Protein AF-A0AAV3EXD8-F1 (afdb_monomer)

Secondary structure (DSSP, 8-state):
-HHHHHHHHHHHHHHHHHHHHHHHHHHHHHHHHHHHTTTSPPPHHHHHHHHHHHHHHHHHHHTTS-STTGGGTTEEE-TTT--EEEE-BSS---EEEE----SEEEEEEEESSHHHHHHHHH------TTSEEEEEETTHHHHHHHHHHHHTSTT-EEEEEEEEEEEEEEEE-S-PPBPHHHHGGGSS-HHHHHHHHHHH-SEEEEEEEEEEEEEEEEEEE-TTS-HHHHHHHHHHHHHHHHHGGGT-HHHHHHHHHHHTTT-EEEEEEEEES-----TT--TTTHHHHHHHHHHS-GGG-EEEEEEEEEPPPSSTT--HHHHS--THHHHHHHHHHHHHIIIIIHHHHTT--THHHHHHHHHHHHHHHHHHHHH-GGGGGG---TT-TT-B-TTS-BTTGGGGS--PPPPPPPPPEEEEEESS---S-EEPPTT---EEETTEEESS-EEEEEEEEEEETTEEEEEEEEEEE--TTSEEPPPEE-----S-TTS--PPP----EEEEE----

Nearest PDB structures (foldseek):
  6fbm-assembly1_C  TM=3.693E-01  e=9.333E-08  Chromobacterium piscinae
  5own-assembly1_A  TM=4.832E-01  e=1.031E-05  Toxoplasma gondii
  5oup-assembly1_A  TM=5.083E-01  e=1.113E-04  Toxoplasma gondii
  8b6u-assembly1_A  TM=5.055E-01  e=3.465E-04  Pseudomonas monteilii
  8b6v-assembly1_A  TM=3.929E-01  e=1.811E-04  Pseudomonas monteilii

Organism: NCBI:txid1088719

pLDDT: mean 70.37, std 18.46, range [31.02, 96.56]

Radius of gyration: 35.39 Å; Cα contacts (8 Å, |Δi|>4): 853; chains: 1; bounding box: 95×67×114 Å

Solvent-accessible surface area (backbone atoms only — not comparable to full-atom values): 28777 Å² total; per-residue (Å²): 119,78,71,63,57,54,53,54,52,50,51,54,47,50,54,54,50,51,50,51,51,52,50,51,51,49,56,52,52,51,55,49,48,60,57,45,24,38,75,36,70,64,51,72,70,57,49,48,53,56,45,59,52,46,52,60,57,48,49,65,68,51,68,77,53,89,53,81,64,59,70,47,40,44,15,9,26,29,81,73,74,65,46,74,55,45,66,51,49,70,61,80,73,44,65,42,84,43,92,53,80,70,45,79,45,76,48,71,51,75,37,76,45,51,53,59,48,33,49,66,59,32,47,62,64,54,76,43,97,84,60,40,40,30,39,41,32,68,53,44,70,61,46,46,50,51,33,49,66,56,60,80,44,61,85,43,23,30,22,36,39,39,40,35,37,44,73,43,24,43,30,61,55,81,83,85,53,62,20,70,73,63,45,57,15,44,74,75,36,70,34,2,15,33,41,34,35,71,61,34,32,64,21,25,24,40,32,39,31,27,13,32,33,41,39,38,42,40,32,34,28,44,99,86,57,54,71,67,57,33,46,53,54,25,50,51,51,43,51,46,59,64,41,50,84,69,82,60,49,71,68,46,50,60,53,56,57,64,45,57,83,74,32,49,77,50,52,50,56,49,73,36,25,64,87,70,84,43,92,82,46,37,89,90,46,42,62,61,48,49,51,50,50,70,70,49,68,71,90,50,46,29,69,50,30,33,30,27,27,56,70,75,56,96,50,91,86,59,56,61,67,74,47,40,62,67,58,63,61,40,41,53,28,52,50,49,38,51,48,44,40,42,76,34,42,57,72,48,44,52,82,36,59,73,72,53,33,57,52,38,54,40,47,54,53,48,50,55,51,36,56,53,19,37,60,31,58,92,33,41,95,63,34,63,40,43,83,37,90,85,28,57,36,94,88,70,44,52,54,50,50,57,71,78,54,73,66,74,71,74,75,75,79,73,79,58,69,46,76,76,40,82,53,78,72,40,75,63,68,44,75,54,68,90,86,72,73,41,40,36,49,95,90,42,80,47,81,55,67,43,74,52,69,52,73,49,79,43,84,43,97,85,46,75,42,77,45,46,38,47,26,59,37,46,56,87,73,52,33,40,42,43,62,51,78,55,83,73,83,68,101,63,100,68,68,74,91,78,84,79,80,65,82,43,53,38,25,37,61,58,75,85,129

Sequence (513 aa):
MKNFYKMKLLSSLIITIASSSSMAAYATYENNLWEKGTTEILSHEELDILKNEWDSQIMIYNRNAPGTLVNEITRSVNFISGERGRNCFSQPPEYIEVSVDGGKSVASNIYSSYSEVDDFFESANHVGAGGTFGKFSASASYKKSMAREVHDISDSTSAVFKISEETNALQYNGWPEIHPYPRQWLNGSEQGKVNFRNFCGDGYIDKVTAGKSLNLVIDIQSESKSVIERKGVAAEVKAAFGLFGASAGSSQMEELKKYQKDYSFFMKAYLEGSRVPVSDINLDNVYSRLVEFENEGTAYAKLISFTSQRYDPPNWGDDHATVFANVSIPLETIEGWRKHMDDQYYPKCNNASGEISSICIQTQEKYNEMETNCSNASSWDACIPVDSNICKLEGGTSCNDLINYDNTPPPPPQPTWKVIYSGTPTTKQFTLPSGVRSIKINGVVRLADYSVSESKIRECQGGPIYVTASCKVGVNSLSVQGCYDKVSHGAASQCNAVTVIADGRVRKLEVLQ

Structure (mmCIF, N/CA/C/O backbone):
data_AF-A0AAV3EXD8-F1
#
_entry.id   AF-A0AAV3EXD8-F1
#
loop_
_atom_site.group_PDB
_atom_site.id
_atom_site.type_symbol
_atom_site.label_atom_id
_atom_site.label_alt_id
_atom_site.label_comp_id
_atom_site.label_asym_id
_atom_site.label_entity_id
_atom_site.label_seq_id
_atom_site.pdbx_PDB_ins_code
_atom_site.Cartn_x
_atom_site.Cartn_y
_atom_site.Cartn_z
_atom_site.occupancy
_atom_site.B_iso_or_equiv
_atom_site.auth_seq_id
_atom_site.auth_comp_id
_atom_site.auth_asym_id
_atom_site.auth_atom_id
_atom_site.pdbx_PDB_model_num
ATOM 1 N N . MET A 1 1 ? 54.518 40.262 -11.423 1.00 47.81 1 MET A N 1
ATOM 2 C CA . MET A 1 1 ? 53.088 40.152 -11.806 1.00 47.81 1 MET A CA 1
ATOM 3 C C . MET A 1 1 ? 52.789 39.156 -12.939 1.00 47.81 1 MET A C 1
ATOM 5 O O . MET A 1 1 ? 51.772 38.487 -12.837 1.00 47.81 1 MET A O 1
ATOM 9 N N . LYS A 1 2 ? 53.638 38.962 -13.968 1.00 38.84 2 LYS A N 1
ATOM 10 C CA . LYS A 1 2 ? 53.363 37.996 -15.066 1.00 38.84 2 LYS A CA 1
ATOM 11 C C . LYS A 1 2 ? 53.355 36.501 -14.668 1.00 38.84 2 LYS A C 1
ATOM 13 O O . LYS A 1 2 ? 52.637 35.727 -15.289 1.00 38.84 2 LYS A O 1
ATOM 18 N N . ASN A 1 3 ? 54.062 36.097 -13.608 1.00 40.06 3 ASN A N 1
ATOM 19 C CA . ASN A 1 3 ? 54.113 34.685 -13.179 1.00 40.06 3 ASN A CA 1
ATOM 20 C C . ASN A 1 3 ? 52.909 34.231 -12.330 1.00 40.06 3 ASN A C 1
ATOM 22 O O . ASN A 1 3 ? 52.606 33.044 -12.299 1.00 40.06 3 ASN A O 1
ATOM 26 N N . PHE A 1 4 ? 52.170 35.158 -11.710 1.00 36.75 4 PHE A N 1
ATOM 27 C CA . PHE A 1 4 ? 50.998 34.826 -10.883 1.00 36.75 4 PHE A CA 1
ATOM 28 C C . PHE A 1 4 ? 49.748 34.497 -11.721 1.00 36.75 4 PHE A C 1
ATOM 30 O O . PHE A 1 4 ? 48.931 33.671 -11.322 1.00 36.75 4 PHE A O 1
ATOM 37 N N . TYR A 1 5 ? 49.622 35.082 -12.918 1.00 36.56 5 TYR A N 1
ATOM 38 C CA . TYR A 1 5 ? 48.520 34.784 -13.844 1.00 36.56 5 TYR A CA 1
ATOM 39 C C . TYR A 1 5 ? 48.664 33.414 -14.524 1.00 36.56 5 TYR A C 1
ATOM 41 O O . TYR A 1 5 ? 47.664 32.746 -14.773 1.00 36.56 5 TYR A O 1
ATOM 49 N N . LYS A 1 6 ? 49.899 32.949 -14.766 1.00 37.47 6 LYS A N 1
ATOM 50 C CA . LYS A 1 6 ? 50.158 31.641 -15.392 1.00 37.47 6 LYS A CA 1
ATOM 51 C C . LYS A 1 6 ? 49.805 30.467 -14.465 1.00 37.47 6 LYS A C 1
ATOM 53 O O . LYS A 1 6 ? 49.272 29.472 -14.938 1.00 37.47 6 LYS A O 1
ATOM 58 N N . MET A 1 7 ? 50.024 30.609 -13.152 1.00 38.91 7 MET A N 1
ATOM 59 C CA . MET A 1 7 ? 49.641 29.594 -12.157 1.00 38.91 7 MET A CA 1
ATOM 60 C C . MET A 1 7 ? 48.123 29.491 -11.951 1.00 38.91 7 MET A C 1
ATOM 62 O O . MET A 1 7 ? 47.621 28.378 -11.857 1.00 38.91 7 MET A O 1
ATOM 66 N N . LYS A 1 8 ? 47.379 30.611 -11.953 1.00 39.53 8 LYS A N 1
ATOM 67 C CA . LYS A 1 8 ? 45.904 30.585 -11.850 1.00 39.53 8 LYS A CA 1
ATOM 68 C C . LYS A 1 8 ? 45.220 29.976 -13.078 1.00 39.53 8 LYS A C 1
ATOM 70 O O . LYS A 1 8 ? 44.213 29.293 -12.936 1.00 39.53 8 LYS A O 1
ATOM 75 N N . LEU A 1 9 ? 45.767 30.199 -14.275 1.00 38.38 9 LEU A N 1
ATOM 76 C CA . LEU A 1 9 ? 45.260 29.574 -15.502 1.00 38.38 9 LEU A CA 1
ATOM 77 C C . LEU A 1 9 ? 45.536 28.066 -15.528 1.00 38.38 9 LEU A C 1
ATOM 79 O O . LEU A 1 9 ? 44.656 27.307 -15.912 1.00 38.38 9 LEU A O 1
ATOM 83 N N . LEU A 1 10 ? 46.707 27.621 -15.060 1.00 37.88 10 LEU A N 1
ATOM 84 C CA . LEU A 1 10 ? 47.029 26.194 -14.946 1.00 37.88 10 LEU A CA 1
ATOM 85 C C . LEU A 1 10 ? 46.178 25.483 -13.883 1.00 37.88 10 LEU A C 1
ATOM 87 O O . LEU A 1 10 ? 45.720 24.378 -14.142 1.00 37.88 10 LEU A O 1
ATOM 91 N N . SER A 1 11 ? 45.895 26.104 -12.732 1.00 32.19 11 SER A N 1
ATOM 92 C CA . SER A 1 11 ? 45.038 25.491 -11.708 1.00 32.19 11 SER A CA 1
ATOM 93 C C . SER A 1 11 ? 43.564 25.429 -12.124 1.00 32.19 11 SER A C 1
ATOM 95 O O . SER A 1 11 ? 42.936 24.396 -11.917 1.00 32.19 11 SER A O 1
ATOM 97 N N . SER A 1 12 ? 43.017 26.459 -12.784 1.00 33.59 12 SER A N 1
ATOM 98 C CA . SER A 1 12 ? 41.670 26.383 -13.382 1.00 33.59 12 SER A CA 1
ATOM 99 C C . SER A 1 12 ? 41.581 25.354 -14.512 1.00 33.59 12 SER A C 1
ATOM 101 O O . SER A 1 12 ? 40.576 24.653 -14.602 1.00 33.59 12 SER A O 1
ATOM 103 N N . LEU A 1 13 ? 42.613 25.221 -15.353 1.00 33.62 13 LEU A N 1
ATOM 104 C CA . LEU A 1 13 ? 42.636 24.222 -16.424 1.00 33.62 13 LEU A CA 1
ATOM 105 C C . LEU A 1 13 ? 42.734 22.794 -15.858 1.00 33.62 13 LEU A C 1
ATOM 107 O O . LEU A 1 13 ? 42.012 21.918 -16.311 1.00 33.62 13 LEU A O 1
ATOM 111 N N . ILE A 1 14 ? 43.552 22.570 -14.823 1.00 39.34 14 ILE A N 1
ATOM 112 C CA . ILE A 1 14 ? 43.680 21.266 -14.148 1.00 39.34 14 ILE A CA 1
ATOM 113 C C . ILE A 1 14 ? 42.385 20.888 -13.418 1.00 39.34 14 ILE A C 1
ATOM 115 O O . ILE A 1 14 ? 41.972 19.739 -13.506 1.00 39.34 14 ILE A O 1
ATOM 119 N N . ILE A 1 15 ? 41.699 21.834 -12.765 1.00 38.03 15 ILE A N 1
ATOM 120 C CA . ILE A 1 15 ? 40.400 21.574 -12.116 1.00 38.03 15 ILE A CA 1
ATOM 121 C C . ILE A 1 15 ? 39.317 21.243 -13.159 1.00 38.03 15 ILE A C 1
ATOM 123 O O . ILE A 1 15 ? 38.536 20.323 -12.946 1.00 38.03 15 ILE A O 1
ATOM 127 N N . THR A 1 16 ? 39.314 21.922 -14.311 1.00 34.16 16 THR A N 1
ATOM 128 C CA . THR A 1 16 ? 38.351 21.669 -15.405 1.00 34.16 16 THR A CA 1
ATOM 129 C C . THR A 1 16 ? 38.639 20.353 -16.147 1.00 34.16 16 THR A C 1
ATOM 131 O O . THR A 1 16 ? 37.725 19.659 -16.593 1.00 34.16 16 THR A O 1
ATOM 134 N N . ILE A 1 17 ? 39.913 19.966 -16.270 1.00 38.75 17 ILE A N 1
ATOM 135 C CA . ILE A 1 17 ? 40.318 18.674 -16.844 1.00 38.75 17 ILE A CA 1
ATOM 136 C C . ILE A 1 17 ? 40.026 17.534 -15.858 1.00 38.75 17 ILE A C 1
ATOM 138 O O . ILE A 1 17 ? 39.539 16.488 -16.274 1.00 38.75 17 ILE A O 1
ATOM 142 N N . ALA A 1 18 ? 40.252 17.732 -14.556 1.00 34.94 18 ALA A N 1
ATOM 143 C CA . ALA A 1 18 ? 39.930 16.748 -13.523 1.00 34.94 18 ALA A CA 1
ATOM 144 C C . ALA A 1 18 ? 38.415 16.508 -13.405 1.00 34.94 18 ALA A C 1
ATOM 146 O O . ALA A 1 18 ? 38.001 15.361 -13.288 1.00 34.94 18 ALA A O 1
ATOM 147 N N . SER A 1 19 ? 37.587 17.556 -13.515 1.00 41.78 19 SER A N 1
ATOM 148 C CA . SER A 1 19 ? 36.126 17.412 -13.506 1.00 41.78 19 SER A CA 1
ATOM 149 C C . SER A 1 19 ? 35.581 16.762 -14.782 1.00 41.78 19 SER A C 1
ATOM 151 O O . SER A 1 19 ? 34.657 15.963 -14.716 1.00 41.78 19 SER A O 1
ATOM 153 N N . SER A 1 20 ? 36.159 17.047 -15.953 1.00 42.97 20 SER A N 1
ATOM 154 C CA . SER A 1 20 ? 35.732 16.414 -17.214 1.00 42.97 20 SER A CA 1
ATOM 155 C C . SER A 1 20 ? 36.184 14.956 -17.340 1.00 42.97 20 SER A C 1
ATOM 157 O O . SER A 1 20 ? 35.434 14.131 -17.852 1.00 42.97 20 SER A O 1
ATOM 159 N N . SER A 1 21 ? 37.368 14.608 -16.829 1.00 44.41 21 SER A N 1
ATOM 160 C CA . SER A 1 21 ? 37.841 13.217 -16.791 1.00 44.41 21 SER A CA 1
ATOM 161 C C . SER A 1 21 ? 37.124 12.374 -15.733 1.00 44.41 21 SER A C 1
ATOM 163 O O . SER A 1 21 ? 36.831 11.212 -16.007 1.00 44.41 21 SER A O 1
ATOM 165 N N . SER A 1 22 ? 36.748 12.945 -14.581 1.00 52.31 22 SER A N 1
ATOM 166 C CA . SER A 1 22 ? 35.896 12.250 -13.608 1.00 52.31 22 SER A CA 1
ATOM 167 C C . SER A 1 22 ? 34.470 12.048 -14.128 1.00 52.31 22 SER A C 1
ATOM 169 O O . SER A 1 22 ? 33.911 10.977 -13.932 1.00 52.31 22 SER A O 1
ATOM 171 N N . MET A 1 23 ? 33.899 13.025 -14.846 1.00 53.16 23 MET A N 1
ATOM 172 C CA . MET A 1 23 ? 32.582 12.880 -15.485 1.00 53.16 23 MET A CA 1
ATOM 173 C C . MET A 1 23 ? 32.596 11.870 -16.641 1.00 53.16 23 MET A C 1
ATOM 175 O O . MET A 1 23 ? 31.663 11.088 -16.773 1.00 53.16 23 MET A O 1
ATOM 179 N N . ALA A 1 24 ? 33.662 11.827 -17.448 1.00 57.31 24 ALA A N 1
ATOM 180 C CA . ALA A 1 24 ? 33.802 10.831 -18.513 1.00 57.31 24 ALA A CA 1
ATOM 181 C C . ALA A 1 24 ? 33.999 9.406 -17.963 1.00 57.31 24 ALA A C 1
ATOM 183 O O . ALA A 1 24 ? 33.427 8.455 -18.495 1.00 57.31 24 ALA A O 1
ATOM 184 N N . ALA A 1 25 ? 34.775 9.250 -16.885 1.00 55.50 25 ALA A N 1
ATOM 185 C CA . ALA A 1 25 ? 34.938 7.966 -16.202 1.00 55.50 25 ALA A CA 1
ATOM 186 C C . ALA A 1 25 ? 33.623 7.489 -15.565 1.00 55.50 25 ALA A C 1
ATOM 188 O O . ALA A 1 25 ? 33.304 6.306 -15.645 1.00 55.50 25 ALA A O 1
ATOM 189 N N . TYR A 1 26 ? 32.843 8.413 -14.999 1.00 59.03 26 TYR A N 1
ATOM 190 C CA . TYR A 1 26 ? 31.525 8.135 -14.432 1.00 59.03 26 TYR A CA 1
ATOM 191 C C . TYR A 1 26 ? 30.519 7.696 -15.511 1.00 59.03 26 TYR A C 1
ATOM 193 O O . TYR A 1 26 ? 29.959 6.612 -15.402 1.00 59.03 26 TYR A O 1
ATOM 201 N N . ALA A 1 27 ? 30.414 8.428 -16.626 1.00 62.09 27 ALA A N 1
ATOM 202 C CA . ALA A 1 27 ? 29.560 8.045 -17.759 1.00 62.09 27 ALA A CA 1
ATOM 203 C C . ALA A 1 27 ? 29.968 6.701 -18.402 1.00 62.09 27 ALA A C 1
ATOM 205 O O . ALA A 1 27 ? 29.133 5.938 -18.883 1.00 62.09 27 ALA A O 1
ATOM 206 N N . THR A 1 28 ? 31.268 6.381 -18.405 1.00 71.69 28 THR A N 1
ATOM 207 C CA . THR A 1 28 ? 31.763 5.076 -18.879 1.00 71.69 28 THR A CA 1
ATOM 208 C C . THR A 1 28 ? 31.355 3.952 -17.925 1.00 71.69 28 THR A C 1
ATOM 210 O O . THR A 1 28 ? 30.942 2.887 -18.372 1.00 71.69 28 THR A O 1
ATOM 213 N N . TYR A 1 29 ? 31.439 4.184 -16.615 1.00 73.81 29 TYR A N 1
ATOM 214 C CA . TYR A 1 29 ? 31.009 3.224 -15.600 1.00 73.81 29 TYR A CA 1
ATOM 215 C C . TYR A 1 29 ? 29.500 2.939 -15.671 1.00 73.81 29 TYR A C 1
ATOM 217 O O . TYR A 1 29 ? 29.094 1.786 -15.587 1.00 73.81 29 TYR A O 1
ATOM 225 N N . GLU A 1 30 ? 28.673 3.955 -15.912 1.00 71.56 30 GLU A N 1
ATOM 226 C CA . GLU A 1 30 ? 27.220 3.800 -16.080 1.00 71.56 30 GLU A CA 1
ATOM 227 C C . GLU A 1 30 ? 26.845 2.970 -17.306 1.00 71.56 30 GLU A C 1
ATOM 229 O O . GLU A 1 30 ? 26.027 2.054 -17.207 1.00 71.56 30 GLU A O 1
ATOM 234 N N . ASN A 1 31 ? 27.466 3.249 -18.455 1.00 77.50 31 ASN A N 1
ATOM 235 C CA . ASN A 1 31 ? 27.258 2.444 -19.659 1.00 77.50 31 ASN A CA 1
ATOM 236 C C . ASN A 1 31 ? 27.631 0.978 -19.407 1.00 77.50 31 ASN A C 1
ATOM 238 O O . ASN A 1 31 ? 26.894 0.078 -19.807 1.00 77.50 31 ASN A O 1
ATOM 242 N N . ASN A 1 32 ? 28.704 0.740 -18.647 1.00 86.44 32 ASN A N 1
ATOM 243 C CA . ASN A 1 32 ? 29.084 -0.611 -18.246 1.00 86.44 32 ASN A CA 1
ATOM 244 C C . ASN A 1 32 ? 28.039 -1.269 -17.327 1.00 86.44 32 ASN A C 1
ATOM 246 O O . ASN A 1 32 ? 27.866 -2.479 -17.410 1.00 86.44 32 ASN A O 1
ATOM 250 N N . LEU A 1 33 ? 27.331 -0.523 -16.467 1.00 91.81 33 LEU A N 1
ATOM 251 C CA . LEU A 1 33 ? 26.265 -1.079 -15.617 1.00 91.81 33 LEU A CA 1
ATOM 252 C C . LEU A 1 33 ? 25.023 -1.473 -16.425 1.00 91.81 33 LEU A C 1
ATOM 254 O O . LEU A 1 33 ? 24.441 -2.530 -16.177 1.00 91.81 33 LEU A O 1
ATOM 258 N N . TRP A 1 34 ? 24.636 -0.662 -17.412 1.00 90.94 34 TRP A N 1
ATOM 259 C CA . TRP A 1 34 ? 23.553 -1.002 -18.336 1.00 90.94 34 TRP A CA 1
ATOM 260 C C . TRP A 1 34 ? 23.857 -2.283 -19.122 1.00 90.94 34 TRP A C 1
ATOM 262 O O . TRP A 1 34 ? 22.998 -3.162 -19.204 1.00 90.94 34 TRP A O 1
ATOM 272 N N . GLU A 1 35 ? 25.086 -2.425 -19.628 1.00 91.19 35 GLU A N 1
ATOM 273 C CA . GLU A 1 35 ? 25.551 -3.643 -20.301 1.00 91.19 35 GLU A CA 1
ATOM 274 C C . GLU A 1 35 ? 25.638 -4.831 -19.334 1.00 91.19 35 GLU A C 1
ATOM 276 O O . GLU A 1 35 ? 25.084 -5.892 -19.620 1.00 91.19 35 GLU A O 1
ATOM 281 N N . LYS A 1 36 ? 26.246 -4.654 -18.153 1.00 93.06 36 LYS A N 1
ATOM 282 C CA . LYS A 1 36 ? 26.343 -5.682 -17.102 1.00 93.06 36 LYS A CA 1
ATOM 283 C C . LYS A 1 36 ? 24.969 -6.242 -16.734 1.00 93.06 36 LYS A C 1
ATOM 285 O O . LYS A 1 36 ? 24.808 -7.457 -16.619 1.00 93.06 36 LYS A O 1
ATOM 290 N N . GLY A 1 37 ? 23.967 -5.371 -16.609 1.00 91.75 37 GLY A N 1
ATOM 291 C CA . GLY A 1 37 ? 22.599 -5.754 -16.263 1.00 91.75 37 GLY A CA 1
ATOM 292 C C . GLY A 1 37 ? 21.912 -6.666 -17.287 1.00 91.75 37 GLY A C 1
ATOM 293 O O . GLY A 1 37 ? 20.872 -7.244 -16.981 1.00 91.75 37 GLY A O 1
ATOM 294 N N . THR A 1 38 ? 22.478 -6.841 -18.488 1.00 91.19 38 THR A N 1
ATOM 295 C CA . THR A 1 38 ? 21.978 -7.823 -19.465 1.00 91.19 38 THR A CA 1
ATOM 296 C C . THR A 1 38 ? 22.359 -9.261 -19.120 1.00 91.19 38 THR A C 1
ATOM 298 O O . THR A 1 38 ? 21.676 -10.184 -19.558 1.00 91.19 38 THR A O 1
ATOM 301 N N . THR A 1 39 ? 23.417 -9.479 -18.336 1.00 90.81 39 THR A N 1
ATOM 302 C CA . THR A 1 39 ? 23.952 -10.820 -18.042 1.00 90.81 39 THR A CA 1
ATOM 303 C C . THR A 1 39 ? 24.037 -11.137 -16.554 1.00 90.81 39 THR A C 1
ATOM 305 O O . THR A 1 39 ? 24.087 -12.308 -16.186 1.00 90.81 39 THR A O 1
ATOM 308 N N . GLU A 1 40 ? 24.042 -10.124 -15.689 1.00 93.69 40 GLU A N 1
ATOM 309 C CA . GLU A 1 40 ? 24.208 -10.272 -14.242 1.00 93.69 40 GLU A CA 1
ATOM 310 C C . GLU A 1 40 ? 23.135 -9.498 -13.482 1.00 93.69 40 GLU A C 1
ATOM 312 O O . GLU A 1 40 ? 22.699 -8.437 -13.922 1.00 93.69 40 GLU A O 1
ATOM 317 N N . ILE A 1 41 ? 22.732 -10.001 -12.313 1.00 93.69 41 ILE A N 1
ATOM 318 C CA . ILE A 1 41 ? 21.863 -9.252 -11.398 1.00 93.69 41 ILE A CA 1
ATOM 319 C C . ILE A 1 41 ? 22.687 -8.113 -10.793 1.00 93.69 41 ILE A C 1
ATOM 321 O O . ILE A 1 41 ? 23.740 -8.349 -10.198 1.00 93.69 41 ILE A O 1
ATOM 325 N N . LEU A 1 42 ? 22.207 -6.883 -10.950 1.00 93.44 42 LEU A N 1
ATOM 326 C CA . LEU A 1 42 ? 22.844 -5.698 -10.390 1.00 93.44 42 LEU A CA 1
ATOM 327 C C . LEU A 1 42 ? 22.600 -5.621 -8.881 1.00 93.44 42 LEU A C 1
ATOM 329 O O . LEU A 1 42 ? 21.530 -5.984 -8.382 1.00 93.44 42 LEU A O 1
ATOM 333 N N . SER A 1 43 ? 23.594 -5.124 -8.145 1.00 92.38 43 SER A N 1
ATOM 334 C CA . SER A 1 43 ? 23.432 -4.858 -6.715 1.00 92.38 43 SER A CA 1
ATOM 335 C C . SER A 1 43 ? 22.475 -3.682 -6.473 1.00 92.38 43 SER A C 1
ATOM 337 O O . SER A 1 43 ? 22.183 -2.893 -7.374 1.00 92.38 43 SER A O 1
ATOM 339 N N . HIS A 1 44 ? 21.999 -3.530 -5.232 1.00 88.00 44 HIS A N 1
ATOM 340 C CA . HIS A 1 44 ? 21.167 -2.382 -4.856 1.00 88.00 44 HIS A CA 1
ATOM 341 C C . HIS A 1 44 ? 21.890 -1.050 -5.105 1.00 88.00 44 HIS A C 1
ATOM 343 O O . HIS A 1 44 ? 21.319 -0.145 -5.701 1.00 88.00 44 HIS A O 1
ATOM 349 N N . GLU A 1 45 ? 23.175 -0.971 -4.744 1.00 91.25 45 GLU A N 1
ATOM 350 C CA . GLU A 1 45 ? 24.014 0.214 -4.957 1.00 91.25 45 GLU A CA 1
ATOM 351 C C . GLU A 1 45 ? 24.190 0.533 -6.450 1.00 91.25 45 GLU A C 1
ATOM 353 O O . GLU A 1 45 ? 24.122 1.692 -6.853 1.00 91.25 45 GLU A O 1
ATOM 358 N N . GLU A 1 46 ? 24.377 -0.487 -7.292 1.00 93.25 46 GLU A N 1
ATOM 359 C CA . GLU A 1 46 ? 24.498 -0.317 -8.745 1.00 93.25 46 GLU A CA 1
ATOM 360 C C . GLU A 1 46 ? 23.186 0.173 -9.370 1.00 93.25 46 GLU A C 1
ATOM 362 O O . GLU A 1 46 ? 23.192 1.088 -10.197 1.00 93.25 46 GLU A O 1
ATOM 367 N N . LEU A 1 47 ? 22.051 -0.389 -8.942 1.00 90.06 47 LEU A N 1
ATOM 368 C CA . LEU A 1 47 ? 20.731 0.078 -9.362 1.00 90.06 47 LEU A CA 1
ATOM 369 C C . LEU A 1 47 ? 20.465 1.510 -8.894 1.00 90.06 47 LEU A C 1
ATOM 371 O O . LEU A 1 47 ? 19.896 2.286 -9.657 1.00 90.06 47 LEU A O 1
ATOM 375 N N . ASP A 1 48 ? 20.879 1.878 -7.683 1.00 88.81 48 ASP A N 1
ATOM 376 C CA . ASP A 1 48 ? 20.714 3.231 -7.149 1.00 88.81 48 ASP A CA 1
ATOM 377 C C . ASP A 1 48 ? 21.533 4.267 -7.922 1.00 88.81 48 ASP A C 1
ATOM 379 O O . ASP A 1 48 ? 21.047 5.373 -8.162 1.00 88.81 48 ASP A O 1
ATOM 383 N N . ILE A 1 49 ? 22.738 3.912 -8.379 1.00 89.44 49 ILE A N 1
ATOM 384 C CA . ILE A 1 49 ? 23.540 4.757 -9.277 1.00 89.44 49 ILE A CA 1
ATOM 385 C C . ILE A 1 49 ? 22.777 5.012 -10.581 1.00 89.44 49 ILE A C 1
ATOM 387 O O . ILE A 1 49 ? 22.544 6.171 -10.934 1.00 89.44 49 ILE A O 1
ATOM 391 N N . LEU A 1 50 ? 22.322 3.945 -11.253 1.00 90.25 50 LEU A N 1
ATOM 392 C CA . LEU A 1 50 ? 21.555 4.062 -12.499 1.00 90.25 50 LEU A CA 1
ATOM 393 C C . LEU A 1 50 ? 20.276 4.881 -12.303 1.00 90.25 50 LEU A C 1
ATOM 395 O O . LEU A 1 50 ? 19.928 5.713 -13.137 1.00 90.25 50 LEU A O 1
ATOM 399 N N . LYS A 1 51 ? 19.586 4.666 -11.182 1.00 87.88 51 LYS A N 1
ATOM 400 C CA . LYS A 1 51 ? 18.390 5.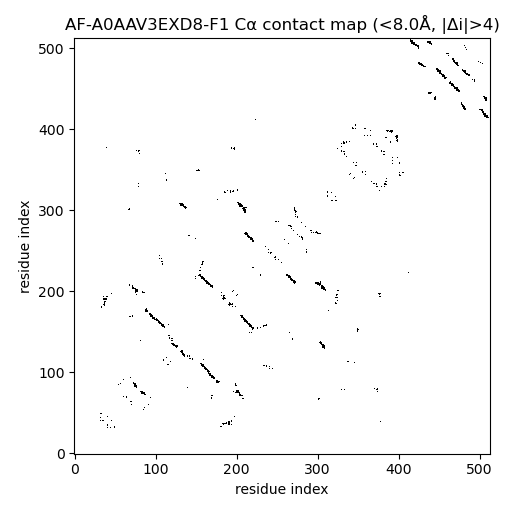406 -10.786 1.00 87.88 51 LYS A CA 1
ATOM 401 C C . LYS A 1 51 ? 18.722 6.894 -10.638 1.00 87.88 51 LYS A C 1
ATOM 403 O O . LYS A 1 51 ? 18.135 7.725 -11.323 1.00 87.88 51 LYS A O 1
ATOM 408 N N . ASN A 1 52 ? 19.668 7.283 -9.798 1.00 83.62 52 ASN A N 1
ATOM 409 C CA . ASN A 1 52 ? 19.949 8.704 -9.556 1.00 83.62 52 ASN A CA 1
ATOM 410 C C . ASN A 1 52 ? 20.287 9.487 -10.840 1.00 83.62 52 ASN A C 1
ATOM 412 O O . ASN A 1 52 ? 19.821 10.618 -11.018 1.00 83.62 52 ASN A O 1
ATOM 416 N N . GLU A 1 53 ? 21.012 8.865 -11.769 1.00 80.38 53 GLU A N 1
ATOM 417 C CA . GLU A 1 53 ? 21.286 9.464 -13.076 1.00 80.38 53 GLU A CA 1
ATOM 418 C C . GLU A 1 53 ? 20.029 9.536 -13.954 1.00 80.38 53 GLU A C 1
ATOM 420 O O . GLU A 1 53 ? 19.718 10.580 -14.532 1.00 80.38 53 GLU A O 1
ATOM 425 N N . TRP A 1 54 ? 19.240 8.462 -13.988 1.00 82.38 54 TRP A N 1
ATOM 426 C CA . TRP A 1 54 ? 17.976 8.421 -14.718 1.00 82.38 54 TRP A CA 1
ATOM 427 C C . TRP A 1 54 ? 17.017 9.544 -14.319 1.00 82.38 54 TRP A C 1
ATOM 429 O O . TRP A 1 54 ? 16.418 10.185 -15.180 1.00 82.38 54 TRP A O 1
ATOM 439 N N . ASP A 1 55 ? 16.902 9.834 -13.018 1.00 73.75 55 ASP A N 1
ATOM 440 C CA . ASP A 1 55 ? 16.086 10.960 -12.544 1.00 73.75 55 ASP A CA 1
ATOM 441 C C . ASP A 1 55 ? 16.615 12.289 -13.062 1.00 73.75 55 ASP A C 1
ATOM 443 O O . ASP A 1 55 ? 15.828 13.158 -13.424 1.00 73.75 55 ASP A O 1
ATOM 447 N N . SER A 1 56 ? 17.934 12.454 -13.125 1.00 68.75 56 SER A N 1
ATOM 448 C CA . SER A 1 56 ? 18.554 13.679 -13.627 1.00 68.75 56 SER A CA 1
ATOM 449 C C . SER A 1 56 ? 18.255 13.888 -15.115 1.00 68.75 56 SER A C 1
ATOM 451 O O . SER A 1 56 ? 17.942 15.007 -15.527 1.00 68.75 56 SER A O 1
ATOM 453 N N . GLN A 1 57 ? 18.258 12.812 -15.907 1.00 68.31 57 GLN A N 1
ATOM 454 C CA . GLN A 1 57 ? 17.926 12.856 -17.332 1.00 68.31 57 GLN A CA 1
ATOM 455 C C . GLN A 1 57 ? 16.426 13.082 -17.563 1.00 68.31 57 GLN A C 1
ATOM 457 O O . GLN A 1 57 ? 16.043 13.991 -18.302 1.00 68.31 57 GLN A O 1
ATOM 462 N N . ILE A 1 58 ? 15.559 12.334 -16.877 1.00 65.19 58 ILE A N 1
ATOM 463 C CA . ILE A 1 58 ? 14.099 12.463 -16.988 1.00 65.19 58 ILE A CA 1
ATOM 464 C C . ILE A 1 58 ? 13.588 13.794 -16.415 1.00 65.19 58 ILE A C 1
ATOM 466 O O . ILE A 1 58 ? 12.647 14.365 -16.962 1.00 65.19 58 ILE A O 1
ATOM 470 N N . MET A 1 59 ? 14.225 14.369 -15.387 1.00 56.66 59 MET A N 1
ATOM 471 C CA . MET A 1 59 ? 13.883 15.711 -14.889 1.00 56.66 59 MET A CA 1
ATOM 472 C C . MET A 1 59 ? 14.047 16.798 -15.956 1.00 56.66 59 MET A C 1
ATOM 474 O O . MET A 1 59 ? 13.298 17.774 -15.940 1.00 56.66 59 MET A O 1
ATOM 478 N N . ILE A 1 60 ? 14.984 16.646 -16.898 1.00 58.22 60 ILE A N 1
ATOM 479 C CA . ILE A 1 60 ? 15.145 17.582 -18.020 1.00 58.22 60 ILE A CA 1
ATOM 480 C C . ILE A 1 60 ? 13.975 17.440 -19.005 1.00 58.22 60 ILE A C 1
ATOM 482 O O . ILE A 1 60 ? 13.450 18.456 -19.464 1.00 58.22 60 ILE A O 1
ATOM 486 N N . TYR A 1 61 ? 13.515 16.211 -19.264 1.00 56.16 61 TYR A N 1
ATOM 487 C CA . TYR A 1 61 ? 12.348 15.933 -20.111 1.00 56.16 61 TYR A CA 1
ATOM 488 C C . TYR A 1 61 ? 11.027 16.401 -19.471 1.00 56.16 61 TYR A C 1
ATOM 490 O O . TYR A 1 61 ? 10.206 17.031 -20.138 1.00 56.16 61 TYR A O 1
ATOM 498 N N . ASN A 1 62 ? 10.856 16.196 -18.161 1.00 50.56 62 ASN A N 1
ATOM 499 C CA . ASN A 1 62 ? 9.657 16.573 -17.403 1.00 50.56 62 ASN A CA 1
ATOM 500 C C . ASN A 1 62 ? 9.614 18.055 -16.998 1.00 50.56 62 ASN A C 1
ATOM 502 O O . ASN A 1 62 ? 8.569 18.545 -16.573 1.00 50.56 62 ASN A O 1
ATOM 506 N N . ARG A 1 63 ? 10.710 18.815 -17.154 1.00 49.84 63 ARG A N 1
ATOM 507 C CA . ARG A 1 63 ? 10.756 20.258 -16.835 1.00 49.84 63 ARG A CA 1
ATOM 508 C C . ARG A 1 63 ? 9.726 21.082 -17.614 1.00 49.84 63 ARG A C 1
ATOM 510 O O . ARG A 1 63 ? 9.342 22.160 -17.168 1.00 49.84 63 ARG A O 1
ATOM 517 N N . ASN A 1 64 ? 9.306 20.571 -18.770 1.00 44.41 64 ASN A N 1
ATOM 518 C CA . ASN A 1 64 ? 8.342 21.211 -19.658 1.00 44.41 64 ASN A CA 1
ATOM 519 C C . ASN A 1 64 ? 6.899 20.712 -19.448 1.00 44.41 64 ASN A C 1
ATOM 521 O O . ASN A 1 64 ? 5.997 21.232 -20.100 1.00 44.41 64 ASN A O 1
ATOM 525 N N . ALA A 1 65 ? 6.663 19.737 -18.558 1.00 46.31 65 ALA A N 1
ATOM 526 C CA . ALA A 1 65 ? 5.329 19.243 -18.232 1.00 46.31 65 ALA A CA 1
ATOM 527 C C . ALA A 1 65 ? 4.665 20.156 -17.174 1.00 46.31 65 ALA A C 1
ATOM 529 O O . ALA A 1 65 ? 5.179 20.294 -16.058 1.00 46.31 65 ALA A O 1
ATOM 530 N N . PRO A 1 66 ? 3.539 20.820 -17.490 1.00 39.06 66 PRO A N 1
ATOM 531 C CA . PRO A 1 66 ? 2.871 21.717 -16.559 1.00 39.06 66 PRO A CA 1
ATOM 532 C C . PRO A 1 66 ? 2.088 20.912 -15.510 1.00 39.06 66 PRO A C 1
ATOM 534 O O . PRO A 1 66 ? 0.969 20.473 -15.748 1.00 39.06 66 PRO A O 1
ATOM 537 N N . GLY A 1 67 ? 2.665 20.747 -14.319 1.00 55.47 67 GLY A N 1
ATOM 538 C CA . GLY A 1 67 ? 1.948 20.291 -13.122 1.00 55.47 67 GLY A CA 1
ATOM 539 C C . GLY A 1 67 ? 2.448 18.974 -12.523 1.00 55.47 67 GLY A C 1
ATOM 540 O O . GLY A 1 67 ? 2.964 18.095 -13.204 1.00 55.47 67 GLY A O 1
ATOM 541 N N . THR A 1 68 ? 2.268 18.830 -11.208 1.00 68.12 68 THR A N 1
ATOM 542 C CA . THR A 1 68 ? 2.715 17.664 -10.425 1.00 68.12 68 THR A CA 1
ATOM 543 C C . THR A 1 68 ? 2.039 16.354 -10.833 1.00 68.12 68 THR A C 1
ATOM 545 O O . THR A 1 68 ? 2.638 15.304 -10.654 1.00 68.12 68 THR A O 1
ATOM 548 N N . LEU A 1 69 ? 0.825 16.402 -11.394 1.00 75.31 69 LEU A N 1
ATOM 549 C CA . LEU A 1 69 ? 0.049 15.219 -11.792 1.00 75.31 69 LEU A CA 1
ATOM 550 C C . LEU A 1 69 ? 0.498 14.599 -13.114 1.00 75.31 69 LEU A C 1
ATOM 552 O O . LEU A 1 69 ? 0.485 13.380 -13.236 1.00 75.31 69 LEU A O 1
ATOM 556 N N . VAL A 1 70 ? 0.913 15.411 -14.090 1.00 78.81 70 VAL A N 1
ATOM 557 C CA . VAL A 1 70 ? 1.391 14.905 -15.390 1.00 78.81 70 VAL A CA 1
ATOM 558 C C . VAL A 1 70 ? 2.626 14.027 -15.190 1.00 78.81 70 VAL A C 1
ATOM 560 O O . VAL A 1 70 ? 2.737 12.969 -15.798 1.00 78.81 70 VAL A O 1
ATOM 563 N N . ASN A 1 71 ? 3.496 14.419 -14.255 1.00 77.69 71 ASN A N 1
ATOM 564 C CA . ASN A 1 71 ? 4.696 13.665 -13.891 1.00 77.69 71 ASN A CA 1
ATOM 565 C C . ASN A 1 71 ? 4.403 12.311 -13.225 1.00 77.69 71 ASN A C 1
ATOM 567 O O . ASN A 1 71 ? 5.322 11.509 -13.079 1.00 77.69 71 ASN A O 1
ATOM 571 N N . GLU A 1 72 ? 3.166 12.066 -12.783 1.00 83.94 72 GLU A N 1
ATOM 572 C CA . GLU A 1 72 ? 2.760 10.791 -12.187 1.00 83.94 72 GLU A CA 1
ATOM 573 C C . GLU A 1 72 ? 2.298 9.783 -13.243 1.00 83.94 72 GLU A C 1
ATOM 575 O O . GLU A 1 72 ? 2.484 8.583 -13.057 1.00 83.94 72 GLU A O 1
ATOM 580 N N . ILE A 1 73 ? 1.755 10.248 -14.372 1.00 85.75 73 ILE A N 1
ATOM 581 C CA . ILE A 1 73 ? 1.415 9.368 -15.495 1.00 85.75 73 ILE A CA 1
ATOM 582 C C . ILE A 1 73 ? 2.699 8.700 -15.983 1.00 85.75 73 ILE A C 1
ATOM 584 O O . ILE A 1 73 ? 3.758 9.326 -16.016 1.00 85.75 73 ILE A O 1
ATOM 588 N N . THR A 1 74 ? 2.613 7.430 -16.370 1.00 86.81 74 THR A N 1
ATOM 589 C CA . THR A 1 74 ? 3.714 6.595 -16.870 1.00 86.81 74 THR A CA 1
ATOM 590 C C . THR A 1 74 ? 4.838 6.276 -15.881 1.00 86.81 74 THR A C 1
ATOM 592 O O . THR A 1 74 ? 5.790 5.577 -16.239 1.00 86.81 74 THR A O 1
ATOM 595 N N . ARG A 1 75 ? 4.746 6.709 -14.616 1.00 87.56 75 ARG A N 1
ATOM 596 C CA . ARG A 1 75 ? 5.653 6.199 -13.580 1.00 87.56 75 ARG A CA 1
ATOM 597 C C . ARG A 1 75 ? 5.444 4.703 -13.409 1.00 87.56 75 ARG A C 1
ATOM 599 O O . ARG A 1 75 ? 4.312 4.229 -13.457 1.00 87.56 75 ARG A O 1
ATOM 606 N N . SER A 1 76 ? 6.532 3.979 -13.197 1.00 89.00 76 SER A N 1
ATOM 607 C CA . SER A 1 76 ? 6.482 2.555 -12.897 1.00 89.00 76 SER A CA 1
ATOM 608 C C . SER A 1 76 ? 5.747 2.262 -11.595 1.00 89.00 76 SER A C 1
ATOM 610 O O . SER A 1 76 ? 5.671 3.107 -10.700 1.00 89.00 76 SER A O 1
ATOM 612 N N . VAL A 1 77 ? 5.235 1.043 -11.483 1.00 87.44 77 VAL A N 1
ATOM 613 C CA . VAL A 1 77 ? 4.542 0.531 -10.304 1.00 87.44 77 VAL A CA 1
ATOM 614 C C . VAL A 1 77 ? 5.059 -0.868 -9.999 1.00 87.44 77 VAL A C 1
ATOM 616 O O . VAL A 1 77 ? 5.120 -1.724 -10.880 1.00 87.44 77 VAL A O 1
ATOM 619 N N . ASN A 1 78 ? 5.422 -1.106 -8.741 1.00 87.44 78 ASN A N 1
ATOM 620 C CA . ASN A 1 78 ? 5.625 -2.449 -8.208 1.00 87.44 78 ASN A CA 1
ATOM 621 C C . ASN A 1 78 ? 4.262 -2.998 -7.766 1.00 87.44 78 ASN A C 1
ATOM 623 O O . ASN A 1 78 ? 3.647 -2.442 -6.861 1.00 87.44 78 ASN A O 1
ATOM 627 N N . PHE A 1 79 ? 3.768 -4.063 -8.395 1.00 83.88 79 PHE A N 1
ATOM 628 C CA . PHE A 1 79 ? 2.420 -4.580 -8.124 1.00 83.88 79 PHE A CA 1
ATOM 629 C C . PHE A 1 79 ? 2.290 -5.265 -6.762 1.00 83.88 79 PHE A C 1
ATOM 631 O O . PHE A 1 79 ? 1.178 -5.396 -6.260 1.00 83.88 79 PHE A O 1
ATOM 638 N N . ILE A 1 80 ? 3.404 -5.668 -6.147 1.00 80.44 80 ILE A N 1
ATOM 639 C CA . ILE A 1 80 ? 3.407 -6.287 -4.819 1.00 80.44 80 ILE A CA 1
ATOM 640 C C . ILE A 1 80 ? 3.314 -5.222 -3.722 1.00 80.44 80 ILE A C 1
ATOM 642 O O . ILE A 1 80 ? 2.482 -5.334 -2.814 1.00 80.44 80 ILE A O 1
ATOM 646 N N . SER A 1 81 ? 4.155 -4.186 -3.801 1.00 76.50 81 SER A N 1
ATOM 647 C CA . SER A 1 81 ? 4.221 -3.135 -2.777 1.00 76.50 81 SER A CA 1
ATOM 648 C C . SER A 1 81 ? 3.266 -1.964 -3.034 1.00 76.50 81 SER A C 1
ATOM 650 O O . SER A 1 81 ? 2.926 -1.238 -2.100 1.00 76.50 81 SER A O 1
ATOM 652 N N . GLY A 1 82 ? 2.828 -1.767 -4.282 1.00 75.81 82 GLY A N 1
ATOM 653 C CA . GLY A 1 82 ? 2.098 -0.577 -4.731 1.00 75.81 82 GLY A CA 1
ATOM 654 C C . GLY A 1 82 ? 2.989 0.665 -4.872 1.00 75.81 82 GLY A C 1
ATOM 655 O O . GLY A 1 82 ? 2.491 1.768 -5.114 1.00 75.81 82 GLY A O 1
ATOM 656 N N . GLU A 1 83 ? 4.307 0.519 -4.700 1.00 79.56 83 GLU A N 1
ATOM 657 C CA . GLU A 1 83 ? 5.244 1.637 -4.755 1.00 79.56 83 GLU A CA 1
ATOM 658 C C . GLU A 1 83 ? 5.378 2.189 -6.173 1.00 79.56 83 GLU A C 1
ATOM 660 O O . GLU A 1 83 ? 5.540 1.456 -7.152 1.00 79.56 83 GLU A O 1
ATOM 665 N N . ARG A 1 84 ? 5.349 3.521 -6.258 1.00 84.00 84 ARG A N 1
ATOM 666 C CA . ARG A 1 84 ? 5.530 4.270 -7.500 1.00 84.00 84 ARG A CA 1
ATOM 667 C C . ARG A 1 84 ? 7.013 4.514 -7.736 1.00 84.00 84 ARG A C 1
ATOM 669 O O . ARG A 1 84 ? 7.664 5.215 -6.961 1.00 84.00 84 ARG A O 1
ATOM 676 N N . GLY A 1 85 ? 7.528 3.971 -8.825 1.00 81.50 85 GLY A N 1
ATOM 677 C CA . GLY A 1 85 ? 8.907 4.133 -9.250 1.00 81.50 85 GLY A CA 1
ATOM 678 C C . GLY A 1 85 ? 9.095 5.309 -10.205 1.00 81.50 85 GLY A C 1
ATOM 679 O O . GLY A 1 85 ? 8.491 6.377 -10.074 1.00 81.50 85 GLY A O 1
ATOM 680 N N . ARG A 1 86 ? 9.999 5.134 -11.161 1.00 85.00 86 ARG A N 1
ATOM 681 C CA . ARG A 1 86 ? 10.402 6.135 -12.160 1.00 85.00 86 ARG A CA 1
ATOM 682 C C . ARG A 1 86 ? 9.706 5.888 -13.494 1.00 85.00 86 ARG A C 1
ATOM 684 O O . ARG A 1 86 ? 9.214 4.790 -13.731 1.00 85.00 86 ARG A O 1
ATOM 691 N N . ASN A 1 87 ? 9.651 6.889 -14.366 1.00 86.31 87 ASN A N 1
ATOM 692 C CA . ASN A 1 87 ? 9.177 6.683 -15.736 1.00 86.31 87 ASN A CA 1
ATOM 693 C C . ASN A 1 87 ? 10.234 5.886 -16.522 1.00 86.31 87 ASN A C 1
ATOM 695 O O . ASN A 1 87 ? 11.392 6.291 -16.536 1.00 86.31 87 ASN A O 1
ATOM 699 N N . CYS A 1 88 ? 9.843 4.777 -17.153 1.00 89.94 88 CYS A N 1
ATOM 700 C CA . CYS A 1 88 ? 10.734 3.912 -17.936 1.00 89.94 88 CYS A CA 1
ATOM 701 C C . CYS A 1 88 ? 10.547 4.018 -19.456 1.00 89.94 88 CYS A C 1
ATOM 703 O O . CYS A 1 88 ? 11.078 3.196 -20.204 1.00 89.94 88 CYS A O 1
ATOM 705 N N . PHE A 1 89 ? 9.806 5.015 -19.928 1.00 87.06 89 PHE A N 1
ATOM 706 C CA . PHE A 1 89 ? 9.528 5.217 -21.342 1.00 87.06 89 PHE A CA 1
ATOM 707 C C . PHE A 1 89 ? 10.422 6.283 -21.967 1.00 87.06 89 PHE A C 1
ATOM 709 O O . PHE A 1 89 ? 10.952 7.167 -21.295 1.00 87.06 89 PHE A O 1
ATOM 716 N N . SER A 1 90 ? 10.588 6.187 -23.286 1.00 79.88 90 SER A N 1
ATOM 717 C CA . SER A 1 90 ? 11.402 7.123 -24.072 1.00 79.88 90 SER A CA 1
ATOM 718 C C . SER A 1 90 ? 10.745 8.467 -24.344 1.00 79.88 90 SER A C 1
ATOM 720 O O . SER A 1 90 ? 11.418 9.394 -24.792 1.00 79.88 90 SER A O 1
ATOM 722 N N . GLN A 1 91 ? 9.438 8.566 -24.134 1.00 74.88 91 GLN A N 1
ATOM 723 C CA . GLN A 1 91 ? 8.651 9.728 -24.509 1.00 74.88 91 GLN A CA 1
ATOM 724 C C . GLN A 1 91 ? 7.956 10.309 -23.277 1.00 74.88 91 GLN A C 1
ATOM 726 O O . GLN A 1 91 ? 7.607 9.558 -22.359 1.00 74.88 91 GLN A O 1
ATOM 731 N N . PRO A 1 92 ? 7.756 11.640 -23.234 1.00 71.69 92 PRO A N 1
ATOM 732 C CA . PRO A 1 92 ? 6.922 12.236 -22.205 1.00 71.69 92 PRO A CA 1
ATOM 733 C C . PRO A 1 92 ? 5.505 11.651 -22.287 1.00 71.69 92 PRO A C 1
ATOM 735 O O . PRO A 1 92 ? 5.065 11.256 -23.371 1.00 71.69 92 PRO A O 1
ATOM 738 N N . PRO A 1 93 ? 4.777 11.599 -21.163 1.00 75.62 93 PRO A N 1
ATOM 739 C CA . PRO A 1 93 ? 3.419 11.090 -21.172 1.00 75.62 93 PRO A CA 1
ATOM 740 C C . PRO A 1 93 ? 2.536 11.972 -22.062 1.00 75.62 93 PRO A C 1
ATOM 742 O O . PRO A 1 93 ? 2.297 13.138 -21.750 1.00 75.62 93 PRO A O 1
ATOM 745 N N . GLU A 1 94 ? 2.028 11.411 -23.157 1.00 82.69 94 GLU A N 1
ATOM 746 C CA . GLU A 1 94 ? 0.851 11.951 -23.829 1.00 82.69 94 GLU A CA 1
ATOM 747 C C . GLU A 1 94 ? -0.374 11.616 -22.982 1.00 82.69 94 GLU A C 1
ATOM 749 O O . GLU A 1 94 ? -0.526 10.490 -22.506 1.00 82.69 94 GLU A O 1
ATOM 754 N N . TYR A 1 95 ? -1.241 12.593 -22.741 1.00 86.12 95 TYR A N 1
ATOM 755 C CA . TYR A 1 95 ? -2.397 12.403 -21.876 1.00 86.12 95 TYR A CA 1
ATOM 756 C C . TYR A 1 95 ? -3.620 13.140 -22.395 1.00 86.12 95 TYR A C 1
ATOM 758 O O . TYR A 1 95 ? -3.527 14.136 -23.113 1.00 86.12 95 TYR A O 1
ATOM 766 N N . ILE A 1 96 ? -4.776 12.644 -21.978 1.00 87.12 96 ILE A N 1
ATOM 767 C CA . ILE A 1 96 ? -6.063 13.307 -22.115 1.00 87.12 96 ILE A CA 1
ATOM 768 C C . ILE A 1 96 ? -6.628 13.595 -20.730 1.00 87.12 96 ILE A C 1
ATOM 770 O O . ILE A 1 96 ? -6.437 12.831 -19.780 1.00 87.12 96 ILE A O 1
ATOM 774 N N . GLU A 1 97 ? -7.339 14.709 -20.616 1.00 86.81 97 GLU A N 1
ATOM 775 C CA . GLU A 1 97 ? -8.188 14.956 -19.460 1.00 86.81 97 GLU A CA 1
ATOM 776 C C . GLU A 1 97 ? -9.434 14.081 -19.575 1.00 86.81 97 GLU A C 1
ATOM 778 O O . GLU A 1 97 ? -10.089 14.037 -20.618 1.00 86.81 97 GLU A O 1
ATOM 783 N N . VAL A 1 98 ? -9.758 13.376 -18.497 1.00 85.75 98 VAL A N 1
ATOM 784 C CA . VAL A 1 98 ? -10.954 12.540 -18.422 1.00 85.75 98 VAL A CA 1
ATOM 785 C C . VAL A 1 98 ? -11.895 13.156 -17.407 1.00 85.75 98 VAL A C 1
ATOM 787 O O . VAL A 1 98 ? -11.468 13.597 -16.336 1.00 85.75 98 VAL A O 1
ATOM 790 N N . SER A 1 99 ? -13.185 13.178 -17.737 1.00 79.50 99 SER A N 1
ATOM 791 C CA . SER A 1 99 ? -14.208 13.629 -16.803 1.00 79.50 99 SER A CA 1
ATOM 792 C C . SER A 1 99 ? -14.157 12.778 -15.538 1.00 79.50 99 SER A C 1
ATOM 794 O O . SER A 1 99 ? -14.286 11.553 -15.599 1.00 79.50 99 SER A O 1
ATOM 796 N N . VAL A 1 100 ? -13.988 13.440 -14.402 1.00 77.94 100 VAL A N 1
ATOM 797 C CA . VAL A 1 100 ? -14.315 12.867 -13.100 1.00 77.94 100 VAL A CA 1
ATOM 798 C C . VAL A 1 100 ? -15.759 13.215 -12.782 1.00 77.94 100 VAL A C 1
ATOM 800 O O . VAL A 1 100 ? -16.239 14.287 -13.165 1.00 77.94 100 VAL A O 1
ATOM 803 N N . ASP A 1 101 ? -16.441 12.327 -12.066 1.00 66.88 101 ASP A N 1
ATOM 804 C CA . ASP A 1 101 ? -17.687 12.682 -11.397 1.00 66.88 101 ASP A CA 1
ATOM 805 C C . ASP A 1 101 ? -17.300 13.656 -10.280 1.00 66.88 101 ASP A C 1
ATOM 807 O O . ASP A 1 101 ? -16.979 13.242 -9.171 1.00 66.88 101 ASP A O 1
ATOM 811 N N . GLY A 1 102 ? -17.194 14.945 -10.624 1.00 59.72 102 GLY A N 1
ATOM 812 C CA . GLY A 1 102 ? -16.700 16.031 -9.774 1.00 59.72 102 GLY A CA 1
ATOM 813 C C . GLY A 1 102 ? -17.606 16.261 -8.570 1.00 59.72 102 GLY A C 1
ATOM 814 O O . GLY A 1 102 ? -18.392 17.206 -8.530 1.00 59.72 102 GLY A O 1
ATOM 815 N N . GLY A 1 103 ? -17.524 15.350 -7.610 1.00 68.38 103 GLY A N 1
ATOM 816 C CA . GLY A 1 103 ? -18.416 15.239 -6.479 1.00 68.38 103 GLY A CA 1
ATOM 817 C C . GLY A 1 103 ? -17.742 14.542 -5.308 1.00 68.38 103 GLY A C 1
ATOM 818 O O . GLY A 1 103 ? -16.785 13.777 -5.441 1.00 68.38 103 GLY A O 1
ATOM 819 N N . LYS A 1 104 ? -18.262 14.835 -4.120 1.00 76.25 104 LYS A N 1
ATOM 820 C CA . LYS A 1 104 ? -17.840 14.205 -2.876 1.00 76.25 104 LYS A CA 1
ATOM 821 C C . LYS A 1 104 ? -18.279 12.742 -2.871 1.00 76.25 104 LYS A C 1
ATOM 823 O O . LYS A 1 104 ? -19.470 12.448 -2.949 1.00 76.25 104 LYS A O 1
ATOM 828 N N . SER A 1 105 ? -17.330 11.835 -2.691 1.00 77.56 105 SER A N 1
ATOM 829 C CA . SER A 1 105 ? -17.582 10.420 -2.434 1.00 77.56 105 SER A CA 1
ATOM 830 C C . SER A 1 105 ? -17.248 10.089 -0.983 1.00 77.56 105 SER A C 1
ATOM 832 O O . SER A 1 105 ? -16.171 10.443 -0.497 1.00 77.56 105 SER A O 1
ATOM 834 N N . VAL A 1 106 ? -18.141 9.371 -0.305 1.00 78.00 106 VAL A N 1
ATOM 835 C CA . VAL A 1 106 ? -17.899 8.827 1.036 1.00 78.00 106 VAL A CA 1
ATOM 836 C C . VAL A 1 106 ? -18.033 7.314 0.962 1.00 78.00 106 VAL A C 1
ATOM 838 O O . VAL A 1 106 ? -19.130 6.793 0.777 1.00 78.00 106 VAL A O 1
ATOM 841 N N . ALA A 1 107 ? -16.920 6.606 1.117 1.00 80.62 107 ALA A N 1
ATOM 842 C CA . ALA A 1 107 ? -16.909 5.169 1.342 1.00 80.62 107 ALA A CA 1
ATOM 843 C C . ALA A 1 107 ? -16.713 4.912 2.837 1.00 80.62 107 ALA A C 1
ATOM 845 O O . ALA A 1 107 ? -15.906 5.580 3.485 1.00 80.62 107 ALA A O 1
ATOM 846 N N . SER A 1 108 ? -17.452 3.958 3.400 1.00 78.81 108 SER A N 1
ATOM 847 C CA . SER A 1 108 ? -17.265 3.570 4.798 1.00 78.81 108 SER A CA 1
ATOM 848 C C . SER A 1 108 ? -17.680 2.136 5.077 1.00 78.81 108 SER A C 1
ATOM 850 O O . SER A 1 108 ? -18.662 1.628 4.521 1.00 78.81 108 SER A O 1
ATOM 852 N N . ASN A 1 109 ? -16.973 1.487 5.994 1.00 79.81 109 ASN A N 1
ATOM 853 C CA . ASN A 1 109 ? -17.325 0.156 6.457 1.00 79.81 109 ASN A CA 1
ATOM 854 C C . ASN A 1 109 ? -16.899 -0.097 7.903 1.00 79.81 109 ASN A C 1
ATOM 856 O O . ASN A 1 109 ? -16.221 0.728 8.510 1.00 79.81 109 ASN A O 1
ATOM 860 N N . ILE A 1 110 ? -17.375 -1.209 8.457 1.00 79.00 110 ILE A N 1
ATOM 861 C CA . ILE A 1 110 ? -16.984 -1.681 9.783 1.00 79.00 110 ILE A CA 1
ATOM 862 C C . ILE A 1 110 ? -16.121 -2.908 9.575 1.00 79.00 110 ILE A C 1
ATOM 864 O O . ILE A 1 110 ? -16.560 -3.841 8.904 1.00 79.00 110 ILE A O 1
ATOM 868 N N . TYR A 1 111 ? -14.945 -2.900 10.181 1.00 75.88 111 TYR A N 1
ATOM 869 C CA . TYR A 1 111 ? -13.971 -3.966 10.041 1.00 75.88 111 TYR A CA 1
ATOM 870 C C . TYR A 1 111 ? -13.518 -4.476 11.395 1.00 75.88 111 TYR A C 1
ATOM 872 O O . TYR A 1 111 ? -13.617 -3.786 12.416 1.00 75.88 111 TYR A O 1
ATOM 880 N N . SER A 1 112 ? -13.089 -5.731 11.391 1.00 65.75 112 SER A N 1
ATOM 881 C CA . SER A 1 112 ? -12.573 -6.409 12.579 1.00 65.75 112 SER A CA 1
ATOM 882 C C . SER A 1 112 ? -11.175 -6.991 12.381 1.00 65.75 112 SER A C 1
ATOM 884 O O . SER A 1 112 ? -10.624 -7.513 13.345 1.00 65.75 112 SER A O 1
ATOM 886 N N . SER A 1 113 ? -10.593 -6.882 11.182 1.00 58.84 113 SER A N 1
ATOM 887 C CA . SER A 1 113 ? -9.207 -7.273 10.904 1.00 58.84 113 SER A CA 1
ATOM 888 C C . SER A 1 113 ? -8.426 -6.178 10.174 1.00 58.84 113 SER A C 1
ATOM 890 O O . SER A 1 113 ? -8.999 -5.305 9.524 1.00 58.84 113 SER A O 1
ATOM 892 N N . TYR A 1 114 ? -7.098 -6.247 10.274 1.00 64.44 114 TYR A N 1
ATOM 893 C CA . TYR A 1 114 ? -6.169 -5.386 9.544 1.00 64.44 114 TYR A CA 1
ATOM 894 C C . TYR A 1 114 ? -6.357 -5.465 8.026 1.00 64.44 114 TYR A C 1
ATOM 896 O O . TYR A 1 114 ? -6.495 -4.407 7.427 1.00 64.44 114 TYR A O 1
ATOM 904 N N . SER A 1 115 ? -6.408 -6.653 7.401 1.00 58.50 115 SER A N 1
ATOM 905 C CA . SER A 1 115 ? -6.652 -6.768 5.946 1.00 58.50 115 SER A CA 1
ATOM 906 C C . SER A 1 115 ? -7.889 -6.056 5.509 1.00 58.50 115 SER A C 1
ATOM 908 O O . SER A 1 115 ? -7.856 -5.376 4.505 1.00 58.50 115 SER A O 1
ATOM 910 N N . GLU A 1 116 ? -8.992 -6.202 6.233 1.00 67.00 116 GLU A N 1
ATOM 911 C CA . GLU A 1 116 ? -10.234 -5.593 5.805 1.00 67.00 116 GLU A CA 1
ATOM 912 C C . GLU A 1 116 ? -10.093 -4.057 5.772 1.00 67.00 116 GLU A C 1
ATOM 914 O O . GLU A 1 116 ? -10.641 -3.392 4.888 1.00 67.00 116 GLU A O 1
ATOM 919 N N . VAL A 1 117 ? -9.310 -3.491 6.701 1.00 69.44 117 VAL A N 1
ATOM 920 C CA . VAL A 1 117 ? -8.932 -2.071 6.718 1.00 69.44 117 VAL A CA 1
ATOM 921 C C . VAL A 1 117 ? -7.921 -1.737 5.612 1.00 69.44 117 VAL A C 1
ATOM 923 O O . VAL A 1 117 ? -8.087 -0.720 4.936 1.00 69.44 117 VAL A O 1
ATOM 926 N N . ASP A 1 118 ? -6.898 -2.569 5.417 1.00 68.06 118 ASP A N 1
ATOM 927 C CA . ASP A 1 118 ? -5.845 -2.398 4.411 1.00 68.06 118 ASP A CA 1
ATOM 928 C C . ASP A 1 118 ? -6.438 -2.491 2.997 1.00 68.06 118 ASP A C 1
ATOM 930 O O . ASP A 1 118 ? -6.382 -1.521 2.250 1.00 68.06 118 ASP A O 1
ATOM 934 N N . ASP A 1 119 ? -7.161 -3.563 2.673 1.00 66.62 119 ASP A N 1
ATOM 935 C CA . ASP A 1 119 ? -7.905 -3.793 1.429 1.00 66.62 119 ASP A CA 1
ATOM 936 C C . ASP A 1 119 ? -8.886 -2.662 1.120 1.00 66.62 119 ASP A C 1
ATOM 938 O O . ASP A 1 119 ? -8.998 -2.211 -0.027 1.00 66.62 119 ASP A O 1
ATOM 942 N N . PHE A 1 120 ? -9.593 -2.151 2.133 1.00 71.94 120 PHE A N 1
ATOM 943 C CA . PHE A 1 120 ? -10.481 -1.004 1.950 1.00 71.94 120 PHE A CA 1
ATOM 944 C C . PHE A 1 120 ? -9.728 0.228 1.440 1.00 71.94 120 PHE A C 1
ATOM 946 O O . PHE A 1 120 ? -10.239 0.971 0.593 1.00 71.94 120 PHE A O 1
ATOM 953 N N . PHE A 1 121 ? -8.513 0.452 1.933 1.00 69.50 121 PHE A N 1
ATOM 954 C CA . PHE A 1 121 ? -7.692 1.589 1.545 1.00 69.50 121 PHE A CA 1
ATOM 955 C C . PHE A 1 121 ? -6.864 1.358 0.282 1.00 69.50 121 PHE A C 1
ATOM 957 O O . PHE A 1 121 ? -6.698 2.309 -0.496 1.00 69.50 121 PHE A O 1
ATOM 964 N N . GLU A 1 122 ? -6.375 0.138 0.082 1.00 63.91 122 GLU A N 1
ATOM 965 C CA . GLU A 1 122 ? -5.586 -0.303 -1.063 1.00 63.91 122 GLU A CA 1
ATOM 966 C C . GLU A 1 122 ? -6.475 -0.375 -2.304 1.00 63.91 122 GLU A C 1
ATOM 968 O O . GLU A 1 122 ? -6.032 0.052 -3.365 1.00 63.91 122 GLU A O 1
ATOM 973 N N . SER A 1 123 ? -7.732 -0.839 -2.183 1.00 52.19 123 SER A N 1
ATOM 974 C CA . SER A 1 123 ? -8.651 -1.115 -3.304 1.00 52.19 123 SER A CA 1
ATOM 975 C C . SER A 1 123 ? -7.936 -1.712 -4.527 1.00 52.19 123 SER A C 1
ATOM 977 O O . SER A 1 123 ? -8.333 -1.453 -5.667 1.00 52.19 123 SER A O 1
ATOM 979 N N . ALA A 1 124 ? -6.898 -2.524 -4.297 1.00 45.97 124 ALA A N 1
ATOM 980 C CA . ALA A 1 124 ? -6.132 -3.222 -5.316 1.00 45.97 124 ALA A CA 1
ATOM 981 C C . ALA A 1 124 ? -6.935 -4.441 -5.787 1.00 45.97 124 ALA A C 1
ATOM 983 O O . ALA A 1 124 ? -6.539 -5.595 -5.664 1.00 45.97 124 ALA A O 1
ATOM 984 N N . ASN A 1 125 ? -8.124 -4.194 -6.326 1.00 38.66 125 ASN A N 1
ATOM 985 C CA . ASN A 1 125 ? -8.926 -5.254 -6.904 1.00 38.66 125 ASN A CA 1
ATOM 986 C C . ASN A 1 125 ? -8.398 -5.533 -8.305 1.00 38.66 125 ASN A C 1
ATOM 988 O O . ASN A 1 125 ? -8.797 -4.856 -9.243 1.00 38.66 125 ASN A O 1
ATOM 992 N N . HIS A 1 126 ? -7.464 -6.488 -8.356 1.00 42.53 126 HIS A N 1
ATOM 993 C CA . HIS A 1 126 ? -7.347 -7.595 -9.308 1.00 42.53 126 HIS A CA 1
ATOM 994 C C . HIS A 1 126 ? -7.354 -7.256 -10.810 1.00 42.53 126 HIS A C 1
ATOM 996 O O . HIS A 1 126 ? -7.967 -6.311 -11.291 1.00 42.53 126 HIS A O 1
ATOM 1002 N N . VAL A 1 127 ? -6.650 -8.088 -11.578 1.00 39.78 127 VAL A N 1
ATOM 1003 C CA . VAL A 1 127 ? -6.542 -8.017 -13.042 1.00 39.78 127 VAL A CA 1
ATOM 1004 C C . VAL A 1 127 ? -7.929 -7.907 -13.674 1.00 39.78 127 VAL A C 1
ATOM 1006 O O . VAL A 1 127 ? -8.696 -8.870 -13.690 1.00 39.78 127 VAL A O 1
ATOM 1009 N N . GLY A 1 128 ? -8.265 -6.728 -14.193 1.00 34.53 128 GLY A N 1
ATOM 1010 C CA . GLY A 1 128 ? -9.486 -6.548 -14.963 1.00 34.53 128 GLY A CA 1
ATOM 1011 C C . GLY A 1 128 ? -9.366 -7.251 -16.314 1.00 34.53 128 GLY A C 1
ATOM 1012 O O . GLY A 1 128 ? -8.278 -7.351 -16.890 1.00 34.53 128 GLY A O 1
ATOM 1013 N N . ALA A 1 129 ? -10.493 -7.710 -16.862 1.00 31.02 129 ALA A N 1
ATOM 1014 C CA . ALA A 1 129 ? -10.555 -8.112 -18.263 1.00 31.02 129 ALA A CA 1
ATOM 1015 C C . ALA A 1 129 ? -10.176 -6.900 -19.139 1.00 31.02 129 ALA A C 1
ATOM 1017 O O . ALA A 1 129 ? -10.936 -5.938 -19.218 1.00 31.02 129 ALA A O 1
ATOM 1018 N N . GLY A 1 130 ? -8.983 -6.936 -19.743 1.00 40.88 130 GLY A N 1
ATOM 1019 C CA . GLY A 1 130 ? -8.439 -5.837 -20.554 1.00 40.88 130 GLY A CA 1
ATOM 1020 C C . GLY A 1 130 ? -6.980 -5.450 -20.280 1.00 40.88 130 GLY A C 1
ATOM 1021 O O . GLY A 1 130 ? -6.486 -4.555 -20.950 1.00 40.88 130 GLY A O 1
ATOM 1022 N N . GLY A 1 131 ? -6.278 -6.092 -19.335 1.00 48.78 131 GLY A N 1
ATOM 1023 C CA . GLY A 1 131 ? -4.849 -5.815 -19.085 1.00 48.78 131 GLY A CA 1
ATOM 1024 C C . GLY A 1 131 ? -4.570 -4.653 -18.119 1.00 48.78 131 GLY A C 1
ATOM 1025 O O . GLY A 1 131 ? -3.411 -4.364 -17.828 1.00 48.78 131 GLY A O 1
ATOM 1026 N N . THR A 1 132 ? -5.615 -4.028 -17.568 1.00 53.88 132 THR A N 1
ATOM 1027 C CA . THR A 1 132 ? -5.521 -3.062 -16.464 1.00 53.88 132 THR A CA 1
ATOM 1028 C C . THR A 1 132 ? -5.253 -3.785 -15.142 1.00 53.88 132 THR A C 1
ATOM 1030 O O . THR A 1 132 ? -6.002 -4.682 -14.744 1.00 53.88 132 THR A O 1
ATOM 1033 N N . PHE A 1 133 ? -4.188 -3.380 -14.452 1.00 58.16 133 PHE A N 1
ATOM 1034 C CA . PHE A 1 133 ? -3.776 -3.892 -13.150 1.00 58.16 133 PHE A CA 1
ATOM 1035 C C . PHE A 1 133 ? -4.126 -2.872 -12.073 1.00 58.16 133 PHE A C 1
ATOM 1037 O O . PHE A 1 133 ? -3.418 -1.887 -11.919 1.00 58.16 133 PHE A O 1
ATOM 1044 N N . GLY A 1 134 ? -5.211 -3.132 -11.337 1.00 61.62 134 GLY A N 1
ATOM 1045 C CA . GLY A 1 134 ? -5.541 -2.525 -10.043 1.00 61.62 134 GLY A CA 1
ATOM 1046 C C . GLY A 1 134 ? -5.773 -1.004 -10.013 1.00 61.62 134 GLY A C 1
ATOM 1047 O O . GLY A 1 134 ? -5.193 -0.214 -10.756 1.00 61.62 134 GLY A O 1
ATOM 1048 N N . LYS A 1 135 ? -6.628 -0.564 -9.088 1.00 62.50 135 LYS A N 1
ATOM 1049 C CA . LYS A 1 135 ? -6.700 0.838 -8.658 1.00 62.50 135 LYS A CA 1
ATOM 1050 C C . LYS A 1 135 ? -5.900 0.949 -7.366 1.00 62.50 135 LYS A C 1
ATOM 1052 O O . LYS A 1 135 ? -6.196 0.246 -6.417 1.00 62.50 135 LYS A O 1
ATOM 1057 N N . PHE A 1 136 ? -4.915 1.831 -7.322 1.00 66.06 136 PHE A N 1
ATOM 1058 C CA . PHE A 1 136 ? -4.060 2.028 -6.160 1.00 66.06 136 PHE A CA 1
ATOM 1059 C C . PHE A 1 136 ? -4.318 3.388 -5.520 1.00 66.06 136 PHE A C 1
ATOM 1061 O O . PHE A 1 136 ? -4.631 4.387 -6.179 1.00 66.06 136 PHE A O 1
ATOM 1068 N N . SER A 1 137 ? -4.152 3.442 -4.205 1.00 59.94 137 SER A N 1
ATOM 1069 C CA . SER A 1 137 ? -4.105 4.700 -3.473 1.00 59.94 137 SER A CA 1
ATOM 1070 C C . SER A 1 137 ? -2.720 5.343 -3.559 1.00 59.94 137 SER A C 1
ATOM 1072 O O . SER A 1 137 ? -1.705 4.676 -3.379 1.00 59.94 137 SER A O 1
ATOM 1074 N N . ALA A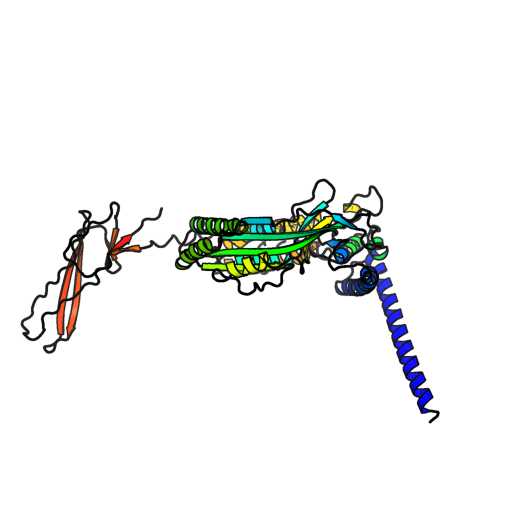 1 138 ? -2.665 6.668 -3.718 1.00 58.31 138 ALA A N 1
ATOM 1075 C CA . ALA A 1 138 ? -1.406 7.420 -3.771 1.00 58.31 138 ALA A CA 1
ATOM 1076 C C . ALA A 1 138 ? -0.572 7.358 -2.469 1.00 58.31 138 ALA A C 1
ATOM 1078 O O . ALA A 1 138 ? 0.646 7.565 -2.508 1.00 58.31 138 ALA A O 1
ATOM 1079 N N . SER A 1 139 ? -1.229 7.034 -1.353 1.00 60.16 139 SER A N 1
ATOM 1080 C CA . SER A 1 139 ? -0.700 6.904 0.015 1.00 60.16 139 SER A CA 1
ATOM 1081 C C . SER A 1 139 ? -0.774 5.489 0.595 1.00 60.16 139 SER A C 1
ATOM 1083 O O . SER A 1 139 ? -0.879 5.334 1.810 1.00 60.16 139 SER A O 1
ATOM 1085 N N . ALA A 1 140 ? -0.745 4.456 -0.250 1.00 58.91 140 ALA A N 1
ATOM 1086 C CA . ALA A 1 140 ? -0.778 3.046 0.162 1.00 58.91 140 ALA A CA 1
ATOM 1087 C C . ALA A 1 140 ? 0.105 2.738 1.397 1.00 58.91 140 ALA A C 1
ATOM 1089 O O . ALA A 1 140 ? -0.385 2.217 2.393 1.00 58.91 140 ALA A O 1
ATOM 1090 N N . SER A 1 141 ? 1.367 3.185 1.414 1.00 55.53 141 SER A N 1
ATOM 1091 C CA . SER A 1 141 ? 2.286 2.970 2.547 1.00 55.53 141 SER A CA 1
ATOM 1092 C C . SER A 1 141 ? 1.846 3.640 3.859 1.00 55.53 141 SER A C 1
ATOM 1094 O O . SER A 1 141 ? 1.939 3.038 4.928 1.00 55.53 141 SER A O 1
ATOM 1096 N N . TYR A 1 142 ? 1.316 4.865 3.805 1.00 59.41 142 TYR A N 1
ATOM 1097 C CA . TYR A 1 142 ? 0.775 5.546 4.988 1.00 59.41 142 TYR A CA 1
ATOM 1098 C C . TYR A 1 142 ? -0.521 4.896 5.477 1.00 59.41 142 TYR A C 1
ATOM 1100 O O . TYR A 1 142 ? -0.773 4.842 6.678 1.00 59.41 142 TYR A O 1
ATOM 1108 N N . LYS A 1 143 ? -1.327 4.369 4.555 1.00 63.78 143 LYS A N 1
ATOM 1109 C CA . LYS A 1 143 ? -2.568 3.651 4.859 1.00 63.78 143 LYS A CA 1
ATOM 1110 C C . LYS A 1 143 ? -2.297 2.300 5.519 1.00 63.78 143 LYS A C 1
ATOM 1112 O O . LYS A 1 143 ? -2.943 2.003 6.520 1.00 63.78 143 LYS A O 1
ATOM 1117 N N . LYS A 1 144 ? -1.255 1.587 5.075 1.00 62.75 144 LYS A N 1
ATOM 1118 C CA . LYS A 1 144 ? -0.693 0.416 5.769 1.00 62.75 144 LYS A CA 1
ATOM 1119 C C . LYS A 1 144 ? -0.242 0.761 7.183 1.00 62.75 144 LYS A C 1
ATOM 1121 O O . LYS A 1 144 ? -0.607 0.065 8.123 1.00 62.75 144 LYS A O 1
ATOM 1126 N N . SER A 1 145 ? 0.485 1.869 7.365 1.00 60.38 145 SER A N 1
ATOM 1127 C CA . SER A 1 145 ? 0.893 2.339 8.703 1.00 60.38 145 SER A CA 1
ATOM 1128 C C . SER A 1 145 ? -0.310 2.610 9.610 1.00 60.38 145 SER A C 1
ATOM 1130 O O . SER A 1 145 ? -0.313 2.190 10.762 1.00 60.38 145 SER A O 1
ATOM 1132 N N . MET A 1 146 ? -1.359 3.261 9.093 1.00 66.06 146 MET A N 1
ATOM 1133 C CA . MET A 1 146 ? -2.591 3.486 9.855 1.00 66.06 146 MET A CA 1
ATOM 1134 C C . MET A 1 146 ? -3.278 2.177 10.239 1.00 66.06 146 MET A C 1
ATOM 1136 O O . MET A 1 146 ? -3.704 2.046 11.380 1.00 66.06 146 MET A O 1
ATOM 1140 N N . ALA A 1 147 ? -3.387 1.224 9.311 1.00 62.19 147 ALA A N 1
ATOM 1141 C CA . ALA A 1 147 ? -3.979 -0.079 9.587 1.00 62.19 147 ALA A CA 1
ATOM 1142 C C . ALA A 1 147 ? -3.179 -0.842 10.663 1.00 62.19 147 ALA A C 1
ATOM 1144 O O . ALA A 1 147 ? -3.783 -1.412 11.571 1.00 62.19 147 ALA A O 1
ATOM 1145 N N . ARG A 1 148 ? -1.836 -0.780 10.628 1.00 60.81 148 ARG A N 1
ATOM 1146 C CA . ARG A 1 148 ? -0.954 -1.383 11.648 1.00 60.81 148 ARG A CA 1
ATOM 1147 C C . ARG A 1 148 ? -1.146 -0.745 13.027 1.00 60.81 148 ARG A C 1
ATOM 1149 O O . ARG A 1 148 ? -1.444 -1.445 13.986 1.00 60.81 148 ARG A O 1
ATOM 1156 N N . GLU A 1 149 ? -1.049 0.582 13.121 1.00 60.69 149 GLU A N 1
ATOM 1157 C CA . GLU A 1 149 ? -1.136 1.317 14.397 1.00 60.69 149 GLU A CA 1
ATOM 1158 C C . GLU A 1 149 ? -2.501 1.205 15.089 1.00 60.69 149 GLU A C 1
ATOM 1160 O O . GLU A 1 149 ? -2.597 1.346 16.305 1.00 60.69 149 GLU A O 1
ATOM 1165 N N . VAL A 1 150 ? -3.567 1.010 14.315 1.00 60.38 150 VAL A N 1
ATOM 1166 C CA . VAL A 1 150 ? -4.918 0.777 14.836 1.00 60.38 150 VAL A CA 1
ATOM 1167 C C . VAL A 1 150 ? -4.991 -0.602 15.493 1.00 60.38 150 VAL A C 1
ATOM 1169 O O . VAL A 1 150 ? -5.552 -0.737 16.574 1.00 60.38 150 VAL A O 1
ATOM 1172 N N . HIS A 1 151 ? -4.370 -1.614 14.890 1.00 54.16 151 HIS A N 1
ATOM 1173 C CA . HIS A 1 151 ? -4.479 -2.988 15.366 1.00 54.16 151 HIS A CA 1
ATOM 1174 C C . HIS A 1 151 ? -3.513 -3.354 16.509 1.00 54.16 151 HIS A C 1
ATOM 1176 O O . HIS A 1 151 ? -3.793 -4.282 17.267 1.00 54.16 151 HIS A O 1
ATOM 1182 N N . ASP A 1 152 ? -2.431 -2.595 16.705 1.00 50.06 152 ASP A N 1
ATOM 1183 C CA . ASP A 1 152 ? -1.554 -2.718 17.885 1.00 50.06 152 ASP A CA 1
ATOM 1184 C C . ASP A 1 152 ? -2.282 -2.419 19.217 1.00 50.06 152 ASP A C 1
ATOM 1186 O O . ASP A 1 152 ? -1.716 -2.593 20.300 1.00 50.06 152 ASP A O 1
ATOM 1190 N N . ILE A 1 153 ? -3.544 -1.973 19.163 1.00 45.91 153 ILE A N 1
ATOM 1191 C CA . ILE A 1 153 ? -4.372 -1.675 20.328 1.00 45.91 153 ILE A CA 1
ATOM 1192 C C . ILE A 1 153 ? -5.526 -2.671 20.410 1.00 45.91 153 ILE A C 1
ATOM 1194 O O . ILE A 1 153 ? -6.234 -2.936 19.441 1.00 45.91 153 ILE A O 1
ATOM 1198 N N . SER A 1 154 ? -5.710 -3.263 21.585 1.00 43.62 154 SER A N 1
ATOM 1199 C CA . SER A 1 154 ? -6.397 -4.535 21.658 1.00 43.62 154 SER A CA 1
ATOM 1200 C C . SER A 1 154 ? -7.917 -4.533 21.553 1.00 43.62 154 SER A C 1
ATOM 1202 O O . SER A 1 154 ? -8.600 -3.623 22.017 1.00 43.62 154 SER A O 1
ATOM 1204 N N . ASP A 1 155 ? -8.450 -5.615 20.970 1.00 52.19 155 ASP A N 1
ATOM 1205 C CA . ASP A 1 155 ? -9.869 -5.980 20.988 1.00 52.19 155 ASP A CA 1
ATOM 1206 C C . ASP A 1 155 ? -10.813 -4.982 20.277 1.00 52.19 155 ASP A C 1
ATOM 1208 O O . ASP A 1 155 ? -11.999 -4.883 20.605 1.00 52.19 155 ASP A O 1
ATOM 1212 N N . SER A 1 156 ? -10.324 -4.231 19.291 1.00 59.56 156 SER A N 1
ATOM 1213 C CA . SER A 1 156 ? -11.089 -3.151 18.671 1.00 59.56 156 SER A CA 1
ATOM 1214 C C . SER A 1 156 ? -12.048 -3.605 17.563 1.00 59.56 156 SER A C 1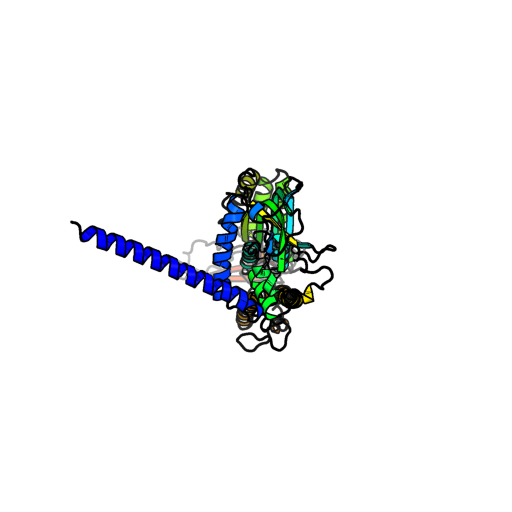
ATOM 1216 O O . SER A 1 156 ? -11.896 -4.631 16.902 1.00 59.56 156 SER A O 1
ATOM 1218 N N . THR A 1 157 ? -13.130 -2.844 17.394 1.00 73.19 157 THR A N 1
ATOM 1219 C CA . THR A 1 157 ? -13.897 -2.823 16.146 1.00 73.19 157 THR A CA 1
ATOM 1220 C C . THR A 1 157 ? -13.724 -1.451 15.529 1.00 73.19 157 THR A C 1
ATOM 1222 O O . THR A 1 157 ? -13.987 -0.445 16.193 1.00 73.19 157 THR A O 1
ATOM 1225 N N . SER A 1 158 ? -13.325 -1.419 14.263 1.00 81.12 158 SER A N 1
ATOM 1226 C CA . SER A 1 158 ? -12.978 -0.183 13.579 1.00 81.12 158 SER A CA 1
ATOM 1227 C C . SER A 1 158 ? -14.110 0.254 12.658 1.00 81.12 158 SER A C 1
ATOM 1229 O O . SER A 1 158 ? -14.574 -0.509 11.810 1.00 81.12 158 SER A O 1
ATOM 1231 N N . ALA A 1 159 ? -14.540 1.506 12.781 1.00 83.44 159 ALA A N 1
ATOM 1232 C CA . ALA A 1 159 ? -15.290 2.181 11.732 1.00 83.44 159 ALA A CA 1
ATOM 1233 C C . ALA A 1 159 ? -14.292 2.912 10.825 1.00 83.44 159 ALA A C 1
ATOM 1235 O O . ALA A 1 159 ? -13.542 3.778 11.281 1.00 83.44 159 ALA A O 1
ATOM 1236 N N . VAL A 1 160 ? -14.269 2.550 9.545 1.00 83.62 160 VAL A N 1
ATOM 1237 C CA . VAL A 1 160 ? -13.287 3.038 8.572 1.00 83.62 160 VAL A CA 1
ATOM 1238 C C . VAL A 1 160 ? -13.974 3.860 7.497 1.00 83.62 160 VAL A C 1
ATOM 1240 O O . VAL A 1 160 ? -15.019 3.469 6.975 1.00 83.62 160 VAL A O 1
ATOM 1243 N N . PHE A 1 161 ? -13.378 5.003 7.163 1.00 83.00 161 PHE A N 1
ATOM 1244 C CA . PHE A 1 161 ? -13.918 5.984 6.234 1.00 83.00 161 PHE A CA 1
ATOM 1245 C C . PHE A 1 161 ? -12.864 6.431 5.231 1.00 83.00 161 PHE A C 1
ATOM 1247 O O . PHE A 1 161 ? -11.707 6.679 5.571 1.00 83.00 161 PHE A O 1
ATOM 1254 N N . LYS A 1 162 ? -13.315 6.623 3.996 1.00 84.19 162 LYS A N 1
ATOM 1255 C CA . LYS A 1 162 ? -12.602 7.341 2.948 1.00 84.19 162 LYS A CA 1
ATOM 1256 C C . LYS A 1 162 ? -13.541 8.396 2.382 1.00 84.19 162 LYS A C 1
ATOM 1258 O O . LYS A 1 162 ? -14.553 8.069 1.763 1.00 84.19 162 LYS A O 1
ATOM 1263 N N . ILE A 1 163 ? -13.208 9.655 2.619 1.00 84.31 163 ILE A N 1
ATOM 1264 C CA . ILE A 1 163 ? -13.918 10.815 2.088 1.00 84.31 163 ILE A CA 1
ATOM 1265 C C . ILE A 1 163 ? -13.012 11.427 1.031 1.00 84.31 163 ILE A C 1
ATOM 1267 O O . ILE A 1 163 ? -11.888 11.811 1.335 1.00 84.31 163 ILE A O 1
ATOM 1271 N N . SER A 1 164 ? -13.474 11.513 -0.208 1.00 85.50 164 SER A N 1
ATOM 1272 C CA . SER A 1 164 ? -12.701 12.113 -1.295 1.00 85.50 164 SER A CA 1
ATOM 1273 C C . SER A 1 164 ? -13.546 13.051 -2.131 1.00 85.50 164 SER A C 1
ATOM 1275 O O . SER A 1 164 ? -14.746 12.852 -2.287 1.00 85.50 164 SER A O 1
ATOM 1277 N N . GLU A 1 165 ? -12.896 14.074 -2.664 1.00 86.69 165 GLU A N 1
ATOM 1278 C CA . GLU A 1 165 ? -13.460 14.997 -3.641 1.00 86.69 165 GLU A CA 1
ATOM 1279 C C . GLU A 1 165 ? -12.500 15.031 -4.828 1.00 86.69 165 GLU A C 1
ATOM 1281 O O . GLU A 1 165 ? -11.380 15.534 -4.708 1.00 86.69 165 GLU A O 1
ATOM 1286 N N . GLU A 1 166 ? -12.915 14.411 -5.933 1.00 87.31 166 GLU A N 1
ATOM 1287 C CA . GLU A 1 166 ? -12.130 14.320 -7.165 1.00 87.31 166 GLU A CA 1
ATOM 1288 C C . GLU A 1 166 ? -12.291 15.608 -7.982 1.00 87.31 166 GLU A C 1
ATOM 1290 O O . GLU A 1 166 ? -13.397 16.123 -8.144 1.00 87.31 166 GLU A O 1
ATOM 1295 N N . THR A 1 167 ? -11.187 16.141 -8.502 1.00 84.81 167 THR A N 1
ATOM 1296 C CA . THR A 1 167 ? -11.168 17.432 -9.214 1.00 84.81 167 THR A CA 1
ATOM 1297 C C . THR A 1 167 ? -10.886 17.282 -10.691 1.00 84.81 167 THR A C 1
ATOM 1299 O O . THR A 1 167 ? -11.457 17.985 -11.519 1.00 84.81 167 THR A O 1
ATOM 1302 N N . ASN A 1 168 ? -9.977 16.374 -11.023 1.00 84.88 168 ASN A N 1
ATOM 1303 C CA . ASN A 1 168 ? -9.542 16.103 -12.378 1.00 84.88 168 ASN A CA 1
ATOM 1304 C C . ASN A 1 168 ? -8.904 14.719 -12.432 1.00 84.88 168 ASN A C 1
ATOM 1306 O O . ASN A 1 168 ? -8.268 14.274 -11.474 1.00 84.88 168 ASN A O 1
ATOM 1310 N N . ALA A 1 169 ? -9.028 14.062 -13.577 1.00 87.38 169 ALA A N 1
ATOM 1311 C CA . ALA A 1 169 ? -8.269 12.867 -13.884 1.00 87.38 169 ALA A CA 1
ATOM 1312 C C . ALA A 1 169 ? -7.529 13.064 -15.198 1.00 87.38 169 ALA A C 1
ATOM 1314 O O . ALA A 1 169 ? -8.052 13.662 -16.139 1.00 87.38 169 ALA A O 1
ATOM 1315 N N . LEU A 1 170 ? -6.311 12.542 -15.250 1.00 88.25 170 LEU A N 1
ATOM 1316 C CA . LEU A 1 170 ? -5.542 12.447 -16.478 1.00 88.25 170 LEU A CA 1
ATOM 1317 C C . LEU A 1 170 ? -5.380 10.971 -16.801 1.00 88.25 170 LEU A C 1
ATOM 1319 O O . LEU A 1 170 ? -5.060 10.173 -15.918 1.00 88.25 170 LEU A O 1
ATOM 1323 N N . GLN A 1 171 ? -5.603 10.618 -18.055 1.00 88.62 171 GLN A N 1
ATOM 1324 C CA . GLN A 1 171 ? -5.364 9.278 -18.558 1.00 88.62 171 GLN A CA 1
ATOM 1325 C C . GLN A 1 171 ? -4.325 9.349 -19.661 1.00 88.62 171 GLN A C 1
ATOM 1327 O O . GLN A 1 171 ? -4.356 10.245 -20.504 1.00 88.62 171 GLN A O 1
ATOM 1332 N N . TYR A 1 172 ? -3.399 8.405 -19.629 1.00 86.12 172 TYR A N 1
ATOM 1333 C CA . TYR A 1 172 ? -2.407 8.221 -20.660 1.00 86.12 172 TYR A CA 1
ATOM 1334 C C . TYR A 1 172 ? -3.090 7.974 -22.009 1.00 86.12 172 TYR A C 1
ATOM 1336 O O . TYR A 1 172 ? -4.074 7.239 -22.106 1.00 86.12 172 TYR A O 1
ATOM 1344 N N . ASN A 1 173 ? -2.570 8.618 -23.045 1.00 84.50 173 ASN A N 1
ATOM 1345 C CA . ASN A 1 173 ? -3.112 8.589 -24.391 1.00 84.50 173 ASN A CA 1
ATOM 1346 C C . ASN A 1 173 ? -1.998 8.239 -25.374 1.00 84.50 173 ASN A C 1
ATOM 1348 O O . ASN A 1 173 ? -1.450 9.120 -26.024 1.00 84.50 173 ASN A O 1
ATOM 1352 N N . GLY A 1 174 ? -1.644 6.958 -25.461 1.00 78.88 174 GLY A N 1
ATOM 1353 C CA . GLY A 1 174 ? -0.614 6.499 -26.387 1.00 78.88 174 GLY A CA 1
ATOM 1354 C C . GLY A 1 174 ? -0.307 5.011 -26.264 1.00 78.88 174 GLY A C 1
ATOM 1355 O O . GLY A 1 174 ? -0.965 4.285 -25.521 1.00 78.88 174 GLY A O 1
ATOM 1356 N N . TRP A 1 175 ? 0.724 4.587 -26.994 1.00 74.56 175 TRP A N 1
ATOM 1357 C CA . TRP A 1 175 ? 1.355 3.270 -26.891 1.00 74.56 175 TRP A CA 1
ATOM 1358 C C . TRP A 1 175 ? 2.799 3.499 -26.443 1.00 74.56 175 TRP A C 1
ATOM 1360 O O . TRP A 1 175 ? 3.628 3.899 -27.267 1.00 74.56 175 TRP A O 1
ATOM 1370 N N . PRO A 1 176 ? 3.104 3.365 -25.144 1.00 78.56 176 PRO A N 1
ATOM 1371 C CA . PRO A 1 176 ? 4.349 3.881 -24.612 1.00 78.56 176 PRO A CA 1
ATOM 1372 C C . PRO A 1 176 ? 5.494 2.911 -24.932 1.00 78.56 176 PRO A C 1
ATOM 1374 O O . PRO A 1 176 ? 5.438 1.729 -24.600 1.00 78.56 176 PRO A O 1
ATOM 1377 N N . GLU A 1 177 ? 6.558 3.401 -25.571 1.00 85.94 177 GLU A N 1
ATOM 1378 C CA . GLU A 1 177 ? 7.731 2.577 -25.885 1.00 85.94 177 GLU A CA 1
ATOM 1379 C C . GLU A 1 177 ? 8.756 2.626 -24.746 1.00 85.94 177 GLU A C 1
ATOM 1381 O O . GLU A 1 177 ? 9.232 3.703 -24.357 1.00 85.94 177 GLU A O 1
ATOM 1386 N N . ILE A 1 178 ? 9.086 1.451 -24.194 1.00 89.56 178 ILE A N 1
ATOM 1387 C CA . ILE A 1 178 ? 10.101 1.305 -23.142 1.00 89.56 178 ILE A CA 1
ATOM 1388 C C . ILE A 1 178 ? 11.423 1.864 -23.658 1.00 89.56 178 ILE A C 1
ATOM 1390 O O . ILE A 1 178 ? 11.867 1.537 -24.763 1.00 89.56 178 ILE A O 1
ATOM 1394 N N . HIS A 1 179 ? 12.073 2.677 -22.831 1.00 88.88 179 HIS A N 1
ATOM 1395 C CA . HIS A 1 179 ? 13.316 3.321 -23.207 1.00 88.88 179 HIS A CA 1
ATOM 1396 C C . HIS A 1 179 ? 14.403 2.288 -23.569 1.00 88.88 179 HIS A C 1
ATOM 1398 O O . HIS A 1 179 ? 14.516 1.270 -22.882 1.00 88.88 179 HIS A O 1
ATOM 1404 N N . PRO A 1 180 ? 15.246 2.529 -24.597 1.00 88.44 180 PRO A N 1
ATOM 1405 C CA . PRO A 1 180 ? 16.258 1.575 -25.059 1.00 88.44 180 PRO A CA 1
ATOM 1406 C C . PRO A 1 180 ? 17.133 0.962 -23.957 1.00 88.44 180 PRO A C 1
ATOM 1408 O O . PRO A 1 180 ? 17.347 -0.246 -23.957 1.00 88.44 180 PRO A O 1
ATOM 1411 N N . TYR A 1 181 ? 17.591 1.774 -22.998 1.00 88.94 181 TYR A N 1
ATOM 1412 C CA . TYR A 1 181 ? 18.398 1.307 -21.865 1.00 88.94 181 TYR A CA 1
ATOM 1413 C C . TYR A 1 181 ? 17.729 0.212 -21.015 1.00 88.94 181 TYR A C 1
ATOM 1415 O O . TYR A 1 181 ? 18.275 -0.884 -20.979 1.00 88.94 181 TYR A O 1
ATOM 1423 N N . PRO A 1 182 ? 16.569 0.414 -20.360 1.00 90.88 182 PRO A N 1
ATOM 1424 C CA . PRO A 1 182 ? 15.907 -0.685 -19.657 1.00 90.88 182 PRO A CA 1
ATOM 1425 C C . PRO A 1 182 ? 15.385 -1.765 -20.617 1.00 90.88 182 PRO A C 1
ATOM 1427 O O . PRO A 1 182 ? 15.401 -2.943 -20.272 1.00 90.88 182 PRO A O 1
ATOM 1430 N N . ARG A 1 183 ? 14.987 -1.413 -21.849 1.00 91.56 183 ARG A N 1
ATOM 1431 C CA . ARG A 1 183 ? 14.514 -2.385 -22.851 1.00 91.56 183 ARG A CA 1
ATOM 1432 C C . ARG A 1 183 ? 15.561 -3.448 -23.182 1.00 91.56 183 ARG A C 1
ATOM 1434 O O . ARG A 1 183 ? 15.190 -4.596 -23.405 1.00 91.56 183 ARG A O 1
ATOM 1441 N N . GLN A 1 184 ? 16.849 -3.106 -23.206 1.00 91.12 184 GLN A N 1
ATOM 1442 C CA . GLN A 1 184 ? 17.899 -4.068 -23.558 1.00 91.12 184 GLN A CA 1
ATOM 1443 C C . GLN A 1 184 ? 18.009 -5.236 -22.559 1.00 91.12 184 GLN A C 1
ATOM 1445 O O . GLN A 1 184 ? 18.473 -6.312 -22.930 1.00 91.12 184 GLN A O 1
ATOM 1450 N N . TRP A 1 185 ? 17.545 -5.054 -21.318 1.00 93.44 185 TRP A N 1
ATOM 1451 C CA . TRP A 1 185 ? 17.487 -6.113 -20.308 1.00 93.44 185 TRP A CA 1
ATOM 1452 C C . TRP A 1 185 ? 16.385 -7.145 -20.576 1.00 93.44 185 TRP A C 1
ATOM 1454 O O . TRP A 1 185 ? 16.431 -8.245 -20.036 1.00 93.44 185 TRP A O 1
ATOM 1464 N N . LEU A 1 186 ? 15.423 -6.834 -21.448 1.00 90.62 186 LEU A N 1
ATOM 1465 C CA . LEU A 1 186 ? 14.347 -7.748 -21.838 1.00 90.62 186 LEU A CA 1
ATOM 1466 C C . LEU A 1 186 ? 14.757 -8.712 -22.968 1.00 90.62 186 LEU A C 1
ATOM 1468 O O . LEU A 1 186 ? 13.955 -9.538 -23.394 1.00 90.62 186 LEU A O 1
ATOM 1472 N N . ASN A 1 187 ? 16.009 -8.654 -23.443 1.00 81.94 187 ASN A N 1
ATOM 1473 C CA . ASN A 1 187 ? 16.537 -9.502 -24.521 1.00 81.94 187 ASN A CA 1
ATOM 1474 C C . ASN A 1 187 ? 16.889 -10.939 -24.060 1.00 81.94 187 ASN A C 1
ATOM 1476 O O . ASN A 1 187 ? 17.933 -11.482 -24.417 1.00 81.94 187 ASN A O 1
ATOM 1480 N N . GLY A 1 188 ? 16.002 -11.573 -23.287 1.00 67.44 188 GLY A N 1
ATOM 1481 C CA . GLY A 1 188 ? 15.966 -13.026 -23.087 1.00 67.44 188 GLY A CA 1
ATOM 1482 C C . GLY A 1 188 ? 16.779 -13.619 -21.929 1.00 67.44 188 GLY A C 1
ATOM 1483 O O . GLY A 1 188 ? 16.713 -14.832 -21.745 1.00 67.44 188 GLY A O 1
ATOM 1484 N N . SER A 1 189 ? 17.511 -12.833 -21.132 1.00 87.25 189 SER A N 1
ATOM 1485 C CA . SER A 1 189 ? 18.146 -13.339 -19.903 1.00 87.25 189 SER A CA 1
ATOM 1486 C C . SER A 1 189 ? 17.222 -13.181 -18.692 1.00 87.25 189 SER A C 1
ATOM 1488 O O . SER A 1 189 ? 16.564 -12.155 -18.526 1.00 87.25 189 SER A O 1
ATOM 1490 N N . GLU A 1 190 ? 17.185 -14.178 -17.804 1.00 90.62 190 GLU A N 1
ATOM 1491 C CA . GLU A 1 190 ? 16.410 -14.079 -16.556 1.00 90.62 190 GLU A CA 1
ATOM 1492 C C . GLU A 1 190 ? 16.965 -12.981 -15.635 1.00 90.62 190 GLU A C 1
ATOM 1494 O O . GLU A 1 190 ? 16.209 -12.254 -14.996 1.00 90.62 190 GLU A O 1
ATOM 1499 N N . GLN A 1 191 ? 18.286 -12.782 -15.630 1.00 93.06 191 GLN A N 1
ATOM 1500 C CA . GLN A 1 191 ? 18.951 -11.719 -14.872 1.00 93.06 191 GLN A CA 1
ATOM 1501 C C . GLN A 1 191 ? 18.507 -10.328 -15.341 1.00 93.06 191 GLN A C 1
ATOM 1503 O O . GLN A 1 191 ? 18.211 -9.462 -14.517 1.00 93.06 191 GLN A O 1
ATOM 1508 N N . GLY A 1 192 ? 18.403 -10.126 -16.657 1.00 94.31 192 GLY A N 1
ATOM 1509 C CA . GLY A 1 192 ? 17.908 -8.881 -17.231 1.00 94.31 192 GLY A CA 1
ATOM 1510 C C . GLY A 1 192 ? 16.460 -8.602 -16.830 1.00 94.31 192 GLY A C 1
ATOM 1511 O O . GLY A 1 192 ? 16.142 -7.489 -16.414 1.00 94.31 192 GLY A O 1
ATOM 1512 N N . LYS A 1 193 ? 15.594 -9.622 -16.825 1.00 94.38 193 LYS A N 1
ATOM 1513 C CA . LYS A 1 193 ? 14.209 -9.491 -16.339 1.00 94.38 193 LYS A CA 1
ATOM 1514 C C . LYS A 1 193 ? 14.141 -9.047 -14.876 1.00 94.38 193 LYS A C 1
ATOM 1516 O O . LYS A 1 193 ? 13.342 -8.169 -14.548 1.00 94.38 193 LYS A O 1
ATOM 1521 N N . VAL A 1 194 ? 14.988 -9.613 -14.011 1.00 94.25 194 VAL A N 1
ATOM 1522 C CA . VAL A 1 194 ? 15.099 -9.209 -12.597 1.00 94.25 194 VAL A CA 1
ATOM 1523 C C . VAL A 1 194 ? 15.522 -7.744 -12.473 1.00 94.25 194 VAL A C 1
ATOM 1525 O O . VAL A 1 194 ? 14.874 -6.974 -11.760 1.00 94.25 194 VAL A O 1
ATOM 1528 N N . ASN A 1 195 ? 16.559 -7.329 -13.205 1.00 95.19 195 ASN A N 1
ATOM 1529 C CA . ASN A 1 195 ? 17.035 -5.943 -13.192 1.00 95.19 195 ASN A CA 1
ATOM 1530 C C . ASN A 1 195 ? 15.980 -4.967 -13.714 1.00 95.19 195 ASN A C 1
ATOM 1532 O O . ASN A 1 195 ? 15.733 -3.938 -13.083 1.00 95.19 195 ASN A O 1
ATOM 1536 N N . PHE A 1 196 ? 15.314 -5.317 -14.820 1.00 95.06 196 PHE A N 1
ATOM 1537 C CA . PHE A 1 196 ? 14.211 -4.536 -15.367 1.00 95.06 196 PHE A CA 1
ATOM 1538 C C . PHE A 1 196 ? 13.137 -4.333 -14.318 1.00 95.06 196 PHE A C 1
ATOM 1540 O O . PHE A 1 196 ? 12.765 -3.198 -14.053 1.00 95.06 196 PHE A O 1
ATOM 1547 N N . ARG A 1 197 ? 12.689 -5.399 -13.655 1.00 93.69 197 ARG A N 1
ATOM 1548 C CA . ARG A 1 197 ? 11.651 -5.280 -12.637 1.00 93.69 197 ARG A CA 1
ATOM 1549 C C . ARG A 1 197 ? 12.096 -4.437 -11.437 1.00 93.69 197 ARG A C 1
ATOM 1551 O O . ARG A 1 197 ? 11.345 -3.599 -10.952 1.00 93.69 197 ARG A O 1
ATOM 1558 N N . ASN A 1 198 ? 13.321 -4.606 -10.952 1.00 92.69 198 ASN A N 1
ATOM 1559 C CA . ASN A 1 198 ? 13.825 -3.833 -9.809 1.00 92.69 198 ASN A CA 1
ATOM 1560 C C . ASN A 1 198 ? 14.070 -2.344 -10.127 1.00 92.69 198 ASN A C 1
ATOM 1562 O O . ASN A 1 198 ? 14.198 -1.516 -9.213 1.00 92.69 198 ASN A O 1
ATOM 1566 N N . PHE A 1 199 ? 14.147 -1.999 -11.413 1.00 92.44 199 PHE A N 1
ATOM 1567 C CA . PHE A 1 199 ? 14.315 -0.632 -11.896 1.00 92.44 199 PHE A CA 1
ATOM 1568 C C . PHE A 1 199 ? 12.988 0.014 -12.341 1.00 92.44 199 PHE A C 1
ATOM 1570 O O . PHE A 1 199 ? 12.697 1.142 -11.946 1.00 92.44 199 PHE A O 1
ATOM 1577 N N . CYS A 1 200 ? 12.188 -0.712 -13.124 1.00 92.38 200 CYS A N 1
ATOM 1578 C CA . CYS A 1 200 ? 10.954 -0.289 -13.793 1.00 92.38 200 CYS A CA 1
ATOM 1579 C C . CYS A 1 200 ? 9.672 -0.904 -13.220 1.00 92.38 200 CYS A C 1
ATOM 1581 O O . CYS A 1 200 ? 8.601 -0.645 -13.748 1.00 92.38 200 CYS A O 1
ATOM 1583 N N . GLY A 1 201 ? 9.727 -1.713 -12.168 1.00 92.25 201 GLY A N 1
ATOM 1584 C CA . GLY A 1 201 ? 8.538 -2.372 -11.628 1.00 92.25 201 GLY A CA 1
ATOM 1585 C C . GLY A 1 201 ? 7.894 -3.368 -12.599 1.00 92.25 201 GLY A C 1
ATOM 1586 O O . GLY A 1 201 ? 8.531 -3.893 -13.512 1.00 92.25 201 GLY A O 1
ATOM 1587 N N . ASP A 1 202 ? 6.615 -3.645 -12.363 1.00 88.88 202 ASP A N 1
ATOM 1588 C CA . ASP A 1 202 ? 5.809 -4.636 -13.088 1.00 88.88 202 ASP A CA 1
ATOM 1589 C C . ASP A 1 202 ? 4.902 -3.999 -14.153 1.00 88.88 202 ASP A C 1
ATOM 1591 O O . ASP A 1 202 ? 4.413 -4.663 -15.069 1.00 88.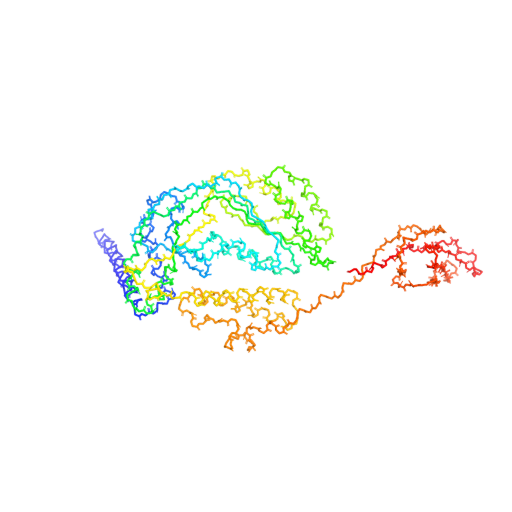88 202 ASP A O 1
ATOM 1595 N N . GLY A 1 203 ? 4.662 -2.698 -14.024 1.00 90.00 203 GLY A N 1
ATOM 1596 C CA . GLY A 1 203 ? 3.790 -1.935 -14.896 1.00 90.00 203 GLY A CA 1
ATOM 1597 C C . GLY A 1 203 ? 3.966 -0.443 -14.688 1.00 90.00 203 GLY A C 1
ATOM 1598 O O . GLY A 1 203 ? 4.916 -0.000 -14.047 1.00 90.00 203 GLY A O 1
ATOM 1599 N N . TYR A 1 204 ? 3.037 0.339 -15.216 1.00 89.06 204 TYR A N 1
ATOM 1600 C CA . TYR A 1 204 ? 3.088 1.792 -15.183 1.00 89.06 204 TYR A CA 1
ATOM 1601 C C . TYR A 1 204 ? 1.719 2.403 -14.908 1.00 89.06 204 TYR A C 1
ATOM 1603 O O . TYR A 1 204 ? 0.685 1.786 -15.149 1.00 89.06 204 TYR A O 1
ATOM 1611 N N . ILE A 1 205 ? 1.713 3.637 -14.415 1.00 88.75 205 ILE A N 1
ATOM 1612 C CA . ILE A 1 205 ? 0.495 4.398 -14.152 1.00 88.75 205 ILE A CA 1
ATOM 1613 C C . ILE A 1 205 ? -0.145 4.840 -15.472 1.00 88.75 205 ILE A C 1
ATOM 1615 O O . ILE A 1 205 ? 0.423 5.664 -16.191 1.00 88.75 205 ILE A O 1
ATOM 1619 N N . ASP A 1 206 ? -1.343 4.341 -15.768 1.00 87.81 206 ASP A N 1
ATOM 1620 C CA . ASP A 1 206 ? -2.110 4.697 -16.967 1.00 87.81 206 ASP A CA 1
ATOM 1621 C C . ASP A 1 206 ? -3.132 5.804 -16.696 1.00 87.81 206 ASP A C 1
ATOM 1623 O O . ASP A 1 206 ? -3.476 6.568 -17.592 1.00 87.81 206 ASP A O 1
ATOM 1627 N N . LYS A 1 207 ? -3.608 5.929 -15.457 1.00 88.06 207 LYS A N 1
ATOM 1628 C CA . LYS A 1 207 ? -4.553 6.969 -15.056 1.00 88.06 207 LYS A CA 1
ATOM 1629 C C . LYS A 1 207 ? -4.213 7.501 -13.679 1.00 88.06 207 LYS A C 1
ATOM 1631 O O . LYS A 1 207 ? -3.980 6.743 -12.745 1.00 88.06 207 LYS A O 1
ATOM 1636 N N . VAL A 1 208 ? -4.273 8.815 -13.531 1.00 88.56 208 VAL A N 1
ATOM 1637 C CA . VAL A 1 208 ? -4.138 9.511 -12.251 1.00 88.56 208 VAL A CA 1
ATOM 1638 C C . VAL A 1 208 ? -5.397 10.296 -11.958 1.00 88.56 208 VAL A C 1
ATOM 1640 O O . VAL A 1 208 ? -5.981 10.910 -12.847 1.00 88.56 208 VAL A O 1
ATOM 1643 N N . THR A 1 209 ? -5.813 10.289 -10.699 1.00 87.12 209 THR A N 1
ATOM 1644 C CA . THR A 1 209 ? -6.947 11.080 -10.220 1.00 87.12 209 THR A CA 1
ATOM 1645 C C . THR A 1 209 ? -6.458 12.015 -9.133 1.00 87.12 209 THR A C 1
ATOM 1647 O O . THR A 1 209 ? -5.866 11.574 -8.139 1.00 87.12 209 THR A O 1
ATOM 1650 N N . ALA A 1 210 ? -6.690 13.308 -9.336 1.00 87.81 210 ALA A N 1
ATOM 1651 C CA . ALA A 1 210 ? -6.392 14.335 -8.363 1.00 87.81 210 ALA A CA 1
ATOM 1652 C C . ALA A 1 210 ? -7.626 14.767 -7.586 1.00 87.81 210 ALA A C 1
ATOM 1654 O O . ALA A 1 210 ? -8.762 14.653 -8.047 1.00 87.81 210 ALA A O 1
ATOM 1655 N N . GLY A 1 211 ? -7.364 15.292 -6.401 1.00 88.44 211 GLY A N 1
ATOM 1656 C CA . GLY A 1 211 ? -8.379 15.829 -5.526 1.00 88.44 211 GLY A CA 1
ATOM 1657 C C . GLY A 1 211 ? -7.839 16.010 -4.121 1.00 88.44 211 GLY A C 1
ATOM 1658 O O . GLY A 1 211 ? -6.630 16.149 -3.907 1.00 88.44 211 GLY A O 1
ATOM 1659 N N . LYS A 1 212 ? -8.748 15.960 -3.157 1.00 87.06 212 LYS A N 1
ATOM 1660 C CA . LYS A 1 212 ? -8.413 15.831 -1.738 1.00 87.06 212 LYS A CA 1
ATOM 1661 C C . LYS A 1 212 ? -9.036 14.559 -1.179 1.00 87.06 212 LYS A C 1
ATOM 1663 O O . LYS A 1 212 ? -10.132 14.172 -1.588 1.00 87.06 212 LYS A O 1
ATOM 1668 N N . SER A 1 213 ? -8.333 13.889 -0.273 1.00 86.31 213 SER A N 1
ATOM 1669 C CA . SER A 1 213 ? -8.811 12.672 0.381 1.00 86.31 213 SER A CA 1
ATOM 1670 C C . SER A 1 213 ? -8.546 12.729 1.882 1.00 86.31 213 SER A C 1
ATOM 1672 O O . SER A 1 213 ? -7.492 13.185 2.316 1.00 86.31 213 SER A O 1
ATOM 1674 N N . LEU A 1 214 ? -9.513 12.270 2.669 1.00 85.56 214 LEU A N 1
ATOM 1675 C CA . LEU A 1 214 ? -9.396 12.000 4.092 1.00 85.56 214 LEU A CA 1
ATOM 1676 C C . LEU A 1 214 ? -9.681 10.524 4.320 1.00 85.56 214 LEU A C 1
ATOM 1678 O O . LEU A 1 214 ? -10.763 10.024 4.013 1.00 85.56 214 LEU A O 1
ATOM 1682 N N . ASN A 1 215 ? -8.703 9.845 4.890 1.00 84.88 215 ASN A N 1
ATOM 1683 C CA . ASN A 1 215 ? -8.792 8.461 5.312 1.00 84.88 215 ASN A CA 1
ATOM 1684 C C . ASN A 1 215 ? -8.830 8.488 6.834 1.00 84.88 215 ASN A C 1
ATOM 1686 O O . ASN A 1 215 ? -7.943 9.077 7.447 1.00 84.88 215 ASN A O 1
ATOM 1690 N N . LEU A 1 216 ? -9.875 7.930 7.434 1.00 84.44 216 LEU A N 1
ATOM 1691 C CA . LEU A 1 216 ? -10.114 7.988 8.871 1.00 84.44 216 LEU A CA 1
ATOM 1692 C C . LEU A 1 216 ? -10.432 6.588 9.375 1.00 84.44 216 LEU A C 1
ATOM 1694 O O . LEU A 1 216 ? -11.316 5.920 8.843 1.00 84.44 216 LEU A O 1
ATOM 1698 N N . VAL A 1 217 ? -9.732 6.176 10.422 1.00 84.94 217 VAL A N 1
ATOM 1699 C CA . VAL A 1 217 ? -10.023 4.962 11.177 1.00 84.94 217 VAL A CA 1
ATOM 1700 C C . VAL A 1 217 ? -10.409 5.372 12.589 1.00 84.94 217 VAL A C 1
ATOM 1702 O O . VAL A 1 217 ? -9.696 6.148 13.229 1.00 84.94 217 VAL A O 1
ATOM 1705 N N . ILE A 1 218 ? -11.557 4.880 13.048 1.00 85.19 218 ILE A N 1
ATOM 1706 C CA . ILE A 1 218 ? -12.076 5.097 14.396 1.00 85.19 218 ILE A CA 1
ATOM 1707 C C . ILE A 1 218 ? -12.184 3.744 15.070 1.00 85.19 218 ILE A C 1
ATOM 1709 O O . ILE A 1 218 ? -13.061 2.947 14.743 1.00 85.19 218 ILE A O 1
ATOM 1713 N N . ASP A 1 219 ? -11.305 3.522 16.026 1.00 84.50 219 ASP A N 1
ATOM 1714 C CA . ASP A 1 219 ? -11.204 2.295 16.778 1.00 84.50 219 ASP A CA 1
ATOM 1715 C C . ASP A 1 219 ? -11.968 2.384 18.087 1.00 84.50 219 ASP A C 1
ATOM 1717 O O . ASP A 1 219 ? -11.774 3.311 18.876 1.00 84.50 219 ASP A O 1
ATOM 1721 N N . ILE A 1 220 ? -12.853 1.414 18.307 1.00 84.75 220 ILE A N 1
ATOM 1722 C CA . ILE A 1 220 ? -13.741 1.381 19.466 1.00 84.75 220 ILE A CA 1
ATOM 1723 C C . ILE A 1 220 ? -13.294 0.269 20.396 1.00 84.75 220 ILE A C 1
ATOM 1725 O O . ILE A 1 220 ? -13.386 -0.916 20.067 1.00 84.75 220 ILE A O 1
ATOM 1729 N N . GLN A 1 221 ? -12.847 0.675 21.577 1.00 80.50 221 GLN A N 1
ATOM 1730 C CA . GLN A 1 221 ? -12.252 -0.194 22.582 1.00 80.50 221 GLN A CA 1
ATOM 1731 C C . GLN A 1 221 ? -13.087 -0.174 23.857 1.00 80.50 221 GLN A C 1
ATOM 1733 O O . GLN A 1 221 ? -13.646 0.853 24.243 1.00 80.50 221 GLN A O 1
ATOM 1738 N N . SER A 1 222 ? -13.173 -1.313 24.537 1.00 77.62 222 SER A N 1
ATOM 1739 C CA . SER A 1 222 ? -13.724 -1.380 25.888 1.00 77.62 222 SER A CA 1
ATOM 1740 C C . SER A 1 222 ? -13.324 -2.684 26.558 1.00 77.62 222 SER A C 1
ATOM 1742 O O . SER A 1 222 ? -13.554 -3.760 26.010 1.00 77.62 222 SER A O 1
ATOM 1744 N N . GLU A 1 223 ? -12.811 -2.585 27.783 1.00 71.06 223 GLU A N 1
ATOM 1745 C CA . GLU A 1 223 ? -12.431 -3.739 28.607 1.00 71.06 223 GLU A CA 1
ATOM 1746 C C . GLU A 1 223 ? -13.641 -4.553 29.099 1.00 71.06 223 GLU A C 1
ATOM 1748 O O . GLU A 1 223 ? -13.493 -5.679 29.567 1.00 71.06 223 GLU A O 1
ATOM 1753 N N . SER A 1 224 ? -14.849 -3.981 29.038 1.00 72.00 224 SER A N 1
ATOM 1754 C CA . SER A 1 224 ? -16.050 -4.552 29.670 1.00 72.00 224 SER A CA 1
ATOM 1755 C C . SER A 1 224 ? -17.157 -4.952 28.695 1.00 72.00 224 SER A C 1
ATOM 1757 O O . SER A 1 224 ? -18.174 -5.499 29.125 1.00 72.00 224 SER A O 1
ATOM 1759 N N . LYS A 1 225 ? -16.989 -4.662 27.400 1.00 76.50 225 LYS A N 1
ATOM 1760 C CA . LYS A 1 225 ? -18.029 -4.822 26.374 1.00 76.50 225 LYS A CA 1
ATOM 1761 C C . LYS A 1 225 ? -17.650 -5.903 25.386 1.00 76.50 225 LYS A C 1
ATOM 1763 O O . LYS A 1 225 ? -16.492 -6.000 25.005 1.00 76.50 225 LYS A O 1
ATOM 1768 N N . SER A 1 226 ? -18.629 -6.689 24.956 1.00 70.56 226 SER A N 1
ATOM 1769 C CA . SER A 1 226 ? -18.443 -7.750 23.964 1.00 70.56 226 SER A CA 1
ATOM 1770 C C . SER A 1 226 ? -18.151 -7.199 22.561 1.00 70.56 226 SER A C 1
ATOM 1772 O O . SER A 1 226 ? -18.501 -6.064 22.239 1.00 70.56 226 SER A O 1
ATOM 1774 N N . VAL A 1 227 ? -17.583 -8.031 21.680 1.00 67.88 227 VAL A N 1
ATOM 1775 C CA . VAL A 1 227 ? -17.364 -7.698 20.255 1.00 67.88 227 VAL A CA 1
ATOM 1776 C C . VAL A 1 227 ? -18.663 -7.260 19.567 1.00 67.88 227 VAL A C 1
ATOM 1778 O O . VAL A 1 227 ? -18.653 -6.336 18.762 1.00 67.88 227 VAL A O 1
ATOM 1781 N N . ILE A 1 228 ? -19.796 -7.895 19.889 1.00 71.88 228 ILE A N 1
ATOM 1782 C CA . ILE A 1 228 ? -21.103 -7.553 19.307 1.00 71.88 228 ILE A CA 1
ATOM 1783 C C . ILE A 1 228 ? -21.534 -6.146 19.737 1.00 71.88 228 ILE A C 1
ATOM 1785 O O . ILE A 1 228 ? -21.983 -5.363 18.902 1.00 71.88 228 ILE A O 1
ATOM 1789 N N . GLU A 1 229 ? -21.357 -5.796 21.014 1.00 77.25 229 GLU A N 1
ATOM 1790 C CA . GLU A 1 229 ? -21.638 -4.445 21.514 1.00 77.25 229 GLU A CA 1
ATOM 1791 C C . GLU A 1 229 ? -20.717 -3.403 20.865 1.00 77.25 229 GLU A C 1
ATOM 1793 O O . GLU A 1 229 ? -21.195 -2.360 20.418 1.00 77.25 229 GLU A O 1
ATOM 1798 N N . ARG A 1 230 ? -19.417 -3.705 20.730 1.00 79.50 230 ARG A N 1
ATOM 1799 C CA . ARG A 1 230 ? -18.452 -2.831 20.039 1.00 79.50 230 ARG A CA 1
ATOM 1800 C C . ARG A 1 230 ? -18.803 -2.647 18.557 1.00 79.50 230 ARG A C 1
ATOM 1802 O O . ARG A 1 230 ? -18.775 -1.520 18.072 1.00 79.50 230 ARG A O 1
ATOM 1809 N N . LYS A 1 231 ? -19.245 -3.704 17.861 1.00 77.81 231 LYS A N 1
ATOM 1810 C CA . LYS A 1 231 ? -19.794 -3.633 16.489 1.00 77.81 231 LYS A CA 1
ATOM 1811 C C . LYS A 1 231 ? -21.057 -2.779 16.396 1.00 77.81 231 LYS A C 1
ATOM 1813 O O . LYS A 1 231 ? -21.209 -2.044 15.423 1.00 77.81 231 LYS A O 1
ATOM 1818 N N . GLY A 1 232 ? -21.924 -2.827 17.407 1.00 81.44 232 GLY A N 1
ATOM 1819 C CA . GLY A 1 232 ? -23.082 -1.937 17.515 1.00 81.44 232 GLY A CA 1
ATOM 1820 C C . GLY A 1 232 ? -22.670 -0.465 17.564 1.00 81.44 232 GLY A C 1
ATOM 1821 O O . GLY A 1 232 ? -23.122 0.327 16.739 1.00 81.44 232 GLY A O 1
ATOM 1822 N N . VAL A 1 233 ? -21.730 -0.117 18.448 1.00 85.12 233 VAL A N 1
ATOM 1823 C CA . VAL A 1 233 ? -21.190 1.252 18.534 1.00 85.12 233 VAL A CA 1
ATOM 1824 C C . VAL A 1 233 ? -20.478 1.655 17.238 1.00 85.12 233 VAL A C 1
ATOM 1826 O O . VAL A 1 233 ? -20.647 2.779 16.776 1.00 85.12 233 VAL A O 1
ATOM 1829 N N . ALA A 1 234 ? -19.745 0.744 16.591 1.00 84.38 234 ALA A N 1
ATOM 1830 C CA . ALA A 1 234 ? -19.093 1.014 15.307 1.00 84.38 234 ALA A CA 1
ATOM 1831 C C . ALA A 1 234 ? -20.095 1.320 14.192 1.00 84.38 234 ALA A C 1
ATOM 1833 O O . ALA A 1 234 ? -19.845 2.191 13.359 1.00 84.38 234 ALA A O 1
ATOM 1834 N N . ALA A 1 235 ? -21.252 0.658 14.199 1.00 82.62 235 ALA A N 1
ATOM 1835 C CA . ALA A 1 235 ? -22.335 0.956 13.274 1.00 82.62 235 ALA A CA 1
ATOM 1836 C C . ALA A 1 235 ? -22.949 2.333 13.529 1.00 82.62 235 ALA A C 1
ATOM 1838 O O . ALA A 1 235 ? -23.243 3.048 12.572 1.00 82.62 235 ALA A O 1
ATOM 1839 N N . GLU A 1 236 ? -23.084 2.738 14.790 1.00 84.06 236 GLU A N 1
ATOM 1840 C CA . GLU A 1 236 ? -23.552 4.079 15.145 1.00 84.06 236 GLU A CA 1
ATOM 1841 C C . GLU A 1 236 ? -22.541 5.165 14.770 1.00 84.06 236 GLU A C 1
ATOM 1843 O O . GLU A 1 236 ? -22.926 6.179 14.191 1.00 84.06 236 GLU A O 1
ATOM 1848 N N . VAL A 1 237 ? -21.244 4.928 14.993 1.00 83.81 237 VAL A N 1
ATOM 1849 C CA . VAL A 1 237 ? -20.164 5.798 14.505 1.00 83.81 237 VAL A CA 1
ATOM 1850 C C . VAL A 1 237 ? -20.216 5.897 12.982 1.00 83.81 237 VAL A C 1
ATOM 1852 O O . VAL A 1 237 ? -20.223 7.000 12.441 1.00 83.81 237 VAL A O 1
ATOM 1855 N N . LYS A 1 238 ? -20.326 4.770 12.268 1.00 82.81 238 LYS A N 1
ATOM 1856 C CA . LYS A 1 238 ? -20.487 4.751 10.807 1.00 82.81 238 LYS A CA 1
ATOM 1857 C C . LYS A 1 238 ? -21.709 5.539 10.349 1.00 82.81 238 LYS A C 1
ATOM 1859 O O . LYS A 1 238 ? -21.600 6.298 9.390 1.00 82.81 238 LYS A O 1
ATOM 1864 N N . ALA A 1 239 ? -22.847 5.395 11.020 1.00 79.56 239 ALA A N 1
ATOM 1865 C CA . ALA A 1 239 ? -24.067 6.121 10.687 1.00 79.56 239 ALA A CA 1
ATOM 1866 C C . ALA A 1 239 ? -23.921 7.630 10.928 1.00 79.56 239 ALA A C 1
ATOM 1868 O O . ALA A 1 239 ? -24.234 8.419 10.036 1.00 79.56 239 ALA A O 1
ATOM 1869 N N . ALA A 1 240 ? -23.387 8.029 12.087 1.00 76.56 240 ALA A N 1
ATOM 1870 C CA . ALA A 1 240 ? -23.093 9.423 12.403 1.00 76.56 240 ALA A CA 1
ATOM 1871 C C . ALA A 1 240 ? -22.159 10.030 11.349 1.00 76.56 240 ALA A C 1
ATOM 1873 O O . ALA A 1 240 ? -22.416 11.118 10.837 1.00 76.56 240 ALA A O 1
ATOM 1874 N N . PHE A 1 241 ? -21.123 9.285 10.950 1.00 73.19 241 PHE A N 1
ATOM 1875 C CA . PHE A 1 241 ? -20.153 9.783 9.989 1.00 73.19 241 PHE A CA 1
ATOM 1876 C C . PHE A 1 241 ? -20.625 9.768 8.530 1.00 73.19 241 PHE A C 1
ATOM 1878 O O . PHE A 1 241 ? -20.292 10.670 7.762 1.00 73.19 241 PHE A O 1
ATOM 1885 N N . GLY A 1 242 ? -21.460 8.800 8.153 1.00 64.38 242 GLY A N 1
ATOM 1886 C CA . GLY A 1 242 ? -22.091 8.734 6.834 1.00 64.38 242 GLY A CA 1
ATOM 1887 C C . GLY A 1 242 ? -23.079 9.878 6.579 1.00 64.38 242 GLY A C 1
ATOM 1888 O O . GLY A 1 242 ? -23.256 10.290 5.434 1.00 64.38 242 GLY A O 1
ATOM 1889 N N . LEU A 1 243 ? -23.679 10.439 7.634 1.00 58.03 243 LEU A N 1
ATOM 1890 C CA . LEU A 1 243 ? -24.625 11.557 7.551 1.00 58.03 243 LEU A CA 1
ATOM 1891 C C . LEU A 1 243 ? -23.954 12.942 7.500 1.00 58.03 243 LEU A C 1
ATOM 1893 O O . LEU A 1 243 ? -24.611 13.912 7.110 1.00 58.03 243 LEU A O 1
ATOM 1897 N N . PHE A 1 244 ? -22.648 13.063 7.784 1.00 59.09 244 PHE A N 1
ATOM 1898 C CA . PHE A 1 244 ? -21.916 14.333 7.605 1.00 59.09 244 PHE A CA 1
ATOM 1899 C C . PHE A 1 244 ? -21.881 14.801 6.144 1.00 59.09 244 PHE A C 1
ATOM 1901 O O . PHE A 1 244 ? -21.749 15.993 5.887 1.00 59.09 244 PHE A O 1
ATOM 1908 N N . GLY A 1 245 ? -22.122 13.904 5.179 1.00 51.94 245 GLY A N 1
ATOM 1909 C CA . GLY A 1 245 ? -22.393 14.258 3.782 1.00 51.94 245 GLY A CA 1
ATOM 1910 C C . GLY A 1 245 ? -23.550 15.250 3.574 1.00 51.94 245 GLY A C 1
ATOM 1911 O O . GLY A 1 245 ? -23.616 15.861 2.512 1.00 51.94 245 GLY A O 1
ATOM 1912 N N . ALA A 1 246 ? -24.438 15.421 4.564 1.00 43.84 246 ALA A N 1
ATOM 1913 C CA . ALA A 1 246 ? -25.733 16.082 4.412 1.00 43.84 246 ALA A CA 1
ATOM 1914 C C . ALA A 1 246 ? -26.092 17.085 5.533 1.00 43.84 246 ALA A C 1
ATOM 1916 O O . ALA A 1 246 ? -27.266 17.246 5.851 1.00 43.84 246 ALA A O 1
ATOM 1917 N N . SER A 1 247 ? -25.129 17.819 6.109 1.00 45.56 247 SER A N 1
ATOM 1918 C CA . SER A 1 247 ? -25.361 18.962 7.032 1.00 45.56 247 SER A CA 1
ATOM 1919 C C . SER A 1 247 ? -25.909 18.673 8.455 1.00 45.56 247 SER A C 1
ATOM 1921 O O . SER A 1 247 ? -26.266 19.608 9.167 1.00 45.56 247 SER A O 1
ATOM 1923 N N . ALA A 1 248 ? -25.911 17.421 8.937 1.00 47.25 248 ALA A N 1
ATOM 1924 C CA . ALA A 1 248 ? -26.557 17.020 10.209 1.00 47.25 248 ALA A CA 1
ATOM 1925 C C . ALA A 1 248 ? -25.625 16.821 11.436 1.00 47.25 248 ALA A C 1
ATOM 1927 O O . ALA A 1 248 ? -25.984 16.161 12.409 1.00 47.25 248 ALA A O 1
ATOM 1928 N N . GLY A 1 249 ? -24.411 17.365 11.409 1.00 55.09 249 GLY A N 1
ATOM 1929 C CA . GLY A 1 249 ? -23.300 16.747 12.127 1.00 55.09 249 GLY A CA 1
ATOM 1930 C C . GLY A 1 249 ? -23.125 16.960 13.641 1.00 55.09 249 GLY A C 1
ATOM 1931 O O . GLY A 1 249 ? -22.597 16.088 14.335 1.00 55.09 249 GLY A O 1
ATOM 1932 N N . SER A 1 250 ? -23.522 18.106 14.192 1.00 62.72 250 SER A N 1
ATOM 1933 C CA . SER A 1 250 ? -23.130 18.450 15.569 1.00 62.72 250 SER A CA 1
ATOM 1934 C C . SER A 1 250 ? -23.874 17.642 16.638 1.00 62.72 250 SER A C 1
ATOM 1936 O O . SER A 1 250 ? -23.270 17.244 17.631 1.00 62.72 250 SER A O 1
ATOM 1938 N N . SER A 1 251 ? -25.161 17.344 16.438 1.00 66.44 251 SER A N 1
ATOM 1939 C CA . SER A 1 251 ? -25.969 16.602 17.417 1.00 66.44 251 SER A CA 1
ATOM 1940 C C . SER A 1 251 ? -25.570 15.130 17.534 1.00 66.44 251 SER A C 1
ATOM 1942 O O . SER A 1 251 ? -25.634 14.565 18.620 1.00 66.44 251 SER A O 1
ATOM 1944 N N . GLN A 1 252 ? -25.125 14.519 16.435 1.00 71.31 252 GLN A N 1
ATOM 1945 C CA . GLN A 1 252 ? -24.697 13.117 16.393 1.00 71.31 252 GLN A CA 1
ATOM 1946 C C . GLN A 1 252 ? -23.325 12.926 17.048 1.00 71.31 252 GLN A C 1
ATOM 1948 O O . GLN A 1 252 ? -23.089 11.927 17.723 1.00 71.31 252 GLN A O 1
ATOM 1953 N N . MET A 1 253 ? -22.433 13.915 16.929 1.00 72.12 253 MET A N 1
ATOM 1954 C CA . MET A 1 253 ? -21.152 13.890 17.639 1.00 72.12 253 MET A CA 1
ATOM 1955 C C . MET A 1 253 ? -21.344 13.983 19.162 1.00 72.12 253 MET A C 1
ATOM 1957 O O . MET A 1 253 ? -20.676 13.284 19.920 1.00 72.12 253 MET A O 1
ATOM 1961 N N . GLU A 1 254 ? -22.311 14.783 19.622 1.00 73.50 254 GLU A N 1
ATOM 1962 C CA . GLU A 1 254 ? -22.689 14.837 21.042 1.00 73.50 254 GLU A CA 1
ATOM 1963 C C . GLU A 1 254 ? -23.323 13.527 21.542 1.00 73.50 254 GLU A C 1
ATOM 1965 O O . GLU A 1 254 ? -23.212 13.190 22.722 1.00 73.50 254 GLU A O 1
ATOM 1970 N N . GLU A 1 255 ? -23.957 12.745 20.665 1.00 75.94 255 GLU A N 1
ATOM 1971 C CA . GLU A 1 255 ? -24.401 11.388 21.000 1.00 75.94 255 GLU A CA 1
ATOM 1972 C C . GLU A 1 255 ? -23.226 10.420 21.132 1.00 75.94 255 GLU A C 1
ATOM 1974 O O . GLU A 1 255 ? -23.178 9.677 22.112 1.00 75.94 255 GLU A O 1
ATOM 1979 N N . LEU A 1 256 ? -22.229 10.498 20.246 1.00 77.94 256 LEU A N 1
ATOM 1980 C CA . LEU A 1 256 ? -21.018 9.678 20.348 1.00 77.94 256 LEU A CA 1
ATOM 1981 C C . LEU A 1 256 ? -20.223 9.950 21.631 1.00 77.94 256 LEU A C 1
ATOM 1983 O O . LEU A 1 256 ? -19.709 9.017 22.248 1.00 77.94 256 LEU A O 1
ATOM 1987 N N . LYS A 1 257 ? -20.195 11.199 22.110 1.00 80.38 257 LYS A N 1
ATOM 1988 C CA . LYS A 1 257 ? -19.568 11.547 23.398 1.00 80.38 257 LYS A CA 1
ATOM 1989 C C . LYS A 1 257 ? -20.202 10.834 24.592 1.00 80.38 257 LYS A C 1
ATOM 1991 O O . LYS A 1 257 ? -19.516 10.561 25.574 1.00 80.38 257 LYS A O 1
ATOM 1996 N N . LYS A 1 258 ? -21.483 10.454 24.525 1.00 80.75 258 LYS A N 1
ATOM 1997 C CA . LYS A 1 258 ? -22.129 9.685 25.607 1.00 80.75 258 LYS A CA 1
ATOM 1998 C C . LYS A 1 258 ? -21.510 8.294 25.767 1.00 80.75 258 LYS A C 1
ATOM 2000 O O . LYS A 1 258 ? -21.499 7.774 26.883 1.00 80.75 258 LYS A O 1
ATOM 2005 N N . TYR A 1 259 ? -20.957 7.721 24.695 1.00 80.62 259 TYR A N 1
ATOM 2006 C CA . TYR A 1 259 ? -20.271 6.429 24.735 1.00 80.62 259 TYR A CA 1
ATOM 2007 C C . TYR A 1 259 ? -18.894 6.491 25.398 1.00 80.62 259 TYR A C 1
ATOM 2009 O O . TYR A 1 259 ? -18.441 5.467 25.901 1.00 80.62 259 TYR A O 1
ATOM 2017 N N . GLN A 1 260 ? -18.265 7.667 25.516 1.00 80.19 260 GLN A N 1
ATOM 2018 C CA . GLN A 1 260 ? -16.935 7.817 26.137 1.00 80.19 260 GLN A CA 1
ATOM 2019 C C . GLN A 1 260 ? -16.875 7.372 27.608 1.00 80.19 260 GLN A C 1
ATOM 2021 O O . GLN A 1 260 ? -15.797 7.196 28.166 1.00 80.19 260 GLN A O 1
ATOM 2026 N N . LYS A 1 261 ? -18.029 7.199 28.264 1.00 81.44 261 LYS A N 1
ATOM 2027 C CA . LYS A 1 261 ? -18.097 6.669 29.629 1.00 81.44 261 LYS A CA 1
ATOM 2028 C C . LYS A 1 261 ? -17.747 5.178 29.707 1.00 81.44 261 LYS A C 1
ATOM 2030 O O . LYS A 1 261 ? -17.178 4.750 30.707 1.00 81.44 261 LYS A O 1
ATOM 2035 N N . ASP A 1 262 ? -18.119 4.416 28.679 1.00 81.62 262 ASP A N 1
ATOM 2036 C CA . ASP A 1 262 ? -18.034 2.951 28.660 1.00 81.62 262 ASP A CA 1
ATOM 2037 C C . ASP A 1 262 ? -17.081 2.426 27.562 1.00 81.62 262 ASP A C 1
ATOM 2039 O O . ASP A 1 262 ? -16.757 1.234 27.545 1.00 81.62 262 ASP A O 1
ATOM 2043 N N . TYR A 1 263 ? -16.634 3.306 26.660 1.00 84.12 263 TYR A N 1
ATOM 2044 C CA . TYR A 1 263 ? -15.773 3.004 25.518 1.00 84.12 263 TYR A CA 1
ATOM 2045 C C . TYR A 1 263 ? -14.654 4.042 25.374 1.00 84.12 263 TYR A C 1
ATOM 2047 O O . TYR A 1 263 ? -14.870 5.237 25.578 1.00 84.12 263 TYR A O 1
ATOM 2055 N N . SER A 1 264 ? -13.483 3.582 24.946 1.00 83.38 264 SER A N 1
ATOM 2056 C CA . SER A 1 264 ? -12.371 4.418 24.495 1.00 83.38 264 SER A CA 1
ATOM 2057 C C . SER A 1 264 ? -12.371 4.477 22.970 1.00 83.38 264 SER A C 1
ATOM 2059 O O . SER A 1 264 ? -12.590 3.463 22.308 1.00 83.38 264 SER A O 1
ATOM 2061 N N . PHE A 1 265 ? -12.120 5.663 22.415 1.00 84.44 265 PHE A N 1
ATOM 2062 C CA . PHE A 1 265 ? -12.058 5.884 20.972 1.00 84.44 265 PHE A CA 1
ATOM 2063 C C . PHE A 1 265 ? -10.643 6.280 20.578 1.00 84.44 265 PHE A C 1
ATOM 2065 O O . PHE A 1 265 ? -10.170 7.351 20.962 1.00 84.44 265 PHE A O 1
ATOM 2072 N N . PHE A 1 266 ? -9.984 5.431 19.801 1.00 83.62 266 PHE A N 1
ATOM 2073 C CA . PHE A 1 266 ? -8.700 5.742 19.191 1.00 83.62 266 PHE A CA 1
ATOM 2074 C C . PHE A 1 266 ? -8.927 6.148 17.740 1.00 83.62 266 PHE A C 1
ATOM 2076 O O . PHE A 1 266 ? -9.658 5.482 17.016 1.00 83.62 266 PHE A O 1
ATOM 2083 N N . MET A 1 267 ? -8.359 7.269 17.305 1.00 83.38 267 MET A N 1
ATOM 2084 C CA . MET A 1 267 ? -8.619 7.797 15.968 1.00 83.38 267 MET A CA 1
ATOM 2085 C C . MET A 1 267 ? -7.310 8.068 15.249 1.00 83.38 267 MET A C 1
ATOM 2087 O O . MET A 1 267 ? -6.398 8.688 15.796 1.00 83.38 267 MET A O 1
ATOM 2091 N N . LYS A 1 268 ? -7.241 7.632 13.995 1.00 83.50 268 LYS A N 1
ATOM 2092 C CA . LYS A 1 268 ? -6.131 7.927 13.093 1.00 83.50 268 LYS A CA 1
ATOM 2093 C C . LYS A 1 268 ? -6.685 8.480 11.803 1.00 83.50 268 LYS A C 1
ATOM 2095 O O . LYS A 1 268 ? -7.615 7.920 11.229 1.00 83.50 268 LYS A O 1
ATOM 2100 N N . ALA A 1 269 ? -6.099 9.575 11.346 1.00 83.62 269 ALA A N 1
ATOM 2101 C CA . ALA A 1 269 ? -6.487 10.217 10.108 1.00 83.62 269 ALA A CA 1
ATOM 2102 C C . ALA A 1 269 ? -5.268 10.515 9.247 1.00 83.62 269 ALA A C 1
ATOM 2104 O O . ALA A 1 269 ? -4.219 10.920 9.746 1.00 83.62 269 ALA A O 1
ATOM 2105 N N . TYR A 1 270 ? -5.451 10.373 7.942 1.00 84.88 270 TYR A N 1
ATOM 2106 C CA . TYR A 1 270 ? -4.477 10.761 6.941 1.00 84.88 270 TYR A CA 1
ATOM 2107 C C . TYR A 1 270 ? -5.149 11.560 5.835 1.00 84.88 270 TYR A C 1
ATOM 2109 O O . TYR A 1 270 ? -6.191 11.163 5.303 1.00 84.88 270 TYR A O 1
ATOM 2117 N N . LEU A 1 271 ? -4.524 12.683 5.495 1.00 83.75 271 LEU A N 1
ATOM 2118 C CA . LEU A 1 271 ? -5.012 13.635 4.512 1.00 83.75 271 LEU A CA 1
ATOM 2119 C C . LEU A 1 271 ? -4.087 13.716 3.304 1.00 83.75 271 LEU A C 1
ATOM 2121 O O . LEU A 1 271 ? -2.870 13.843 3.434 1.00 83.75 271 LEU A O 1
ATOM 2125 N N . GLU A 1 272 ? -4.696 13.767 2.126 1.00 84.88 272 GLU A N 1
ATOM 2126 C CA . GLU A 1 272 ? -4.051 14.134 0.871 1.00 84.88 272 GLU A CA 1
ATOM 2127 C C . GLU A 1 272 ? -4.757 15.332 0.260 1.00 84.88 272 GLU A C 1
ATOM 2129 O O . GLU A 1 272 ? -5.977 15.463 0.340 1.00 84.88 272 GLU A O 1
ATOM 2134 N N . GLY A 1 273 ? -3.987 16.203 -0.389 1.00 80.19 273 GLY A N 1
ATOM 2135 C CA . GLY A 1 273 ? -4.542 17.356 -1.100 1.00 80.19 273 GLY A CA 1
ATOM 2136 C C . GLY A 1 273 ? -5.236 18.388 -0.200 1.00 80.19 273 GLY A C 1
ATOM 2137 O O . GLY A 1 273 ? -6.031 19.180 -0.692 1.00 80.19 273 GLY A O 1
ATOM 2138 N N . SER A 1 274 ? -4.937 18.378 1.103 1.00 83.94 274 SER A N 1
ATOM 2139 C CA . SER A 1 274 ? -5.522 19.258 2.119 1.00 83.94 274 SER A CA 1
ATOM 2140 C C . SER A 1 274 ? -4.439 19.840 3.037 1.00 83.94 274 SER A C 1
ATOM 2142 O O . SER A 1 274 ? -3.385 19.223 3.220 1.00 83.94 274 SER A O 1
ATOM 2144 N N . ARG A 1 275 ? -4.664 21.036 3.602 1.00 84.31 275 ARG A N 1
ATOM 2145 C CA . ARG A 1 275 ? -3.788 21.653 4.620 1.00 84.31 275 ARG A CA 1
ATOM 2146 C C . ARG A 1 275 ? -4.323 21.523 6.041 1.00 84.31 275 ARG A C 1
ATOM 2148 O O . ARG A 1 275 ? -3.701 22.044 6.969 1.00 84.31 275 ARG A O 1
ATOM 2155 N N . VAL A 1 276 ? -5.462 20.867 6.224 1.00 83.50 276 VAL A N 1
ATOM 2156 C CA . VAL A 1 276 ? -6.054 20.685 7.546 1.00 83.50 276 VAL A CA 1
ATOM 2157 C C . VAL A 1 276 ? -5.124 19.817 8.403 1.00 83.50 276 VAL A C 1
ATOM 2159 O O . VAL A 1 276 ? -4.692 18.753 7.964 1.00 83.50 276 VAL A O 1
ATOM 2162 N N . PRO A 1 277 ? -4.766 20.242 9.624 1.00 80.81 277 PRO A N 1
ATOM 2163 C CA . PRO A 1 277 ? -3.941 19.428 10.507 1.00 80.81 277 PRO A CA 1
ATOM 2164 C C . PRO A 1 277 ? -4.775 18.306 11.144 1.00 80.81 277 PRO A C 1
ATOM 2166 O O . PRO A 1 277 ? -5.809 18.568 11.760 1.00 80.81 277 PRO A O 1
ATOM 2169 N N . VAL A 1 278 ? -4.304 17.059 11.033 1.00 78.88 278 VAL A N 1
ATOM 2170 C CA . VAL A 1 278 ? -4.994 15.853 11.548 1.00 78.88 278 VAL A CA 1
ATOM 2171 C C . VAL A 1 278 ? -4.158 14.994 12.501 1.00 78.88 278 VAL A C 1
ATOM 2173 O O . VAL A 1 278 ? -4.587 13.909 12.878 1.00 78.88 278 VAL A O 1
ATOM 2176 N N . SER A 1 279 ? -2.992 15.480 12.937 1.00 72.69 279 SER A N 1
ATOM 2177 C CA . SER A 1 279 ? -2.092 14.750 13.847 1.00 72.69 279 SER A CA 1
ATOM 2178 C C . SER A 1 279 ? -2.707 14.425 15.214 1.00 72.69 279 SER A C 1
ATOM 2180 O O . SER A 1 279 ? -2.347 13.411 15.799 1.00 72.69 279 SER A O 1
ATOM 2182 N N . ASP A 1 280 ? -3.658 15.239 15.688 1.00 74.62 280 ASP A N 1
ATOM 2183 C CA . ASP A 1 280 ? -4.266 15.122 17.025 1.00 74.62 280 ASP A CA 1
ATOM 2184 C C . ASP A 1 280 ? -5.780 14.860 16.961 1.00 74.62 280 ASP A C 1
ATOM 2186 O O . ASP A 1 280 ? -6.550 15.377 17.779 1.00 74.62 280 ASP A O 1
ATOM 2190 N N . ILE A 1 281 ? -6.243 14.138 15.936 1.00 82.06 281 ILE A N 1
ATOM 2191 C CA . ILE A 1 281 ? -7.676 13.912 15.741 1.00 82.06 281 ILE A CA 1
ATOM 2192 C C . ILE A 1 281 ? -8.268 13.064 16.880 1.00 82.06 281 ILE A C 1
ATOM 2194 O O . ILE A 1 281 ? -7.716 12.040 17.270 1.00 82.06 281 ILE A O 1
ATOM 2198 N N . ASN A 1 282 ? -9.390 13.508 17.437 1.00 84.94 282 ASN A N 1
ATOM 2199 C CA . ASN A 1 282 ? -10.117 12.840 18.517 1.00 84.94 282 ASN A CA 1
ATOM 2200 C C . ASN A 1 282 ? -11.610 13.195 18.449 1.00 84.94 282 ASN A C 1
ATOM 2202 O O . ASN A 1 282 ? -12.009 14.058 17.671 1.00 84.94 282 ASN A O 1
ATOM 2206 N N . LEU A 1 283 ? -12.450 12.570 19.277 1.00 81.94 283 LEU A N 1
ATOM 2207 C CA . LEU A 1 283 ? -13.900 12.805 19.239 1.00 81.94 283 LEU A CA 1
ATOM 2208 C C . LEU A 1 283 ? -14.318 14.269 19.476 1.00 81.94 283 LEU A C 1
ATOM 2210 O O . LEU A 1 283 ? -15.374 14.676 18.996 1.00 81.94 283 LEU A O 1
ATOM 2214 N N . ASP A 1 284 ? -13.517 15.072 20.180 1.00 80.69 284 ASP A N 1
ATOM 2215 C CA . ASP A 1 284 ? -13.856 16.472 20.449 1.00 80.69 284 ASP A CA 1
ATOM 2216 C C . ASP A 1 284 ? -13.607 17.378 19.241 1.00 80.69 284 ASP A C 1
ATOM 2218 O O . ASP A 1 284 ? -14.342 18.346 19.038 1.00 80.69 284 ASP A O 1
ATOM 2222 N N . ASN A 1 285 ? -12.587 17.073 18.433 1.00 82.69 285 ASN A N 1
ATOM 2223 C CA . ASN A 1 285 ? -12.162 17.921 17.317 1.00 82.69 285 ASN A CA 1
ATOM 2224 C C . ASN A 1 285 ? -12.406 17.309 15.927 1.00 82.69 285 ASN A C 1
ATOM 2226 O O . ASN A 1 285 ? -12.362 18.036 14.937 1.00 82.69 285 ASN A O 1
ATOM 2230 N N . VAL A 1 286 ? -12.703 16.010 15.823 1.00 82.69 286 VAL A N 1
ATOM 2231 C CA . VAL A 1 286 ? -12.883 15.307 14.541 1.00 82.69 286 VAL A CA 1
ATOM 2232 C C . VAL A 1 286 ? -13.939 15.991 13.683 1.00 82.69 286 VAL A C 1
ATOM 2234 O O . VAL A 1 286 ? -13.750 16.153 12.481 1.00 82.69 286 VAL A O 1
ATOM 2237 N N . TYR A 1 287 ? -15.012 16.478 14.310 1.00 80.19 287 TYR A N 1
ATOM 2238 C CA . TYR A 1 287 ? -16.067 17.196 13.614 1.00 80.19 287 TYR A CA 1
ATOM 2239 C C . TYR A 1 287 ? -15.571 18.507 13.001 1.00 80.19 287 TYR A C 1
ATOM 2241 O O . TYR A 1 287 ? -15.784 18.754 11.817 1.00 80.19 287 TYR A O 1
ATOM 2249 N N . SER A 1 288 ? -14.885 19.347 13.781 1.00 80.94 288 SER A N 1
ATOM 2250 C CA . SER A 1 288 ? -14.383 20.621 13.264 1.00 80.94 288 SER A CA 1
ATOM 2251 C C . SER A 1 288 ? -13.324 20.403 12.185 1.00 80.94 288 SER A C 1
ATOM 2253 O O . SER A 1 288 ? -13.338 21.113 11.187 1.00 80.94 288 SER A O 1
ATOM 2255 N N . ARG A 1 289 ? -12.465 19.381 12.326 1.00 85.69 289 ARG A N 1
ATOM 2256 C CA . ARG A 1 289 ? -11.473 19.009 11.302 1.00 85.69 289 ARG A CA 1
ATOM 2257 C C . ARG A 1 289 ? -12.117 18.526 10.009 1.00 85.69 289 ARG A C 1
ATOM 2259 O O . ARG A 1 289 ? -11.667 18.903 8.933 1.00 85.69 289 ARG A O 1
ATOM 2266 N N . LEU A 1 290 ? -13.187 17.742 10.104 1.00 81.31 290 LEU A N 1
ATOM 2267 C CA . LEU A 1 290 ? -13.966 17.327 8.940 1.00 81.31 290 LEU A CA 1
ATOM 2268 C C . LEU A 1 290 ? -14.606 18.518 8.228 1.00 81.31 290 LEU A C 1
ATOM 2270 O O . LEU A 1 290 ? -14.496 18.632 7.014 1.00 81.31 290 LEU A O 1
ATOM 2274 N N . VAL A 1 291 ? -15.222 19.435 8.975 1.00 81.44 291 VAL A N 1
ATOM 2275 C CA . VAL A 1 291 ? -15.821 20.652 8.408 1.00 81.44 291 VAL A CA 1
ATOM 2276 C C . VAL A 1 291 ? -14.757 21.548 7.765 1.00 81.44 291 VAL A C 1
ATOM 2278 O O . VAL A 1 291 ? -14.987 22.093 6.688 1.00 81.44 291 VAL A O 1
ATOM 2281 N N . GLU A 1 292 ? -13.586 21.692 8.390 1.00 85.69 292 GLU A N 1
ATOM 2282 C CA . GLU A 1 292 ? -12.435 22.389 7.801 1.00 85.69 292 GLU A CA 1
ATOM 2283 C C . GLU A 1 292 ? -12.002 21.727 6.486 1.00 85.69 292 GLU A C 1
ATOM 2285 O O . GLU A 1 292 ? -11.818 22.426 5.493 1.00 85.69 292 GLU A O 1
ATOM 2290 N N . PHE A 1 293 ? -11.898 20.395 6.453 1.00 85.69 293 PHE A N 1
ATOM 2291 C CA . PHE A 1 293 ? -11.523 19.638 5.255 1.00 85.69 293 PHE A CA 1
ATOM 2292 C C . PHE A 1 293 ? -12.547 19.808 4.131 1.00 85.69 293 PHE A C 1
ATOM 2294 O O . PHE A 1 293 ? -12.178 19.992 2.972 1.00 85.69 293 PHE A O 1
ATOM 2301 N N . GLU A 1 294 ? -13.837 19.773 4.454 1.00 81.50 294 GLU A N 1
ATOM 2302 C CA . GLU A 1 294 ? -14.912 19.934 3.476 1.00 81.50 294 GLU A CA 1
ATOM 2303 C C . GLU A 1 294 ? -14.959 21.351 2.902 1.00 81.50 294 GLU A C 1
ATOM 2305 O O . GLU A 1 294 ? -15.070 21.510 1.688 1.00 81.50 294 GLU A O 1
ATOM 2310 N N . ASN A 1 295 ? -14.801 22.368 3.752 1.00 82.69 295 ASN A N 1
ATOM 2311 C CA . ASN A 1 295 ? -14.809 23.771 3.337 1.00 82.69 295 ASN A CA 1
ATOM 2312 C C . ASN A 1 295 ? -13.508 24.216 2.658 1.00 82.69 295 ASN A C 1
ATOM 2314 O O . ASN A 1 295 ? -13.490 25.249 1.984 1.00 82.69 295 ASN A O 1
ATOM 2318 N N . GLU A 1 296 ? -12.408 23.484 2.842 1.00 82.38 296 GLU A N 1
ATOM 2319 C CA . GLU A 1 296 ? -11.168 23.761 2.132 1.00 82.38 296 GLU A CA 1
ATOM 2320 C C . GLU A 1 296 ? -11.374 23.518 0.634 1.00 82.38 296 GLU A C 1
ATOM 2322 O O . GLU A 1 296 ? -11.629 22.400 0.194 1.00 82.38 296 GLU A O 1
ATOM 2327 N N . GLY A 1 297 ? -11.277 24.572 -0.175 1.00 77.06 297 GLY A N 1
ATOM 2328 C CA . GLY A 1 297 ? -11.371 24.438 -1.625 1.00 77.06 297 GLY A CA 1
ATOM 2329 C C . GLY A 1 297 ? -10.277 23.530 -2.199 1.00 77.06 297 GLY A C 1
ATOM 2330 O O . GLY A 1 297 ? -9.268 23.227 -1.568 1.00 77.06 297 GLY A O 1
ATOM 2331 N N . THR A 1 298 ? -10.422 23.149 -3.458 1.00 72.75 298 THR A N 1
ATOM 2332 C CA . THR A 1 298 ? -9.538 22.183 -4.128 1.00 72.75 298 THR A CA 1
ATOM 2333 C C . THR A 1 298 ? -8.233 22.785 -4.664 1.00 72.75 298 THR A C 1
ATOM 2335 O O . THR A 1 298 ? -7.518 22.163 -5.446 1.00 72.75 298 THR A O 1
ATOM 2338 N N . ALA A 1 299 ? -7.859 23.981 -4.198 1.00 73.88 299 ALA A N 1
ATOM 2339 C CA . ALA A 1 299 ? -6.636 24.682 -4.602 1.00 73.88 299 ALA A CA 1
ATOM 2340 C C . ALA A 1 299 ? -5.340 23.911 -4.271 1.00 73.88 299 ALA A C 1
ATOM 2342 O O . ALA A 1 299 ? -4.282 24.222 -4.816 1.00 73.88 299 ALA A O 1
ATOM 2343 N N . TYR A 1 300 ? -5.418 22.915 -3.382 1.00 73.69 300 TYR A N 1
ATOM 2344 C CA . TYR A 1 300 ? -4.305 22.043 -3.002 1.00 73.69 300 TYR A CA 1
ATOM 2345 C C . TYR A 1 300 ? -4.451 20.614 -3.515 1.00 73.69 300 TYR A C 1
ATOM 2347 O O . TYR A 1 300 ? -3.747 19.743 -3.008 1.00 73.69 300 TYR A O 1
ATOM 2355 N N . ALA A 1 301 ? -5.330 20.370 -4.493 1.00 77.31 301 ALA A N 1
ATOM 2356 C CA . ALA A 1 301 ? -5.558 19.041 -5.037 1.00 77.31 301 ALA A CA 1
ATOM 2357 C C . ALA A 1 301 ? -4.235 18.350 -5.408 1.00 77.31 301 ALA A C 1
ATOM 2359 O O . ALA A 1 301 ? -3.366 18.912 -6.080 1.00 77.31 301 ALA A O 1
ATOM 2360 N N . LYS A 1 302 ? -4.076 17.119 -4.927 1.00 85.12 302 LYS A N 1
ATOM 2361 C CA . LYS A 1 302 ? -2.924 16.249 -5.185 1.00 85.12 302 LYS A CA 1
ATOM 2362 C C . LYS A 1 302 ? -3.413 14.933 -5.763 1.00 85.12 302 LYS A C 1
ATOM 2364 O O . LYS A 1 302 ? -4.610 14.672 -5.779 1.00 85.12 302 LYS A O 1
ATOM 2369 N N . LEU A 1 303 ? -2.484 14.100 -6.219 1.00 84.62 303 LEU A N 1
ATOM 2370 C CA . LEU A 1 303 ? -2.784 12.709 -6.536 1.00 84.62 303 LEU A CA 1
ATOM 2371 C C . LEU A 1 303 ? -3.408 12.026 -5.307 1.00 84.62 303 LEU A C 1
ATOM 2373 O O . LEU A 1 303 ? -2.790 12.025 -4.245 1.00 84.62 303 LEU A O 1
ATOM 2377 N N . ILE A 1 304 ? -4.601 11.453 -5.474 1.00 81.50 304 ILE A N 1
ATOM 2378 C CA . ILE A 1 304 ? -5.317 10.703 -4.424 1.00 81.50 304 ILE A CA 1
ATOM 2379 C C . ILE A 1 304 ? -5.531 9.231 -4.791 1.00 81.50 304 ILE A C 1
ATOM 2381 O O . ILE A 1 304 ? -5.686 8.368 -3.926 1.00 81.50 304 ILE A O 1
ATOM 2385 N N . SER A 1 305 ? -5.527 8.912 -6.085 1.00 83.69 305 SER A N 1
ATOM 2386 C CA . SER A 1 305 ? -5.499 7.532 -6.570 1.00 83.69 305 SER A CA 1
ATOM 2387 C C . SER A 1 305 ? -4.941 7.459 -7.981 1.00 83.69 305 SER A C 1
ATOM 2389 O O . SER A 1 305 ? -4.922 8.455 -8.708 1.00 83.69 305 SER A O 1
ATOM 2391 N N . PHE A 1 306 ? -4.496 6.272 -8.363 1.00 85.00 306 PHE A N 1
ATOM 2392 C CA . PHE A 1 306 ? -4.046 5.974 -9.709 1.00 85.00 306 PHE A CA 1
ATOM 2393 C C . PHE A 1 306 ? -4.493 4.573 -10.127 1.00 85.00 306 PHE A C 1
ATOM 2395 O O . PHE A 1 306 ? -4.910 3.759 -9.308 1.00 85.00 306 PHE A O 1
ATOM 2402 N N . THR A 1 307 ? -4.458 4.305 -11.418 1.00 85.62 307 THR A N 1
ATOM 2403 C CA . THR A 1 307 ? -4.633 2.978 -12.009 1.00 85.62 307 THR A CA 1
ATOM 2404 C C . THR A 1 307 ? -3.330 2.633 -12.711 1.00 85.62 307 THR A C 1
ATOM 2406 O O . THR A 1 307 ? -2.553 3.538 -13.040 1.00 85.62 307 THR A O 1
ATOM 2409 N N . SER A 1 308 ? -3.042 1.344 -12.858 1.00 86.50 308 SER A N 1
ATOM 2410 C CA . SER A 1 308 ? -1.857 0.911 -13.586 1.00 86.50 308 SER A CA 1
ATOM 2411 C C . SER A 1 308 ? -2.159 -0.122 -14.660 1.00 86.50 308 SER A C 1
ATOM 2413 O O . SER A 1 308 ? -3.192 -0.791 -14.652 1.00 86.50 308 SER A O 1
ATOM 2415 N N . GLN A 1 309 ? -1.233 -0.257 -15.599 1.00 86.12 309 GLN A N 1
ATOM 2416 C CA . GLN A 1 309 ? -1.248 -1.245 -16.670 1.00 86.12 309 GLN A CA 1
ATOM 2417 C C . GLN A 1 309 ? 0.093 -1.971 -16.724 1.00 86.12 309 GLN A C 1
ATOM 2419 O O . GLN A 1 309 ? 1.117 -1.433 -16.301 1.00 86.12 309 GLN A O 1
ATOM 2424 N N . ARG A 1 310 ? 0.092 -3.203 -17.238 1.00 87.62 310 ARG A N 1
ATOM 2425 C CA . ARG A 1 310 ? 1.335 -3.931 -17.531 1.00 87.62 310 ARG A CA 1
ATOM 2426 C C . ARG A 1 310 ? 2.073 -3.298 -18.700 1.00 87.62 310 ARG A C 1
ATOM 2428 O O . ARG A 1 310 ? 1.465 -2.668 -19.558 1.00 87.62 310 ARG A O 1
ATOM 2435 N N . TYR A 1 311 ? 3.380 -3.521 -18.741 1.00 88.69 311 TYR A N 1
ATOM 2436 C CA . TYR A 1 311 ? 4.163 -3.232 -19.932 1.00 88.69 311 TYR A CA 1
ATOM 2437 C C . TYR A 1 311 ? 3.755 -4.151 -21.084 1.00 88.69 311 TYR A C 1
ATOM 2439 O O . TYR A 1 311 ? 3.600 -5.361 -20.906 1.00 88.69 311 TYR A O 1
ATOM 2447 N N . ASP A 1 312 ? 3.632 -3.580 -22.278 1.00 86.31 312 ASP A N 1
ATOM 2448 C CA . ASP A 1 312 ? 3.469 -4.377 -23.486 1.00 86.31 312 ASP A CA 1
ATOM 2449 C C . ASP A 1 312 ? 4.804 -5.048 -23.855 1.00 86.31 312 ASP A C 1
ATOM 2451 O O . ASP A 1 312 ? 5.863 -4.407 -23.788 1.00 86.31 312 ASP A O 1
ATOM 2455 N N . PRO A 1 313 ? 4.791 -6.331 -24.261 1.00 85.69 313 PRO A N 1
ATOM 2456 C CA . PRO A 1 313 ? 5.965 -6.973 -24.831 1.00 85.69 313 PRO A CA 1
ATOM 2457 C C . PRO A 1 313 ? 6.508 -6.180 -26.034 1.00 85.69 313 PRO A C 1
ATOM 2459 O O . PRO A 1 313 ? 5.724 -5.753 -26.884 1.00 85.69 313 PRO A O 1
ATOM 2462 N N . PRO A 1 314 ? 7.839 -6.011 -26.169 1.00 81.50 314 PRO A N 1
ATOM 2463 C CA . PRO A 1 314 ? 8.423 -5.269 -27.284 1.00 81.50 314 PRO A CA 1
ATOM 2464 C C . PRO A 1 314 ? 8.092 -5.838 -28.670 1.00 81.50 314 PRO A C 1
ATOM 2466 O O . PRO A 1 314 ? 8.124 -5.085 -29.644 1.00 81.5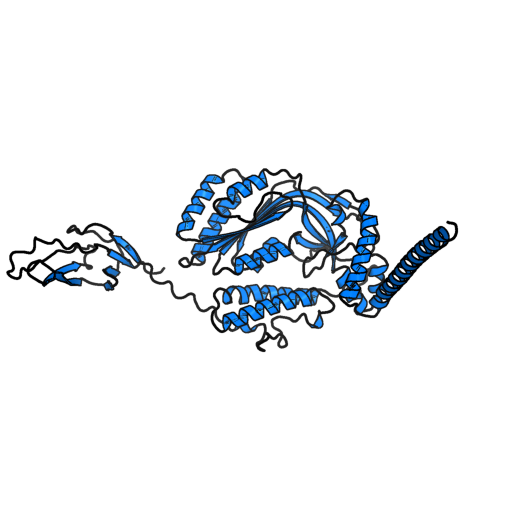0 314 PRO A O 1
ATOM 2469 N N . ASN A 1 315 ? 7.797 -7.141 -28.771 1.00 81.69 315 ASN A N 1
ATOM 2470 C CA . ASN A 1 315 ? 7.305 -7.766 -29.996 1.00 81.69 315 ASN A CA 1
ATOM 2471 C C . ASN A 1 315 ? 5.870 -8.257 -29.801 1.00 81.69 315 ASN A C 1
ATOM 2473 O O . ASN A 1 315 ? 5.531 -8.909 -28.812 1.00 81.69 315 ASN A O 1
ATOM 2477 N N . TRP A 1 316 ? 5.025 -7.973 -30.787 1.00 72.50 316 TRP A N 1
ATOM 2478 C CA . TRP A 1 316 ? 3.626 -8.371 -30.750 1.00 72.50 316 TRP A CA 1
ATOM 2479 C C . TRP A 1 316 ? 3.485 -9.899 -30.798 1.00 72.50 316 TRP A C 1
ATOM 2481 O O . TRP A 1 316 ? 3.931 -10.540 -31.748 1.00 72.50 316 TRP A O 1
ATOM 2491 N N . GLY A 1 317 ? 2.805 -10.463 -29.798 1.00 71.94 317 GLY A N 1
ATOM 2492 C CA . GLY A 1 317 ? 2.456 -11.883 -29.725 1.00 71.94 317 GLY A CA 1
ATOM 2493 C C . GLY A 1 317 ? 3.324 -12.678 -28.755 1.00 71.94 317 GLY A C 1
ATOM 2494 O O . GLY A 1 317 ? 2.981 -13.823 -28.464 1.00 71.94 317 GLY A O 1
ATOM 2495 N N . ASP A 1 318 ? 4.391 -12.072 -28.227 1.00 81.56 318 ASP A N 1
ATOM 2496 C CA . ASP A 1 318 ? 5.175 -12.659 -27.146 1.00 81.56 318 ASP A CA 1
ATOM 2497 C C . ASP A 1 318 ? 4.313 -12.775 -25.878 1.00 81.56 318 ASP A C 1
ATOM 2499 O O . ASP A 1 318 ? 3.538 -11.876 -25.538 1.00 81.56 318 ASP A O 1
ATOM 2503 N N . ASP A 1 319 ? 4.450 -13.890 -25.161 1.00 83.12 319 ASP A N 1
ATOM 2504 C CA . ASP A 1 319 ? 3.798 -14.051 -23.865 1.00 83.12 319 ASP A CA 1
ATOM 2505 C C . ASP A 1 319 ? 4.499 -13.173 -22.819 1.00 83.12 319 ASP A C 1
ATOM 2507 O O . ASP A 1 319 ? 5.726 -13.183 -22.698 1.00 83.12 319 ASP A O 1
ATOM 2511 N N . HIS A 1 320 ? 3.733 -12.428 -22.022 1.00 85.88 320 HIS A N 1
ATOM 2512 C CA . HIS A 1 320 ? 4.286 -11.480 -21.053 1.00 85.88 320 HIS A CA 1
ATOM 2513 C C . HIS A 1 320 ? 5.241 -12.163 -20.063 1.00 85.88 320 HIS A C 1
ATOM 2515 O O . HIS A 1 320 ? 6.275 -11.593 -19.724 1.00 85.88 320 HIS A O 1
ATOM 2521 N N . ALA A 1 321 ? 4.940 -13.391 -19.625 1.00 81.88 321 ALA A N 1
ATOM 2522 C CA . ALA A 1 321 ? 5.804 -14.136 -18.705 1.00 81.88 321 ALA A CA 1
ATOM 2523 C C . ALA A 1 321 ? 7.109 -14.631 -19.360 1.00 81.88 321 ALA A C 1
ATOM 2525 O O . ALA A 1 321 ? 8.067 -14.962 -18.663 1.00 81.88 321 ALA A O 1
ATOM 2526 N N . THR A 1 322 ? 7.177 -14.660 -20.695 1.00 85.12 322 THR A N 1
ATOM 2527 C CA . THR A 1 322 ? 8.411 -14.984 -21.428 1.00 85.12 322 THR A CA 1
ATOM 2528 C C . THR A 1 322 ? 9.342 -13.785 -21.573 1.00 85.12 322 THR A C 1
ATOM 2530 O O . THR A 1 322 ? 10.555 -13.975 -21.656 1.00 85.12 322 THR A O 1
ATOM 2533 N N . VAL A 1 323 ? 8.800 -12.564 -21.541 1.00 89.75 323 VAL A N 1
ATOM 2534 C CA . VAL A 1 323 ? 9.556 -11.313 -21.716 1.00 89.75 323 VAL A CA 1
ATOM 2535 C C . VAL A 1 323 ? 9.897 -10.656 -20.384 1.00 89.75 323 VAL A C 1
ATOM 2537 O O . VAL A 1 323 ? 11.018 -10.193 -20.208 1.00 89.75 323 VAL A O 1
ATOM 2540 N N . PHE A 1 324 ? 8.964 -10.641 -19.435 1.00 91.75 324 PHE A N 1
ATOM 2541 C CA . PHE A 1 324 ? 9.114 -9.993 -18.135 1.00 91.75 324 PHE A CA 1
ATOM 2542 C C . PHE A 1 324 ? 9.217 -11.017 -17.006 1.00 91.75 324 PHE A C 1
ATOM 2544 O O . PHE A 1 324 ? 8.827 -12.176 -17.151 1.00 91.75 324 PHE A O 1
ATOM 2551 N N . ALA A 1 325 ? 9.723 -10.576 -15.854 1.00 91.19 325 ALA A N 1
ATOM 2552 C CA . ALA A 1 325 ? 9.762 -11.396 -14.651 1.00 91.19 325 ALA A CA 1
ATOM 2553 C C . ALA A 1 325 ? 8.333 -11.791 -14.224 1.00 91.19 325 ALA A C 1
ATOM 2555 O O . ALA A 1 325 ? 7.433 -10.950 -14.163 1.00 91.19 325 ALA A O 1
ATOM 2556 N N . ASN A 1 326 ? 8.109 -13.074 -13.931 1.00 87.06 326 ASN A N 1
ATOM 2557 C CA . ASN A 1 326 ? 6.785 -13.562 -13.548 1.00 87.06 326 ASN A CA 1
ATOM 2558 C C . ASN A 1 326 ? 6.472 -13.235 -12.080 1.00 87.06 326 ASN A C 1
ATOM 2560 O O . ASN A 1 326 ? 6.813 -13.992 -11.175 1.00 87.06 326 ASN A O 1
ATOM 2564 N N . VAL A 1 327 ? 5.764 -12.129 -11.861 1.00 87.12 327 VAL A N 1
ATOM 2565 C CA . VAL A 1 327 ? 5.370 -11.652 -10.525 1.00 87.12 327 VAL A CA 1
ATOM 2566 C C . VAL A 1 327 ? 4.254 -12.476 -9.865 1.00 87.12 327 VAL A C 1
ATOM 2568 O O . VAL A 1 327 ? 3.967 -12.282 -8.690 1.00 87.12 327 VAL A O 1
ATOM 2571 N N . SER A 1 328 ? 3.615 -13.407 -10.578 1.00 85.44 328 SER A N 1
ATOM 2572 C CA . SER A 1 328 ? 2.422 -14.101 -10.063 1.00 85.44 328 SER A CA 1
ATOM 2573 C C . SER A 1 328 ? 2.724 -14.928 -8.806 1.00 85.44 328 SER A C 1
ATOM 2575 O O . SER A 1 328 ? 1.996 -14.835 -7.828 1.00 85.44 328 SER A O 1
ATOM 2577 N N . ILE A 1 329 ? 3.843 -15.660 -8.786 1.00 87.75 329 ILE A N 1
AT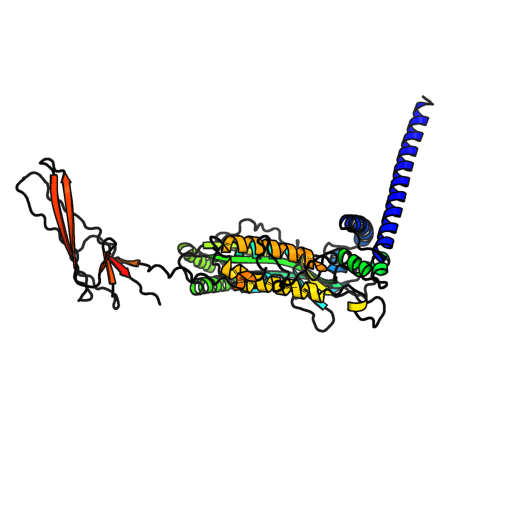OM 2578 C CA . ILE A 1 329 ? 4.257 -16.491 -7.638 1.00 87.75 329 ILE A CA 1
ATOM 2579 C C . ILE A 1 329 ? 4.566 -15.654 -6.380 1.00 87.75 329 ILE A C 1
ATOM 2581 O O . ILE A 1 329 ? 4.032 -15.963 -5.311 1.00 87.75 329 ILE A O 1
ATOM 2585 N N . PRO A 1 330 ? 5.417 -14.610 -6.443 1.00 89.94 330 PRO A N 1
ATOM 2586 C CA . PRO A 1 330 ? 5.684 -13.783 -5.268 1.00 89.94 330 PRO A CA 1
ATOM 2587 C C . PRO A 1 330 ? 4.456 -12.975 -4.826 1.00 89.94 330 PRO A C 1
ATOM 2589 O O . PRO A 1 330 ? 4.303 -12.726 -3.631 1.00 89.94 330 PRO A O 1
ATOM 2592 N N . LEU A 1 331 ? 3.555 -12.615 -5.750 1.00 84.62 331 LEU A N 1
ATOM 2593 C CA . LEU A 1 331 ? 2.275 -11.989 -5.417 1.00 84.62 331 LEU A CA 1
ATOM 2594 C C . LEU A 1 331 ? 1.355 -12.948 -4.643 1.00 84.62 331 LEU A C 1
ATOM 2596 O O . LEU A 1 331 ? 0.896 -12.603 -3.561 1.00 84.62 331 LEU A O 1
ATOM 2600 N N . GLU A 1 332 ? 1.149 -14.170 -5.136 1.00 84.44 332 GLU A N 1
ATOM 2601 C CA . GLU A 1 332 ? 0.360 -15.195 -4.432 1.00 84.44 332 GLU A CA 1
ATOM 2602 C C . GLU A 1 332 ? 0.958 -15.515 -3.052 1.00 84.44 332 GLU A C 1
ATOM 2604 O O . GLU A 1 332 ? 0.238 -15.651 -2.062 1.00 84.44 332 GLU A O 1
ATOM 2609 N N . THR A 1 333 ? 2.291 -15.586 -2.965 1.00 90.69 333 THR A N 1
ATOM 2610 C CA . THR A 1 333 ? 3.005 -15.806 -1.701 1.00 90.69 333 THR A CA 1
ATOM 2611 C C . THR A 1 333 ? 2.701 -14.707 -0.686 1.00 90.69 333 THR A C 1
ATOM 2613 O O . THR A 1 333 ? 2.348 -15.013 0.457 1.00 90.69 333 THR A O 1
ATOM 2616 N N . ILE A 1 334 ? 2.820 -13.431 -1.073 1.00 86.81 334 ILE A N 1
ATOM 2617 C CA . ILE A 1 334 ? 2.575 -12.333 -0.134 1.00 86.81 334 ILE A CA 1
ATOM 2618 C C . ILE A 1 334 ? 1.087 -12.173 0.196 1.00 86.81 334 ILE A C 1
ATOM 2620 O O . ILE A 1 334 ? 0.756 -11.805 1.318 1.00 86.81 334 ILE A O 1
ATOM 2624 N N . GLU A 1 335 ? 0.182 -12.502 -0.728 1.00 81.56 335 GLU A N 1
ATOM 2625 C CA . GLU A 1 335 ? -1.258 -12.576 -0.455 1.00 81.56 335 GLU A CA 1
ATOM 2626 C C . GLU A 1 335 ? -1.578 -13.675 0.569 1.00 81.56 335 GLU A C 1
ATOM 2628 O O . GLU A 1 335 ? -2.360 -13.449 1.493 1.00 81.56 335 GLU A O 1
ATOM 2633 N N . GLY A 1 336 ? -0.920 -14.835 0.476 1.00 85.69 336 GLY A N 1
ATOM 2634 C CA . GLY A 1 336 ? -1.018 -15.898 1.478 1.00 85.69 336 GLY A CA 1
ATOM 2635 C C . GLY A 1 336 ? -0.518 -15.456 2.856 1.00 85.69 336 GLY A C 1
ATOM 2636 O O . GLY A 1 336 ? -1.143 -15.759 3.872 1.00 85.69 336 GLY A O 1
ATOM 2637 N N . TRP A 1 337 ? 0.571 -14.689 2.893 1.00 88.12 337 TRP A N 1
ATOM 2638 C CA . TRP A 1 337 ? 1.072 -14.066 4.116 1.00 88.12 337 TRP A CA 1
ATOM 2639 C C . TRP A 1 337 ? 0.113 -13.032 4.693 1.00 88.12 337 TRP A C 1
ATOM 2641 O O . TRP A 1 337 ? -0.170 -13.107 5.884 1.00 88.12 337 TRP A O 1
ATOM 2651 N N . ARG A 1 338 ? -0.422 -12.116 3.875 1.00 80.69 338 ARG A N 1
ATOM 2652 C CA . ARG A 1 338 ? -1.440 -11.138 4.297 1.00 80.69 338 ARG A CA 1
ATOM 2653 C C . ARG A 1 338 ? -2.612 -11.866 4.943 1.00 80.69 338 ARG A C 1
ATOM 2655 O O . ARG A 1 338 ? -2.861 -11.670 6.125 1.00 80.69 338 ARG A O 1
ATOM 2662 N N . LYS A 1 339 ? -3.169 -12.854 4.240 1.00 78.50 339 LYS A N 1
ATOM 2663 C CA . LYS A 1 339 ? -4.243 -13.701 4.760 1.00 78.50 339 LYS A CA 1
ATOM 2664 C C . LYS A 1 339 ? -3.881 -14.409 6.068 1.00 78.50 339 LYS A C 1
ATOM 2666 O O . LYS A 1 339 ? -4.714 -14.501 6.962 1.00 78.50 339 LYS A O 1
ATOM 2671 N N . HIS A 1 340 ? -2.663 -14.931 6.213 1.00 84.75 340 HIS A N 1
ATOM 2672 C CA . HIS A 1 340 ? -2.236 -15.527 7.481 1.00 84.75 340 HIS A CA 1
ATOM 2673 C C . HIS A 1 340 ? -2.176 -14.490 8.604 1.00 84.75 340 HIS A C 1
ATOM 2675 O O . HIS A 1 340 ? -2.587 -14.785 9.730 1.00 84.75 340 HIS A O 1
ATOM 2681 N N . MET A 1 341 ? -1.710 -13.275 8.305 1.00 80.31 341 MET A N 1
ATOM 2682 C CA . MET A 1 341 ? -1.742 -12.193 9.278 1.00 80.31 341 MET A CA 1
ATOM 2683 C C . MET A 1 341 ? -3.187 -11.937 9.736 1.00 80.31 341 MET A C 1
ATOM 2685 O O . MET A 1 341 ? -3.462 -11.833 10.927 1.00 80.31 341 MET A O 1
ATOM 2689 N N . ASP A 1 342 ? -4.138 -11.966 8.812 1.00 68.56 342 ASP A N 1
ATOM 2690 C CA . ASP A 1 342 ? -5.562 -11.730 9.076 1.00 68.56 342 ASP A CA 1
ATOM 2691 C C . ASP A 1 342 ? -6.258 -12.823 9.857 1.00 68.56 342 ASP A C 1
ATOM 2693 O O . ASP A 1 342 ? -6.938 -12.557 10.847 1.00 68.56 342 ASP A O 1
ATOM 2697 N N . ASP A 1 343 ? -6.096 -14.054 9.394 1.00 73.00 343 ASP A N 1
ATOM 2698 C CA . ASP A 1 343 ? -6.838 -15.189 9.911 1.00 73.00 343 ASP A CA 1
ATOM 2699 C C . ASP A 1 343 ? -6.217 -15.705 11.215 1.00 73.00 343 ASP A C 1
ATOM 2701 O O . ASP A 1 343 ? -6.910 -16.318 12.030 1.00 73.00 343 ASP A O 1
ATOM 2705 N N . GLN A 1 344 ? -4.905 -15.510 11.405 1.00 82.00 344 GLN A N 1
ATOM 2706 C CA . GLN A 1 344 ? -4.143 -16.138 12.487 1.00 82.00 344 GLN A CA 1
ATOM 2707 C C . GLN A 1 344 ? -3.451 -15.126 13.387 1.00 82.00 344 GLN A C 1
ATOM 2709 O O . GLN A 1 344 ? -3.676 -15.159 14.594 1.00 82.00 344 GLN A O 1
ATOM 2714 N N . TYR A 1 345 ? -2.625 -14.238 12.836 1.00 81.44 345 TYR A N 1
ATOM 2715 C CA . TYR A 1 345 ? -1.834 -13.314 13.648 1.00 81.44 345 TYR A CA 1
ATOM 2716 C C . TYR A 1 345 ? -2.723 -12.347 14.426 1.00 81.44 345 TYR A C 1
ATOM 2718 O O . TYR A 1 345 ? -2.751 -12.386 15.651 1.00 81.44 345 TYR A O 1
ATOM 2726 N N . TYR A 1 346 ? -3.507 -11.527 13.738 1.00 71.12 346 TYR A N 1
ATOM 2727 C CA . TYR A 1 346 ? -4.288 -10.461 14.354 1.00 71.12 346 TYR A CA 1
ATOM 2728 C C . TYR A 1 346 ? -5.286 -10.957 15.421 1.00 71.12 346 TYR A C 1
ATOM 2730 O O . TYR A 1 346 ? -5.292 -10.408 16.526 1.00 71.12 346 TYR A O 1
ATOM 2738 N N . PRO A 1 347 ? -6.050 -12.048 15.209 1.00 65.75 347 PRO A N 1
ATOM 2739 C CA . PRO A 1 347 ? -6.952 -12.575 16.234 1.00 65.75 347 PRO A CA 1
ATOM 2740 C C . PRO A 1 347 ? -6.245 -13.121 17.484 1.00 65.75 347 PRO A C 1
ATOM 2742 O O . PRO A 1 347 ? -6.829 -13.083 18.566 1.00 65.75 347 PRO A O 1
ATOM 2745 N N . LYS A 1 348 ? -5.017 -13.644 17.346 1.00 72.69 348 LYS A N 1
ATOM 2746 C CA . LYS A 1 348 ? -4.306 -14.389 18.408 1.00 72.69 348 LYS A CA 1
ATOM 2747 C C . LYS A 1 348 ? -3.252 -13.564 19.128 1.00 72.69 348 LYS A C 1
ATOM 2749 O O . LYS A 1 348 ? -2.959 -13.804 20.297 1.00 72.69 348 LYS A O 1
ATOM 2754 N N . CYS A 1 349 ? -2.658 -12.616 18.419 1.00 74.06 349 CYS A N 1
ATOM 2755 C CA . CYS A 1 349 ? -1.551 -11.810 18.907 1.00 74.06 349 CYS A CA 1
ATOM 2756 C C . CYS A 1 349 ? -2.009 -10.614 19.726 1.00 74.06 349 CYS A C 1
ATOM 2758 O O . CYS A 1 349 ? -1.223 -10.026 20.472 1.00 74.06 349 CYS A O 1
ATOM 2760 N N . ASN A 1 350 ? -3.302 -10.314 19.663 1.00 60.69 350 ASN A N 1
ATOM 2761 C CA . ASN A 1 350 ? -3.877 -9.241 20.425 1.00 60.69 350 ASN A CA 1
ATOM 2762 C C . ASN A 1 350 ? -4.004 -9.615 21.913 1.00 60.69 350 ASN A C 1
ATOM 2764 O O . ASN A 1 350 ? -4.695 -10.567 22.264 1.00 60.69 350 ASN A O 1
ATOM 2768 N N . ASN A 1 351 ? -3.314 -8.889 22.799 1.00 54.66 351 ASN A N 1
ATOM 2769 C CA . ASN A 1 351 ? -3.110 -9.254 24.214 1.00 54.66 351 ASN A CA 1
ATOM 2770 C C . ASN A 1 351 ? -2.386 -10.595 24.446 1.00 54.66 351 ASN A C 1
ATOM 2772 O O . ASN A 1 351 ? -2.490 -11.173 25.535 1.00 54.66 351 ASN A O 1
ATOM 2776 N N . ALA A 1 352 ? -1.641 -11.098 23.456 1.00 64.38 352 ALA A N 1
ATOM 2777 C CA . ALA A 1 352 ? -0.843 -12.299 23.647 1.00 64.38 352 ALA A CA 1
ATOM 2778 C C . ALA A 1 352 ? 0.124 -12.117 24.824 1.00 64.38 352 ALA A C 1
ATOM 2780 O O . ALA A 1 352 ? 0.824 -11.111 24.943 1.00 64.38 352 ALA A O 1
ATOM 2781 N N . SER A 1 353 ? 0.176 -13.116 25.700 1.00 64.81 353 SER A N 1
ATOM 2782 C CA . SER A 1 353 ? 1.086 -13.141 26.842 1.00 64.81 353 SER A CA 1
ATOM 2783 C C . SER A 1 353 ? 1.888 -14.436 26.851 1.00 64.81 353 SER A C 1
ATOM 2785 O O . SER A 1 353 ? 1.505 -15.434 26.238 1.00 64.81 353 SER A O 1
ATOM 2787 N N . GLY A 1 354 ? 3.039 -14.408 27.521 1.00 75.06 354 GLY A N 1
ATOM 2788 C CA . GLY A 1 354 ? 3.936 -15.558 27.575 1.00 75.06 354 GLY A CA 1
ATOM 2789 C C . GLY A 1 354 ? 4.481 -15.939 26.195 1.00 75.06 354 GLY A C 1
ATOM 2790 O O . GLY A 1 354 ? 4.937 -15.084 25.441 1.00 75.06 354 GLY A O 1
ATOM 2791 N N . GLU A 1 355 ? 4.447 -17.233 25.881 1.00 74.06 355 GLU A N 1
ATOM 2792 C CA . GLU A 1 355 ? 5.052 -17.820 24.676 1.00 74.06 355 GLU A CA 1
ATOM 2793 C C . GLU A 1 355 ? 4.429 -17.303 23.368 1.00 74.06 355 GLU A C 1
ATOM 2795 O O . GLU A 1 355 ? 5.155 -17.007 22.420 1.00 74.06 355 GLU A O 1
ATOM 2800 N N . ILE A 1 356 ? 3.107 -17.087 23.347 1.00 79.88 356 ILE A N 1
ATOM 2801 C CA . ILE A 1 356 ? 2.387 -16.579 22.166 1.00 79.88 356 ILE A CA 1
ATOM 2802 C C . ILE A 1 356 ? 2.907 -15.189 21.781 1.00 79.88 356 ILE A C 1
ATOM 2804 O O . ILE A 1 356 ? 3.112 -14.919 20.604 1.00 79.88 356 ILE A O 1
ATOM 2808 N N . SER A 1 357 ? 3.209 -14.327 22.759 1.00 80.25 357 SER A N 1
ATOM 2809 C CA . SER A 1 357 ? 3.722 -12.973 22.498 1.00 80.25 357 SER A CA 1
ATOM 2810 C C . SER A 1 357 ? 5.041 -12.995 21.716 1.00 80.25 357 SER A C 1
ATOM 2812 O O . SER A 1 357 ? 5.213 -12.232 20.767 1.00 80.25 357 SER A O 1
ATOM 2814 N N . SER A 1 358 ? 5.949 -13.915 22.056 1.00 83.19 358 SER A N 1
ATOM 2815 C CA . SER A 1 358 ? 7.223 -14.062 21.342 1.00 83.19 358 SER A CA 1
ATOM 2816 C C . SER A 1 358 ? 7.031 -14.566 19.911 1.00 83.19 358 SER A C 1
ATOM 2818 O O . SER A 1 358 ? 7.700 -14.081 18.999 1.00 83.19 358 SER A O 1
ATOM 2820 N N . ILE A 1 359 ? 6.100 -15.500 19.701 1.00 87.44 359 ILE A N 1
ATOM 2821 C CA . ILE A 1 359 ? 5.764 -16.022 18.368 1.00 87.44 359 ILE A CA 1
ATOM 2822 C C . ILE A 1 359 ? 5.135 -14.930 17.510 1.00 87.44 359 ILE A C 1
ATOM 2824 O O . ILE A 1 359 ? 5.470 -14.806 16.335 1.00 87.44 359 ILE A O 1
ATOM 2828 N N . CYS A 1 360 ? 4.275 -14.104 18.096 1.00 84.12 360 CYS A N 1
ATOM 2829 C CA . CYS A 1 360 ? 3.689 -12.958 17.423 1.00 84.12 360 CYS A CA 1
ATOM 2830 C C . CYS A 1 360 ? 4.764 -11.974 16.950 1.00 84.12 360 CYS A C 1
ATOM 2832 O O . CYS A 1 360 ? 4.820 -11.663 15.764 1.00 84.12 360 CYS A O 1
ATOM 2834 N N . ILE A 1 361 ? 5.676 -11.540 17.823 1.00 84.69 361 ILE A N 1
ATOM 2835 C CA . ILE A 1 361 ? 6.765 -10.630 17.423 1.00 84.69 361 ILE A CA 1
ATOM 2836 C C . ILE A 1 361 ? 7.552 -11.211 16.238 1.00 84.69 361 ILE A C 1
ATOM 2838 O O . ILE A 1 361 ? 7.668 -10.558 15.202 1.00 84.69 361 ILE A O 1
ATOM 2842 N N . GLN A 1 362 ? 7.977 -12.472 16.342 1.00 89.69 362 GLN A N 1
ATOM 2843 C CA . GLN A 1 362 ? 8.723 -13.143 15.275 1.00 89.69 362 GLN A CA 1
ATOM 2844 C C . GLN A 1 362 ? 7.909 -13.296 13.981 1.00 89.69 362 GLN A C 1
ATOM 2846 O O . GLN A 1 362 ? 8.457 -13.172 12.891 1.00 89.69 362 GLN A O 1
ATOM 2851 N N . THR A 1 363 ? 6.601 -13.555 14.072 1.00 90.69 363 THR A N 1
ATOM 2852 C CA . THR A 1 363 ? 5.725 -13.661 12.892 1.00 90.69 363 THR A CA 1
ATOM 2853 C C . THR A 1 363 ? 5.619 -12.319 12.176 1.00 90.69 363 THR A C 1
ATOM 2855 O O . THR A 1 363 ? 5.728 -12.273 10.954 1.00 90.69 363 THR A O 1
ATOM 2858 N N . GLN A 1 364 ? 5.461 -11.221 12.916 1.00 86.38 364 GLN A N 1
ATOM 2859 C CA . GLN A 1 364 ? 5.397 -9.877 12.342 1.00 86.38 364 GLN A CA 1
ATOM 2860 C C . GLN A 1 364 ? 6.719 -9.478 11.676 1.00 86.38 364 GLN A C 1
ATOM 2862 O O . GLN A 1 364 ? 6.717 -8.908 10.583 1.00 86.38 364 GLN A O 1
ATOM 2867 N N . GLU A 1 365 ? 7.848 -9.781 12.317 1.00 87.75 365 GLU A N 1
ATOM 2868 C CA . GLU A 1 365 ? 9.179 -9.577 11.741 1.00 87.75 365 GLU A CA 1
ATOM 2869 C C . GLU A 1 365 ? 9.346 -10.395 10.459 1.00 87.75 365 GLU A C 1
ATOM 2871 O O . GLU A 1 365 ? 9.762 -9.851 9.434 1.00 87.75 365 GLU A O 1
ATOM 2876 N N . LYS A 1 366 ? 8.926 -11.667 10.478 1.00 93.19 366 LYS A N 1
ATOM 2877 C CA . LYS A 1 366 ? 8.986 -12.538 9.305 1.00 93.19 366 LYS A CA 1
ATOM 2878 C C . LYS A 1 366 ? 8.086 -12.050 8.176 1.00 93.19 366 LYS A C 1
ATOM 2880 O O . LYS A 1 366 ? 8.517 -12.046 7.029 1.00 93.19 366 LYS A O 1
ATOM 2885 N N . TYR A 1 367 ? 6.882 -11.574 8.481 1.00 90.06 367 TYR A N 1
ATOM 2886 C CA . TYR A 1 367 ? 5.991 -10.956 7.502 1.00 90.06 367 TYR A CA 1
ATOM 2887 C C . TYR A 1 367 ? 6.649 -9.742 6.825 1.00 90.06 367 TYR A C 1
ATOM 2889 O O . TYR A 1 367 ? 6.658 -9.657 5.599 1.00 90.06 367 TYR A O 1
ATOM 2897 N N . ASN A 1 368 ? 7.271 -8.842 7.596 1.00 86.06 368 ASN A N 1
ATOM 2898 C CA . ASN A 1 368 ? 7.979 -7.675 7.049 1.00 86.06 368 ASN A CA 1
ATOM 2899 C C . ASN A 1 368 ? 9.185 -8.082 6.173 1.00 86.06 368 ASN A C 1
ATOM 2901 O O . ASN A 1 368 ? 9.452 -7.467 5.134 1.00 86.06 368 ASN A O 1
ATOM 2905 N N . GLU A 1 369 ? 9.915 -9.129 6.574 1.00 92.06 369 GLU A N 1
ATOM 2906 C CA . GLU A 1 369 ? 10.982 -9.726 5.763 1.00 92.06 369 GLU A CA 1
ATOM 2907 C C . GLU A 1 369 ? 10.423 -10.256 4.434 1.00 92.06 369 GLU A C 1
ATOM 2909 O O . GLU A 1 369 ? 10.984 -9.980 3.375 1.00 92.06 369 GLU A O 1
ATOM 2914 N N . MET A 1 370 ? 9.290 -10.965 4.463 1.00 93.69 370 MET A N 1
ATOM 2915 C CA . MET A 1 370 ? 8.651 -11.503 3.259 1.00 93.69 370 MET A CA 1
ATOM 2916 C C . MET A 1 370 ? 8.086 -10.404 2.359 1.00 93.69 370 MET A C 1
ATOM 2918 O O . MET A 1 370 ? 8.258 -10.492 1.148 1.00 93.69 370 MET A O 1
ATOM 2922 N N . GLU A 1 371 ? 7.510 -9.326 2.902 1.00 85.00 371 GLU A N 1
ATOM 2923 C CA . GLU A 1 371 ? 7.142 -8.148 2.102 1.00 85.00 371 GLU A CA 1
ATOM 2924 C C . GLU A 1 371 ? 8.351 -7.609 1.328 1.00 85.00 371 GLU A C 1
ATOM 2926 O O . GLU A 1 371 ? 8.243 -7.320 0.134 1.00 85.00 371 GLU A O 1
ATOM 2931 N N . THR A 1 372 ? 9.516 -7.538 1.976 1.00 88.56 372 THR A N 1
ATOM 2932 C CA . THR A 1 372 ? 10.761 -7.071 1.353 1.00 88.56 372 THR A CA 1
ATOM 2933 C C . THR A 1 372 ? 11.262 -8.050 0.289 1.00 88.56 372 THR A C 1
ATOM 2935 O O . THR A 1 372 ? 11.555 -7.644 -0.839 1.00 88.56 372 THR A O 1
ATOM 2938 N N . ASN A 1 373 ? 11.322 -9.345 0.614 1.00 93.62 373 ASN A N 1
ATOM 2939 C CA . ASN A 1 373 ? 11.827 -10.379 -0.287 1.00 93.62 373 ASN A CA 1
ATOM 2940 C C . ASN A 1 373 ? 10.924 -10.572 -1.509 1.00 93.62 373 ASN A C 1
ATOM 2942 O O . ASN A 1 373 ? 11.423 -10.684 -2.623 1.00 93.62 373 ASN A O 1
ATOM 2946 N N . CYS A 1 374 ? 9.602 -10.566 -1.333 1.00 91.56 374 CYS A N 1
ATOM 2947 C CA . CYS A 1 374 ? 8.651 -10.702 -2.435 1.00 91.56 374 CYS A CA 1
ATOM 2948 C C . CYS A 1 374 ? 8.618 -9.445 -3.316 1.00 91.56 374 CYS A C 1
ATOM 2950 O O . CYS A 1 374 ? 8.477 -9.547 -4.533 1.00 91.56 374 CYS A O 1
ATOM 2952 N N . SER A 1 375 ? 8.819 -8.254 -2.744 1.00 88.38 375 SER A N 1
ATOM 2953 C CA . SER A 1 375 ? 8.844 -7.005 -3.516 1.00 88.38 375 SER A CA 1
ATOM 2954 C C . SER A 1 375 ? 10.095 -6.836 -4.386 1.00 88.38 375 SER A C 1
ATOM 2956 O O . SER A 1 375 ? 10.045 -6.059 -5.343 1.00 88.38 375 SER A O 1
ATOM 2958 N N . ASN A 1 376 ? 11.196 -7.532 -4.081 1.00 90.69 376 ASN A N 1
ATOM 2959 C CA . ASN A 1 376 ? 12.481 -7.436 -4.780 1.00 90.69 376 ASN A CA 1
ATOM 2960 C C . ASN A 1 376 ? 12.781 -8.722 -5.564 1.00 90.69 376 ASN A C 1
ATOM 2962 O O . ASN A 1 376 ? 13.017 -9.771 -4.970 1.00 90.69 376 ASN A O 1
ATOM 2966 N N . ALA A 1 377 ? 12.869 -8.634 -6.894 1.00 92.31 377 ALA A N 1
ATOM 2967 C CA . ALA A 1 377 ? 13.089 -9.814 -7.732 1.00 92.31 377 ALA A CA 1
ATOM 2968 C C . ALA A 1 377 ? 14.437 -10.507 -7.506 1.00 92.31 377 ALA A C 1
ATOM 2970 O O . ALA A 1 377 ? 14.552 -11.703 -7.761 1.00 92.31 377 ALA A O 1
ATOM 2971 N N . SER A 1 378 ? 15.436 -9.803 -6.969 1.00 92.31 378 SER A N 1
ATOM 2972 C CA . SER A 1 378 ? 16.722 -10.415 -6.611 1.00 92.31 378 SER A CA 1
ATOM 2973 C C . SER A 1 378 ? 16.621 -11.327 -5.385 1.00 92.31 378 SER A C 1
ATOM 2975 O O . SER A 1 378 ? 17.536 -12.104 -5.132 1.00 92.31 378 SER A O 1
ATOM 2977 N N . SER A 1 379 ? 15.526 -11.227 -4.625 1.00 93.75 379 SER A N 1
ATOM 2978 C CA . SER A 1 379 ? 15.285 -11.961 -3.382 1.00 93.75 379 SER A CA 1
ATOM 2979 C C . SER A 1 379 ? 14.099 -12.924 -3.482 1.00 93.75 379 SER A C 1
ATOM 2981 O O . SER A 1 379 ? 13.664 -13.456 -2.462 1.00 93.75 379 SER A O 1
ATOM 2983 N N . TRP A 1 380 ? 13.566 -13.177 -4.682 1.00 93.44 380 TRP A N 1
ATOM 2984 C CA . TRP A 1 380 ? 12.392 -14.038 -4.855 1.00 93.44 380 TRP A CA 1
ATOM 2985 C C . TRP A 1 380 ? 12.611 -15.481 -4.405 1.00 93.44 380 TRP A C 1
ATOM 2987 O O . TRP A 1 380 ? 11.682 -16.082 -3.875 1.00 93.44 380 TRP A O 1
ATOM 2997 N N . ASP A 1 381 ? 13.834 -16.006 -4.482 1.00 93.25 381 ASP A N 1
ATOM 2998 C CA . ASP A 1 381 ? 14.159 -17.325 -3.919 1.00 93.25 381 ASP A CA 1
ATOM 2999 C C . ASP A 1 381 ? 13.965 -17.383 -2.388 1.00 93.25 381 ASP A C 1
ATOM 3001 O O . ASP A 1 381 ? 13.781 -18.457 -1.816 1.00 93.25 381 ASP A O 1
ATOM 3005 N N . ALA A 1 382 ? 13.984 -16.225 -1.718 1.00 94.75 382 ALA A N 1
ATOM 3006 C CA . ALA A 1 382 ? 13.710 -16.061 -0.292 1.00 94.75 382 ALA A CA 1
ATOM 3007 C C . ALA A 1 382 ? 12.281 -15.549 0.002 1.00 94.75 382 ALA A C 1
ATOM 3009 O O . ALA A 1 382 ? 11.941 -15.336 1.167 1.00 94.75 382 ALA A O 1
ATOM 3010 N N . CYS A 1 383 ? 11.440 -15.353 -1.021 1.00 95.81 383 CYS A N 1
ATOM 3011 C CA . CYS A 1 383 ? 10.005 -15.092 -0.883 1.00 95.81 383 CYS A CA 1
ATOM 3012 C C . CYS A 1 383 ? 9.287 -16.437 -0.718 1.00 95.81 383 CYS A C 1
ATOM 3014 O O . CYS A 1 383 ? 8.959 -17.121 -1.687 1.00 95.81 383 CYS A O 1
ATOM 3016 N N . ILE A 1 384 ? 9.113 -16.857 0.533 1.00 96.56 384 ILE A N 1
ATOM 3017 C CA . ILE A 1 384 ? 8.671 -18.212 0.871 1.00 96.56 384 ILE A CA 1
ATOM 3018 C C . ILE A 1 384 ? 7.216 -18.175 1.368 1.00 96.56 384 ILE A C 1
ATOM 3020 O O . ILE A 1 384 ? 6.908 -17.355 2.236 1.00 96.56 384 ILE A O 1
ATOM 3024 N N . PRO A 1 385 ? 6.328 -19.076 0.900 1.00 96.25 385 PRO A N 1
ATOM 3025 C CA . PRO A 1 385 ? 4.967 -19.212 1.423 1.00 96.25 385 PRO A CA 1
ATOM 3026 C C . PRO A 1 385 ? 4.920 -19.491 2.926 1.00 96.25 385 PRO A C 1
ATOM 3028 O O . PRO A 1 385 ? 5.735 -20.249 3.456 1.00 96.25 385 PRO A O 1
ATOM 3031 N N . VAL A 1 386 ? 3.932 -18.912 3.609 1.00 94.81 386 VAL A N 1
ATOM 3032 C CA . VAL A 1 386 ? 3.762 -19.030 5.067 1.00 94.81 386 VAL A CA 1
ATOM 3033 C C . VAL A 1 386 ? 3.578 -20.475 5.544 1.00 94.81 386 VAL A C 1
ATOM 3035 O O . VAL A 1 386 ? 4.071 -20.852 6.605 1.00 94.81 386 VAL A O 1
ATOM 3038 N N . ASP A 1 387 ? 2.913 -21.309 4.747 1.00 92.69 387 ASP A N 1
ATOM 3039 C CA . ASP A 1 387 ? 2.635 -22.722 5.013 1.00 92.69 387 ASP A CA 1
ATOM 3040 C C . ASP A 1 387 ? 3.771 -23.661 4.576 1.00 92.69 387 ASP A C 1
ATOM 3042 O O . ASP A 1 387 ? 3.700 -24.877 4.776 1.00 92.69 387 ASP A O 1
ATOM 3046 N N . SER A 1 388 ? 4.843 -23.109 4.009 1.00 94.38 388 SER A N 1
ATOM 3047 C CA . SER A 1 388 ? 5.982 -23.885 3.551 1.00 94.38 388 SER A CA 1
ATOM 3048 C C . SER A 1 388 ? 6.768 -24.487 4.715 1.00 94.38 388 SER A C 1
ATOM 3050 O O . SER A 1 388 ? 7.059 -23.841 5.724 1.00 94.38 388 SER A O 1
ATOM 3052 N N . ASN A 1 389 ? 7.211 -25.732 4.546 1.00 91.25 389 ASN A N 1
ATOM 3053 C CA . ASN A 1 389 ? 7.994 -26.453 5.550 1.00 91.25 389 ASN A CA 1
ATOM 3054 C C . ASN A 1 389 ? 9.380 -25.833 5.810 1.00 91.25 389 ASN A C 1
ATOM 3056 O O . ASN A 1 389 ? 9.937 -26.030 6.895 1.00 91.25 389 ASN A O 1
ATOM 3060 N N . ILE A 1 390 ? 9.928 -25.097 4.838 1.00 93.75 390 ILE A N 1
ATOM 3061 C CA . ILE A 1 390 ? 11.190 -24.355 4.971 1.00 93.75 390 ILE A CA 1
ATOM 3062 C C . ILE A 1 390 ? 10.995 -22.974 5.609 1.00 93.75 390 ILE A C 1
ATOM 3064 O O . ILE A 1 390 ? 11.980 -22.356 6.007 1.00 93.75 390 ILE A O 1
ATOM 3068 N N . CYS A 1 391 ? 9.755 -22.489 5.737 1.00 95.44 391 CYS A N 1
ATOM 3069 C CA . CYS A 1 391 ? 9.490 -21.226 6.407 1.00 95.44 391 CYS A CA 1
ATOM 3070 C C . CYS A 1 391 ? 9.599 -21.408 7.919 1.00 95.44 391 CYS A C 1
ATOM 3072 O O . CYS A 1 391 ? 8.776 -22.096 8.539 1.00 95.44 391 CYS A O 1
ATOM 3074 N N . LYS A 1 392 ? 10.621 -20.779 8.506 1.00 94.88 392 LYS A N 1
ATOM 3075 C CA . LYS A 1 392 ? 10.910 -20.819 9.939 1.00 94.88 392 LYS A CA 1
ATOM 3076 C C . LYS A 1 392 ? 11.004 -19.419 10.541 1.00 94.88 392 LYS A C 1
ATOM 3078 O O . LYS A 1 392 ? 11.539 -18.508 9.906 1.00 94.88 392 LYS A O 1
ATOM 3083 N N . LEU A 1 393 ? 10.512 -19.289 11.770 1.00 92.00 393 LEU A N 1
ATOM 3084 C CA . LEU A 1 393 ? 10.789 -18.162 12.661 1.00 92.00 393 LEU A CA 1
ATOM 3085 C C . LEU A 1 393 ? 12.197 -18.315 13.271 1.00 92.00 393 LEU A C 1
ATOM 3087 O O . LEU A 1 393 ? 12.795 -19.392 13.182 1.00 92.00 393 LEU A O 1
ATOM 3091 N N . GLU A 1 394 ? 12.733 -17.274 13.914 1.00 84.44 394 GLU A N 1
ATOM 3092 C CA . GLU A 1 394 ? 14.083 -17.306 14.512 1.00 84.44 394 GLU A CA 1
ATOM 3093 C C . GLU A 1 394 ? 14.256 -18.429 15.552 1.00 84.44 394 GLU A C 1
ATOM 3095 O O . GLU A 1 394 ? 15.330 -19.019 15.668 1.00 84.44 394 GLU A O 1
ATOM 3100 N N . GLY A 1 395 ? 13.180 -18.795 16.257 1.00 78.62 395 GLY A N 1
ATOM 3101 C CA . GLY A 1 395 ? 13.148 -19.928 17.187 1.00 78.62 395 GLY A CA 1
ATOM 3102 C C . GLY A 1 395 ? 13.118 -21.322 16.537 1.00 78.62 395 GLY A C 1
ATOM 3103 O O . GLY A 1 395 ? 13.076 -22.321 17.253 1.00 78.62 395 GLY A O 1
ATOM 3104 N N . GLY A 1 396 ? 13.113 -21.422 15.203 1.00 85.25 396 GLY A N 1
ATOM 3105 C CA . GLY A 1 396 ? 13.033 -22.689 14.461 1.00 85.25 396 GLY A CA 1
ATOM 3106 C C . GLY A 1 396 ? 11.624 -23.293 14.364 1.00 85.25 396 GLY A C 1
ATOM 3107 O O . GLY A 1 396 ? 11.447 -24.357 13.760 1.00 85.25 396 GLY A O 1
ATOM 3108 N N . THR A 1 397 ? 10.620 -22.616 14.921 1.00 88.31 397 THR A N 1
ATOM 3109 C CA . THR A 1 397 ? 9.191 -22.906 14.738 1.00 88.31 397 THR A CA 1
ATOM 3110 C C . THR A 1 397 ? 8.762 -22.607 13.302 1.00 88.31 397 THR A C 1
ATOM 3112 O O . THR A 1 397 ? 9.394 -21.813 12.604 1.00 88.31 397 THR A O 1
ATOM 3115 N N . SER A 1 398 ? 7.737 -23.298 12.805 1.00 92.56 398 SER A N 1
ATOM 3116 C CA . SER A 1 398 ? 7.176 -23.010 11.484 1.00 92.56 398 SER A CA 1
ATOM 3117 C C . SER A 1 398 ? 6.492 -21.647 11.484 1.00 92.56 398 SER A C 1
ATOM 3119 O O . SER A 1 398 ? 5.839 -21.274 12.455 1.00 92.56 398 SER A O 1
ATOM 3121 N N . CYS A 1 399 ? 6.592 -20.923 10.369 1.00 93.06 399 CYS A N 1
ATOM 3122 C CA . CYS A 1 399 ? 5.885 -19.654 10.190 1.00 93.06 399 CYS A CA 1
ATOM 3123 C C . CYS A 1 399 ? 4.367 -19.779 10.389 1.00 93.06 399 CYS A C 1
ATOM 3125 O O . CYS A 1 399 ? 3.733 -18.840 10.850 1.00 93.06 399 CYS A O 1
ATOM 3127 N N . ASN A 1 400 ? 3.788 -20.949 10.098 1.00 91.50 400 ASN A N 1
ATOM 3128 C CA . ASN A 1 400 ? 2.354 -21.187 10.231 1.00 91.50 400 ASN A CA 1
ATOM 3129 C C . ASN A 1 400 ? 1.928 -21.690 11.626 1.00 91.50 400 ASN A C 1
ATOM 3131 O O . ASN A 1 400 ? 0.765 -22.045 11.826 1.00 91.50 400 ASN A O 1
ATOM 3135 N N . ASP A 1 401 ? 2.847 -21.754 12.598 1.00 86.69 401 ASP A N 1
ATOM 3136 C CA . ASP A 1 401 ? 2.575 -22.369 13.904 1.00 86.69 401 ASP A CA 1
ATOM 3137 C C . ASP A 1 401 ? 1.507 -21.625 14.711 1.00 86.69 401 ASP A C 1
ATOM 3139 O O . ASP A 1 401 ? 0.859 -22.244 15.556 1.00 86.69 401 ASP A O 1
ATOM 3143 N N . LEU A 1 402 ? 1.238 -20.348 14.407 1.00 85.12 402 LEU A N 1
ATOM 3144 C CA . LEU A 1 402 ? 0.128 -19.602 15.004 1.00 85.12 402 LEU A CA 1
ATOM 3145 C C . LEU A 1 402 ? -1.218 -20.315 14.845 1.00 85.12 402 LEU A C 1
ATOM 3147 O O . LEU A 1 402 ? -2.051 -20.200 15.742 1.00 85.12 402 LEU A O 1
ATOM 3151 N N . ILE A 1 403 ? -1.430 -21.107 13.783 1.00 84.56 403 ILE A N 1
ATOM 3152 C CA . ILE A 1 403 ? -2.652 -21.915 13.607 1.00 84.56 403 ILE A CA 1
ATOM 3153 C C . ILE A 1 403 ? -2.906 -22.825 14.812 1.00 84.56 403 ILE A C 1
ATOM 3155 O O . ILE A 1 403 ? -4.056 -22.983 15.217 1.00 84.56 403 ILE A O 1
ATOM 3159 N N . ASN A 1 404 ? -1.845 -23.363 15.413 1.00 83.06 404 ASN A N 1
ATOM 3160 C CA . ASN A 1 404 ? -1.925 -24.346 16.491 1.00 83.06 404 ASN A CA 1
ATOM 3161 C C . ASN A 1 404 ? -2.244 -23.732 17.861 1.00 83.06 404 ASN A C 1
ATOM 3163 O O . ASN A 1 404 ? -2.493 -24.468 18.815 1.00 83.06 404 ASN A O 1
ATOM 3167 N N . TYR A 1 405 ? -2.231 -22.404 17.972 1.00 74.94 405 TYR A N 1
ATOM 3168 C CA . TYR A 1 405 ? -2.636 -21.708 19.183 1.00 74.94 405 TYR A CA 1
ATOM 3169 C C . TYR A 1 405 ? -4.120 -21.376 19.083 1.00 74.94 405 TYR A C 1
ATOM 3171 O O . TYR A 1 405 ? -4.541 -20.616 18.211 1.00 74.94 405 TYR A O 1
ATOM 3179 N N . ASP A 1 406 ? -4.926 -21.948 19.972 1.00 63.34 406 ASP A N 1
ATOM 3180 C CA . ASP A 1 406 ? -6.307 -21.510 20.128 1.00 63.34 406 ASP A CA 1
ATOM 3181 C C . ASP A 1 406 ? -6.318 -20.091 20.703 1.00 63.34 406 ASP A C 1
ATOM 3183 O O . ASP A 1 406 ? -5.523 -19.767 21.592 1.00 63.34 406 ASP A O 1
ATOM 3187 N N . ASN A 1 407 ? -7.255 -19.256 20.241 1.00 53.94 407 ASN A N 1
ATOM 3188 C CA . ASN A 1 407 ? -7.624 -18.052 20.979 1.00 53.94 407 ASN A CA 1
ATOM 3189 C C . ASN A 1 407 ? -7.965 -18.518 22.393 1.00 53.94 407 ASN A C 1
ATOM 3191 O O . ASN A 1 407 ? -8.982 -19.192 22.574 1.00 53.94 407 ASN A O 1
ATOM 3195 N N . THR A 1 408 ? -7.139 -18.204 23.396 1.00 45.41 408 THR A N 1
ATOM 3196 C CA . THR A 1 408 ? -7.584 -18.363 24.779 1.00 45.41 408 THR A CA 1
ATOM 3197 C C . THR A 1 408 ? -8.906 -17.613 24.863 1.00 45.41 408 THR A C 1
ATOM 3199 O O . THR A 1 408 ? -8.908 -16.414 24.563 1.00 45.41 408 THR A O 1
ATOM 3202 N N . PRO A 1 409 ? -10.030 -18.288 25.175 1.00 40.69 409 PRO A N 1
ATOM 3203 C CA . PRO A 1 409 ? -11.309 -17.613 25.255 1.00 40.69 409 PRO A CA 1
ATOM 3204 C C . PRO A 1 409 ? -11.124 -16.401 26.164 1.00 40.69 409 PRO A C 1
ATOM 3206 O O . PRO A 1 409 ? -10.458 -16.551 27.200 1.00 40.69 409 PRO A O 1
ATOM 3209 N N . PRO A 1 410 ? -11.660 -15.220 25.803 1.00 42.22 410 PRO A N 1
ATOM 3210 C CA . PRO A 1 410 ? -11.628 -14.088 26.711 1.00 42.22 410 PRO A CA 1
ATOM 3211 C C . PRO A 1 410 ? -12.107 -14.589 28.076 1.00 42.22 410 PRO A C 1
ATOM 3213 O O . PRO A 1 410 ? -13.053 -15.392 28.122 1.00 42.22 410 PRO A O 1
ATOM 3216 N N . PRO A 1 411 ? -11.427 -14.214 29.177 1.00 38.09 411 PRO A N 1
ATOM 3217 C CA . PRO A 1 411 ? -11.814 -14.680 30.496 1.00 38.09 411 PRO A CA 1
ATOM 3218 C C . PRO A 1 411 ? -13.323 -14.463 30.640 1.00 38.09 411 PRO A C 1
ATOM 3220 O O . PRO A 1 411 ? -13.807 -13.391 30.259 1.00 38.09 411 PRO A O 1
ATOM 3223 N N . PRO A 1 412 ? -14.082 -15.477 31.102 1.00 36.00 412 PRO A N 1
ATOM 3224 C CA . PRO A 1 412 ? -15.535 -15.407 31.129 1.00 36.00 412 PRO A CA 1
ATOM 3225 C C . PRO A 1 412 ? -15.947 -14.083 31.777 1.00 36.00 412 PRO A C 1
ATOM 3227 O O . PRO A 1 412 ? -15.347 -13.726 32.802 1.00 36.00 412 PRO A O 1
ATOM 3230 N N . PRO A 1 413 ? -16.906 -13.339 31.190 1.00 38.00 413 PRO A N 1
ATOM 3231 C CA . PRO A 1 413 ? -17.193 -11.990 31.638 1.00 38.00 413 PRO A CA 1
ATOM 3232 C C . PRO A 1 413 ? -17.472 -12.025 33.136 1.00 38.00 413 PRO A C 1
ATOM 3234 O O . PRO A 1 413 ? -18.340 -12.765 33.612 1.00 38.00 413 PRO A O 1
ATOM 3237 N N . GLN A 1 414 ? -16.678 -11.273 33.896 1.00 37.62 414 GLN A N 1
ATOM 3238 C CA . GLN A 1 414 ? -16.861 -11.196 35.336 1.00 37.62 414 GLN A CA 1
ATOM 3239 C C . GLN A 1 414 ? -18.268 -10.635 35.590 1.00 37.62 414 GLN A C 1
ATOM 3241 O O . GLN A 1 414 ? -18.634 -9.625 34.987 1.00 37.62 414 GLN A O 1
ATOM 3246 N N . PRO A 1 415 ? -19.079 -11.259 36.460 1.00 40.72 415 PRO A N 1
ATOM 3247 C CA . PRO A 1 415 ? -20.451 -10.828 36.682 1.00 40.72 415 PRO A CA 1
ATOM 3248 C C . PRO A 1 415 ? -20.506 -9.355 37.101 1.00 40.72 415 PRO A C 1
ATOM 3250 O O . PRO A 1 415 ? -19.973 -8.969 38.148 1.00 40.72 415 PRO A O 1
ATOM 3253 N N . THR A 1 416 ? -21.179 -8.531 36.301 1.00 39.62 416 THR A N 1
ATOM 3254 C CA . THR A 1 416 ? -21.391 -7.111 36.578 1.00 39.62 416 THR A CA 1
ATOM 3255 C C . THR A 1 416 ? -22.511 -6.938 37.605 1.00 39.62 416 THR A C 1
ATOM 3257 O O . THR A 1 416 ? -23.628 -7.440 37.479 1.00 39.62 416 THR A O 1
ATOM 3260 N N . TRP A 1 417 ? -22.193 -6.236 38.696 1.00 44.44 417 TRP A N 1
ATOM 3261 C CA . TRP A 1 417 ? -23.113 -6.013 39.811 1.00 44.44 417 TRP A CA 1
ATOM 3262 C C . TRP A 1 417 ? -23.737 -4.626 39.712 1.00 44.44 417 TRP A C 1
ATOM 3264 O O . TRP A 1 417 ? -23.067 -3.623 39.963 1.00 44.44 417 TRP A O 1
ATOM 3274 N N . LYS A 1 418 ? -25.039 -4.558 39.431 1.00 45.41 418 LYS A N 1
ATOM 3275 C CA . LYS A 1 418 ? -25.772 -3.290 39.366 1.00 45.41 418 LYS A CA 1
ATOM 3276 C C . LYS A 1 418 ? -26.278 -2.890 40.748 1.00 45.41 418 LYS A C 1
ATOM 3278 O O . LYS A 1 418 ? -26.929 -3.678 41.436 1.00 45.41 418 LYS A O 1
ATOM 3283 N N . VAL A 1 419 ? -25.984 -1.663 41.175 1.00 47.28 419 VAL A N 1
ATOM 3284 C CA . VAL A 1 419 ? -26.542 -1.096 42.412 1.00 47.28 419 VAL A CA 1
ATOM 3285 C C . VAL A 1 419 ? -28.034 -0.850 42.188 1.00 47.28 419 VAL A C 1
ATOM 3287 O O . VAL A 1 419 ? -28.402 -0.069 41.318 1.00 47.28 419 VAL A O 1
ATOM 3290 N N . ILE A 1 420 ? -28.889 -1.534 42.950 1.00 46.78 420 ILE A N 1
ATOM 3291 C CA . ILE A 1 420 ? -30.354 -1.390 42.863 1.00 46.78 420 ILE A CA 1
ATOM 3292 C C . ILE A 1 420 ? -30.928 -0.540 43.998 1.00 46.78 420 ILE A C 1
ATOM 3294 O O . ILE A 1 420 ? -32.066 -0.091 43.911 1.00 46.78 420 ILE A O 1
ATOM 3298 N N . TYR A 1 421 ? -30.138 -0.285 45.043 1.00 50.41 421 TYR A N 1
ATOM 3299 C CA . TYR A 1 421 ? -30.465 0.682 46.082 1.00 50.41 421 TYR A CA 1
ATOM 3300 C C . TYR A 1 421 ? -29.188 1.321 46.641 1.00 50.41 421 TYR A C 1
ATOM 3302 O O . TYR A 1 421 ? -28.221 0.632 46.976 1.00 50.41 421 TYR A O 1
ATOM 3310 N N . SER A 1 422 ? -29.205 2.651 46.708 1.00 46.94 422 SER A N 1
ATOM 3311 C CA . SER A 1 422 ? -28.163 3.515 47.263 1.00 46.94 422 SER A CA 1
ATOM 3312 C C . SER A 1 422 ? -28.864 4.681 47.959 1.00 46.94 422 SER A C 1
ATOM 3314 O O . SER A 1 422 ? -29.091 5.727 47.352 1.00 46.94 422 SER A O 1
ATOM 3316 N N . GLY A 1 423 ? -29.262 4.486 49.212 1.00 46.88 423 GLY A N 1
ATOM 3317 C CA . GLY A 1 423 ? -29.957 5.501 49.998 1.00 46.88 423 GLY A CA 1
ATOM 3318 C C . GLY A 1 423 ? -29.649 5.374 51.483 1.00 46.88 423 GLY A C 1
ATOM 3319 O O . GLY A 1 423 ? -28.978 4.438 51.915 1.00 46.88 423 GLY A O 1
ATOM 3320 N N . THR A 1 424 ? -30.154 6.320 52.272 1.00 45.50 424 THR A N 1
ATOM 3321 C CA . THR A 1 424 ? -30.097 6.260 53.736 1.00 45.50 424 THR A CA 1
ATOM 3322 C C . THR A 1 424 ? -30.764 4.979 54.252 1.00 45.50 424 THR A C 1
ATOM 3324 O O . THR A 1 424 ? -31.725 4.501 53.641 1.00 45.50 424 THR A O 1
ATOM 3327 N N . PRO A 1 425 ? -30.302 4.396 55.372 1.00 45.44 425 PRO A N 1
ATOM 3328 C CA . PRO A 1 425 ? -30.983 3.268 55.994 1.00 45.44 425 PRO A CA 1
ATOM 3329 C C . PRO A 1 425 ? -32.452 3.580 56.209 1.00 45.44 425 PRO A C 1
ATOM 3331 O O . PRO A 1 425 ? -32.814 4.628 56.741 1.00 45.44 425 PRO A O 1
ATOM 3334 N N . THR A 1 426 ? -33.298 2.669 55.755 1.00 44.56 426 THR A N 1
ATOM 3335 C CA . THR A 1 426 ? -34.742 2.838 55.799 1.00 44.56 426 THR A CA 1
ATOM 3336 C C . THR A 1 426 ? -35.381 1.568 56.320 1.00 44.56 426 THR A C 1
ATOM 3338 O O . THR A 1 426 ? -34.979 0.466 55.964 1.00 44.56 426 THR A O 1
ATOM 3341 N N . THR A 1 427 ? -36.398 1.721 57.159 1.00 44.28 427 THR A N 1
ATOM 3342 C CA . THR A 1 427 ? -37.268 0.624 57.601 1.00 44.28 427 THR A CA 1
ATOM 3343 C C . THR A 1 427 ? -38.341 0.301 56.565 1.00 44.28 427 THR A C 1
ATOM 3345 O O . THR A 1 427 ? -39.079 -0.674 56.713 1.00 44.28 427 THR A O 1
ATOM 3348 N N . LYS A 1 428 ? -38.447 1.122 55.510 1.00 48.34 428 LYS A N 1
ATOM 3349 C CA . LYS A 1 428 ? -39.432 0.933 54.453 1.00 48.34 428 LYS A CA 1
ATOM 3350 C C . LYS A 1 428 ? -39.047 -0.268 53.608 1.00 48.34 428 LYS A C 1
ATOM 3352 O O . LYS A 1 428 ? -37.944 -0.352 53.076 1.00 48.34 428 LYS A O 1
ATOM 3357 N N . GLN A 1 429 ? -40.004 -1.171 53.480 1.00 53.38 429 GLN A N 1
ATOM 3358 C CA . GLN A 1 429 ? -39.948 -2.290 52.565 1.00 53.38 429 GLN A CA 1
ATOM 3359 C C . GLN A 1 429 ? -39.868 -1.754 51.130 1.00 53.38 429 GLN A C 1
ATOM 3361 O O . GLN A 1 429 ? -40.708 -0.951 50.720 1.00 53.38 429 GLN A O 1
ATOM 3366 N N . PHE A 1 430 ? -38.859 -2.171 50.371 1.00 56.72 430 PHE A N 1
ATOM 3367 C CA . PHE A 1 430 ? -38.766 -1.864 48.943 1.00 56.72 430 PHE A CA 1
ATOM 3368 C C . PHE A 1 430 ? -38.963 -3.134 48.129 1.00 56.72 430 PHE A C 1
ATOM 3370 O O . PHE A 1 430 ? -38.436 -4.192 48.475 1.00 56.72 430 PHE A O 1
ATOM 3377 N N . THR A 1 431 ? -39.757 -3.023 47.064 1.00 55.22 431 THR A N 1
ATOM 3378 C CA . THR A 1 431 ? -40.067 -4.147 46.175 1.00 55.22 43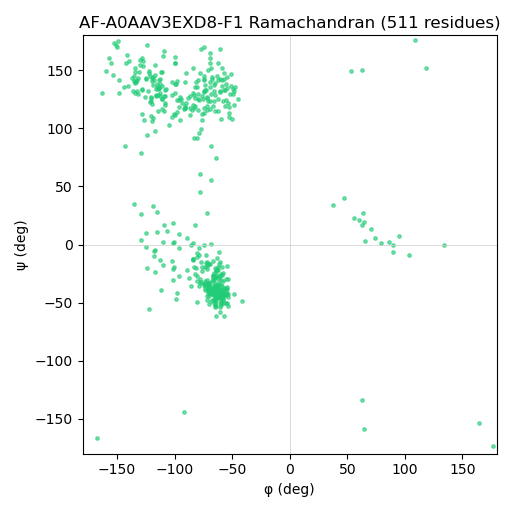1 THR A CA 1
ATOM 3379 C C . THR A 1 431 ? -38.932 -4.312 45.173 1.00 55.22 431 THR A C 1
ATOM 3381 O O . THR A 1 431 ? -38.545 -3.356 44.501 1.00 55.22 431 THR A O 1
ATOM 3384 N N . LEU A 1 432 ? -38.372 -5.514 45.091 1.00 54.56 432 LEU A N 1
ATOM 3385 C CA . LEU A 1 432 ? -37.372 -5.860 44.091 1.00 54.56 432 LEU A CA 1
ATOM 3386 C C . LEU A 1 432 ? -38.055 -6.025 42.723 1.00 54.56 432 LEU A C 1
ATOM 3388 O O . LEU A 1 432 ? -39.150 -6.588 42.658 1.00 54.56 432 LEU A O 1
ATOM 3392 N N . PRO A 1 433 ? -37.418 -5.600 41.617 1.00 54.50 433 PRO A N 1
ATOM 3393 C CA . PRO A 1 433 ? -37.904 -5.923 40.281 1.00 54.50 433 PRO A CA 1
ATOM 3394 C C . PRO A 1 433 ? -38.069 -7.439 40.108 1.00 54.50 433 PRO A C 1
ATOM 3396 O O . PRO A 1 433 ? -37.250 -8.221 40.603 1.00 54.50 433 PRO A O 1
ATOM 3399 N N . SER A 1 434 ? -39.096 -7.866 39.373 1.00 50.81 434 SER A N 1
ATOM 3400 C CA . SER A 1 434 ? -39.313 -9.281 39.056 1.00 50.81 434 SER A CA 1
ATOM 3401 C C . SER A 1 434 ? -38.067 -9.902 38.406 1.00 50.81 434 SER A C 1
ATOM 3403 O O . SER A 1 434 ? -37.462 -9.304 37.515 1.00 50.81 434 SER A O 1
ATOM 3405 N N . GLY A 1 435 ? -37.673 -11.103 38.845 1.00 56.06 435 GLY A N 1
ATOM 3406 C CA . GLY A 1 435 ? -36.543 -11.851 38.270 1.00 56.06 435 GLY A CA 1
ATOM 3407 C C . GLY A 1 435 ? -35.188 -11.673 38.972 1.00 56.06 435 GLY A C 1
ATOM 3408 O O . GLY A 1 435 ? -34.180 -12.177 38.482 1.00 56.06 435 GLY A O 1
ATOM 3409 N N . VAL A 1 436 ? -35.121 -10.989 40.119 1.00 55.31 436 VAL A N 1
ATOM 3410 C CA . VAL A 1 436 ? -33.915 -10.967 40.972 1.00 55.31 436 VAL A CA 1
ATOM 3411 C C . VAL A 1 436 ? -33.782 -12.304 41.713 1.00 55.31 436 VAL A C 1
ATOM 3413 O O . VAL A 1 436 ? -34.605 -12.602 42.571 1.00 55.31 436 VAL A O 1
ATOM 3416 N N . ARG A 1 437 ? -32.752 -13.105 41.398 1.00 54.66 437 ARG A N 1
ATOM 3417 C CA . ARG A 1 437 ? -32.481 -14.398 42.070 1.00 54.66 437 ARG A CA 1
ATOM 3418 C C . ARG A 1 437 ? -31.361 -14.346 43.114 1.00 54.66 437 ARG A C 1
ATOM 3420 O O . ARG A 1 437 ? -31.334 -15.188 44.003 1.00 54.66 437 ARG A O 1
ATOM 3427 N N . SER A 1 438 ? -30.477 -13.350 43.027 1.00 58.47 438 SER A N 1
ATOM 3428 C CA . SER A 1 438 ? -29.312 -13.206 43.908 1.00 58.47 438 SER A CA 1
ATOM 3429 C C . SER A 1 438 ? -29.035 -11.732 44.199 1.00 58.47 438 SER A C 1
ATOM 3431 O O . SER A 1 438 ? -29.021 -10.906 43.280 1.00 58.47 438 SER A O 1
ATOM 3433 N N . ILE A 1 439 ? -28.764 -11.408 45.465 1.00 55.28 439 ILE A N 1
ATOM 3434 C CA . ILE A 1 439 ? -28.346 -10.068 45.902 1.00 55.28 439 ILE A CA 1
ATOM 3435 C C . ILE A 1 439 ? -26.994 -10.128 46.619 1.00 55.28 439 ILE A C 1
ATOM 3437 O O . ILE A 1 439 ? -26.661 -11.133 47.252 1.00 55.28 439 ILE A O 1
ATOM 3441 N N . LYS A 1 440 ? -26.209 -9.051 46.510 1.00 54.22 440 LYS A N 1
ATOM 3442 C CA . LYS A 1 440 ? -24.928 -8.884 47.212 1.00 54.22 440 LYS A CA 1
ATOM 3443 C C . LYS A 1 440 ? -25.053 -7.788 48.264 1.00 54.22 440 LYS A C 1
ATOM 3445 O O . LYS A 1 440 ? -25.426 -6.661 47.932 1.00 54.22 440 LYS A O 1
ATOM 3450 N N . ILE A 1 441 ? -24.713 -8.132 49.503 1.00 51.84 441 ILE A N 1
ATOM 3451 C CA . ILE A 1 441 ? -24.704 -7.239 50.671 1.00 51.84 441 ILE A CA 1
ATOM 3452 C C . ILE A 1 441 ? -23.304 -7.318 51.281 1.00 51.84 441 ILE A C 1
ATOM 3454 O O . ILE A 1 441 ? -22.804 -8.421 51.495 1.00 51.84 441 ILE A O 1
ATOM 3458 N N . ASN A 1 442 ? -22.642 -6.175 51.486 1.00 49.38 442 ASN A N 1
ATOM 3459 C CA . ASN A 1 442 ? -21.277 -6.078 52.036 1.00 49.38 442 ASN A CA 1
ATOM 3460 C C . ASN A 1 442 ? -20.271 -7.043 51.389 1.00 49.38 442 ASN A C 1
ATOM 3462 O O . ASN A 1 442 ? -19.442 -7.657 52.050 1.00 49.38 442 ASN A O 1
ATOM 3466 N N . GLY A 1 443 ? -20.359 -7.219 50.069 1.00 44.50 443 GLY A N 1
ATOM 3467 C CA . GLY A 1 443 ? -19.422 -8.073 49.346 1.00 44.50 443 GLY A CA 1
ATOM 3468 C C . GLY A 1 443 ? -19.835 -9.545 49.218 1.00 44.50 443 GLY A C 1
ATOM 3469 O O . GLY A 1 443 ? -19.189 -10.259 48.456 1.00 44.50 443 GLY A O 1
ATOM 3470 N N . VAL A 1 444 ? -20.919 -9.999 49.860 1.00 47.84 444 VAL A N 1
ATOM 3471 C CA . VAL A 1 444 ? -21.285 -11.426 49.889 1.00 47.84 444 VAL A CA 1
ATOM 3472 C C . VAL A 1 444 ? -22.621 -11.722 49.202 1.00 47.84 444 VAL A C 1
ATOM 3474 O O . VAL A 1 444 ? -23.609 -11.024 49.421 1.00 47.84 444 VAL A O 1
ATOM 3477 N N . VAL A 1 445 ? -22.646 -12.763 48.360 1.00 54.31 445 VAL A N 1
ATOM 3478 C CA . VAL A 1 445 ? -23.830 -13.212 47.601 1.00 54.31 445 VAL A CA 1
ATOM 3479 C C . VAL A 1 445 ? -24.748 -14.049 48.492 1.00 54.31 445 VAL A C 1
ATOM 3481 O O . VAL A 1 445 ? -24.273 -14.911 49.240 1.00 54.31 445 VAL A O 1
ATOM 3484 N N . ARG A 1 446 ? -26.060 -13.802 48.431 1.00 60.19 446 ARG A N 1
ATOM 3485 C CA . ARG A 1 446 ? -27.072 -14.509 49.232 1.00 60.19 446 ARG A CA 1
ATOM 3486 C C . ARG A 1 446 ? -28.300 -14.876 48.390 1.00 60.19 446 ARG A C 1
ATOM 3488 O O . ARG A 1 446 ? -28.695 -14.110 47.512 1.00 60.19 446 ARG A O 1
ATOM 3495 N N . LEU A 1 447 ? -28.869 -16.052 48.680 1.00 51.91 447 LEU A N 1
ATOM 3496 C CA . LEU A 1 447 ? -29.977 -16.694 47.948 1.00 51.91 447 LEU A CA 1
ATOM 3497 C C . LEU A 1 447 ? -31.256 -16.889 48.798 1.00 51.91 447 LEU A C 1
ATOM 3499 O O . LEU A 1 447 ? -32.265 -17.331 48.264 1.00 51.91 447 LEU A O 1
ATOM 3503 N N . ALA A 1 448 ? -31.227 -16.592 50.104 1.00 51.94 448 ALA A N 1
ATOM 3504 C CA . ALA A 1 448 ? -32.340 -16.808 51.038 1.00 51.94 448 ALA A CA 1
ATOM 3505 C C . ALA A 1 448 ? -32.315 -15.788 52.191 1.00 51.94 448 ALA A C 1
ATOM 3507 O O . ALA A 1 448 ? -31.337 -15.045 52.331 1.00 51.94 448 ALA A O 1
ATOM 3508 N N . ASP A 1 449 ? -33.376 -15.777 53.009 1.00 53.78 449 ASP A N 1
ATOM 3509 C CA . ASP A 1 449 ? -33.499 -14.933 54.203 1.00 53.78 449 ASP A CA 1
ATOM 3510 C C . ASP A 1 449 ? -32.234 -15.034 55.073 1.00 53.78 449 ASP A C 1
ATOM 3512 O O . ASP A 1 449 ? -31.862 -16.119 55.522 1.00 53.78 449 ASP A O 1
ATOM 3516 N N . TYR A 1 450 ? -31.552 -13.913 55.307 1.00 47.09 450 TYR A N 1
ATOM 3517 C CA . TYR A 1 450 ? -30.278 -13.904 56.026 1.00 47.09 450 TYR A CA 1
ATOM 3518 C C . TYR A 1 450 ? -30.224 -12.780 57.054 1.00 47.09 450 TYR A C 1
ATOM 3520 O O . TYR A 1 450 ? -30.662 -11.658 56.798 1.00 47.09 450 TYR A O 1
ATOM 3528 N N . SER A 1 451 ? -29.644 -13.087 58.214 1.00 52.50 451 SER A N 1
ATOM 3529 C CA . SER A 1 451 ? -29.355 -12.109 59.257 1.00 52.50 451 SER A CA 1
ATOM 3530 C C . SER A 1 451 ? -27.878 -11.716 59.204 1.00 52.50 451 SER A C 1
ATOM 3532 O O . SER A 1 451 ? -27.014 -12.538 59.493 1.00 52.50 451 SER A O 1
ATOM 3534 N N . VAL A 1 452 ? -27.565 -10.472 58.840 1.00 48.78 452 VAL A N 1
ATOM 3535 C CA . VAL A 1 452 ? -26.211 -9.908 58.964 1.00 48.78 452 VAL A CA 1
ATOM 3536 C C . VAL A 1 452 ? -26.087 -9.303 60.353 1.00 48.78 452 VAL A C 1
ATOM 3538 O O . VAL A 1 452 ? -26.903 -8.461 60.700 1.00 48.78 452 VAL A O 1
ATOM 3541 N N . SER A 1 453 ? -25.084 -9.682 61.140 1.00 51.88 453 SER A N 1
ATOM 3542 C CA . SER A 1 453 ? -24.732 -8.969 62.370 1.00 51.88 453 SER A CA 1
ATOM 3543 C C . SER A 1 453 ? -23.297 -8.472 62.291 1.00 51.88 453 SER A C 1
ATOM 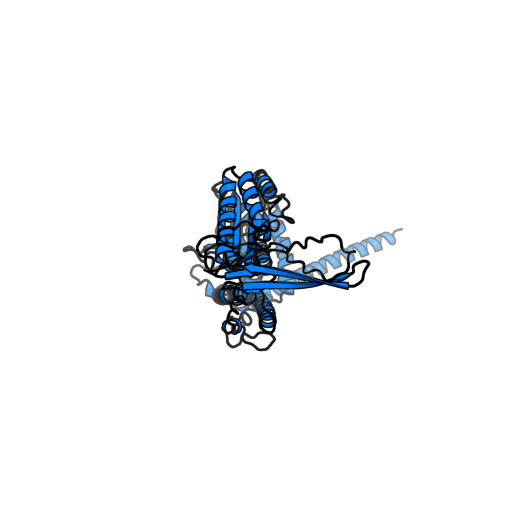3545 O O . SER A 1 453 ? -22.396 -9.267 62.033 1.00 51.88 453 SER A O 1
ATOM 3547 N N . GLU A 1 454 ? -23.086 -7.185 62.530 1.00 48.06 454 GLU A N 1
ATOM 3548 C CA . GLU A 1 454 ? -21.758 -6.590 62.649 1.00 48.06 454 GLU A CA 1
ATOM 3549 C C . GLU A 1 454 ? -21.559 -6.097 64.077 1.00 48.06 454 GLU A C 1
ATOM 3551 O O . GLU A 1 454 ? -22.391 -5.365 64.615 1.00 48.06 454 GLU A O 1
ATOM 3556 N N . SER A 1 455 ? -20.446 -6.497 64.689 1.00 51.12 455 SER A N 1
ATOM 3557 C CA . SER A 1 455 ? -20.044 -6.042 66.017 1.00 51.12 455 SER A CA 1
ATOM 3558 C C . SER A 1 455 ? -18.764 -5.223 65.910 1.00 51.12 455 SER A C 1
ATOM 3560 O O . SER A 1 455 ? -17.810 -5.639 65.254 1.00 51.12 455 SER A O 1
ATOM 3562 N N . LYS A 1 456 ? -18.717 -4.067 66.572 1.00 49.44 456 LYS A N 1
ATOM 3563 C CA . LYS A 1 456 ? -17.523 -3.221 66.647 1.00 49.44 456 LYS A CA 1
ATOM 3564 C C . LYS A 1 456 ? -17.294 -2.752 68.079 1.00 49.44 456 LYS A C 1
ATOM 3566 O O . LYS A 1 456 ? -18.242 -2.413 68.787 1.00 49.44 456 LYS A O 1
ATOM 3571 N N . ILE A 1 457 ? -16.028 -2.721 68.490 1.00 52.19 457 ILE A N 1
ATOM 3572 C CA . ILE A 1 457 ? -15.602 -2.102 69.748 1.00 52.19 457 ILE A CA 1
ATOM 3573 C C . ILE A 1 457 ? -15.447 -0.603 69.500 1.00 52.19 457 ILE A C 1
ATOM 3575 O O . ILE A 1 457 ? -14.784 -0.196 68.541 1.00 52.19 457 ILE A O 1
ATOM 3579 N N . ARG A 1 458 ? -16.076 0.221 70.339 1.00 55.09 458 ARG A N 1
ATOM 3580 C CA . ARG A 1 458 ? -15.943 1.677 70.281 1.00 55.09 458 ARG A CA 1
ATOM 3581 C C . ARG A 1 458 ? -15.456 2.214 71.615 1.00 55.09 458 ARG A C 1
ATOM 3583 O O . ARG A 1 458 ? -16.022 1.895 72.654 1.00 55.09 458 ARG A O 1
ATOM 3590 N N . GLU A 1 459 ? -14.450 3.072 71.557 1.00 58.84 459 GLU A N 1
ATOM 3591 C CA . GLU A 1 459 ? -13.936 3.792 72.719 1.00 58.84 459 GLU A CA 1
ATOM 3592 C C . GLU A 1 459 ? -14.938 4.873 73.162 1.00 58.84 459 GLU A C 1
ATOM 3594 O O . GLU A 1 459 ? -15.261 5.783 72.392 1.00 58.84 459 GLU A O 1
ATOM 3599 N N . CYS A 1 460 ? -15.446 4.770 74.393 1.00 60.16 460 CYS A N 1
ATOM 3600 C CA . CYS A 1 460 ? -16.194 5.826 75.085 1.00 60.16 460 CYS A CA 1
ATOM 3601 C C . CYS A 1 460 ? -15.350 6.399 76.238 1.00 60.16 460 CYS A C 1
ATOM 3603 O O . CYS A 1 460 ? -14.392 5.776 76.687 1.00 60.16 460 CYS A O 1
ATOM 3605 N N . GLN A 1 461 ? -15.751 7.551 76.797 1.00 49.81 461 GLN A N 1
ATOM 3606 C CA . GLN A 1 461 ? -15.091 8.135 77.980 1.00 49.81 461 GLN A CA 1
ATOM 3607 C C . GLN A 1 461 ? -15.087 7.208 79.217 1.00 49.81 461 GLN A C 1
ATOM 3609 O O . GLN A 1 461 ? -14.246 7.381 80.092 1.00 49.81 461 GLN A O 1
ATOM 3614 N N . GLY A 1 462 ? -15.973 6.204 79.269 1.00 60.50 462 GLY A N 1
ATOM 3615 C CA . GLY A 1 462 ? -16.008 5.163 80.307 1.00 60.50 462 GLY A CA 1
ATOM 3616 C C . GLY A 1 462 ? -15.305 3.844 79.946 1.00 60.50 462 GLY A C 1
ATOM 3617 O O . GLY A 1 462 ? -15.469 2.871 80.676 1.00 60.50 462 GLY A O 1
ATOM 3618 N N . GLY A 1 463 ? -14.566 3.788 78.832 1.00 57.09 463 GLY A N 1
ATOM 3619 C CA . GLY A 1 463 ? -13.902 2.585 78.316 1.00 57.09 463 GLY A CA 1
ATOM 3620 C C . GLY A 1 463 ? -14.539 2.016 77.036 1.00 57.09 463 GLY A C 1
ATOM 3621 O O . GLY A 1 463 ? -15.557 2.533 76.559 1.00 57.09 463 GLY A O 1
ATOM 3622 N N . PRO A 1 464 ? -13.940 0.964 76.449 1.00 51.88 464 PRO A N 1
ATOM 3623 C CA . PRO A 1 464 ? -14.422 0.345 75.220 1.00 51.88 464 PRO A CA 1
ATOM 3624 C C . PRO A 1 464 ? -15.754 -0.384 75.436 1.00 51.88 464 PRO A C 1
ATOM 3626 O O . PRO A 1 464 ? -15.881 -1.229 76.322 1.00 51.88 464 PRO A O 1
ATOM 3629 N N . ILE A 1 465 ? -16.741 -0.100 74.585 1.00 55.44 465 ILE A N 1
ATOM 3630 C CA . ILE A 1 465 ? -18.035 -0.791 74.563 1.00 55.44 465 ILE A CA 1
ATOM 3631 C C . ILE A 1 465 ? -18.210 -1.604 73.279 1.00 55.44 465 ILE A C 1
ATOM 3633 O O . ILE A 1 465 ? -17.820 -1.175 72.191 1.00 55.44 465 ILE A O 1
ATOM 3637 N N . TYR A 1 466 ? -18.836 -2.775 73.401 1.00 53.41 466 TYR A N 1
ATOM 3638 C CA . TYR A 1 466 ? -19.237 -3.592 72.258 1.00 53.41 466 TYR A CA 1
ATOM 3639 C C . TYR A 1 466 ? -20.584 -3.113 71.725 1.00 53.41 466 TYR A C 1
ATOM 3641 O O . TYR A 1 466 ? -21.593 -3.159 72.426 1.00 53.41 466 TYR A O 1
ATOM 3649 N N . VAL A 1 467 ? -20.607 -2.692 70.465 1.00 50.84 467 VAL A N 1
ATOM 3650 C CA . VAL A 1 467 ? -21.836 -2.337 69.754 1.00 50.84 467 VAL A CA 1
ATOM 3651 C C . VAL A 1 467 ? -22.092 -3.407 68.708 1.00 50.84 467 VAL A C 1
ATOM 3653 O O . VAL A 1 467 ? -21.191 -3.722 67.937 1.00 50.84 467 VAL A O 1
ATOM 3656 N N . THR A 1 468 ? -23.299 -3.975 68.689 1.00 46.31 468 THR A N 1
ATOM 3657 C CA . THR A 1 468 ? -23.710 -4.959 67.679 1.00 46.31 468 THR A CA 1
ATOM 3658 C C . THR A 1 468 ? -24.933 -4.444 66.937 1.00 46.31 468 THR A C 1
ATOM 3660 O O . THR A 1 468 ? -25.960 -4.179 67.554 1.00 46.31 468 THR A O 1
ATOM 3663 N N . ALA A 1 469 ? -24.827 -4.326 65.619 1.00 48.78 469 ALA A N 1
ATOM 3664 C CA . ALA A 1 469 ? -25.946 -4.057 64.727 1.00 48.78 469 ALA A CA 1
ATOM 3665 C C . ALA A 1 469 ? -26.354 -5.364 64.043 1.00 48.78 469 ALA A C 1
ATOM 3667 O O . ALA A 1 469 ? -25.489 -6.150 63.660 1.00 48.78 469 ALA A O 1
ATOM 3668 N N . SER A 1 470 ? -27.655 -5.617 63.879 1.00 45.94 470 SER A N 1
ATOM 3669 C CA . SER A 1 470 ? -28.138 -6.816 63.184 1.00 45.94 470 SER A CA 1
ATOM 3670 C C . SER A 1 470 ? -29.275 -6.499 62.219 1.00 45.94 470 SER A C 1
ATOM 3672 O O . SER A 1 470 ? -30.253 -5.857 62.588 1.00 45.94 470 SER A O 1
ATOM 3674 N N . CYS A 1 471 ? -29.184 -7.001 60.996 1.00 49.81 471 CYS A N 1
ATOM 3675 C CA . CYS A 1 471 ? -30.124 -6.788 59.911 1.00 49.81 471 CYS A CA 1
ATOM 3676 C C . CYS A 1 471 ? -30.700 -8.121 59.452 1.00 49.81 471 CYS A C 1
ATOM 3678 O O . CYS A 1 471 ? -29.926 -9.006 59.105 1.00 49.81 471 CYS A O 1
ATOM 3680 N N . LYS A 1 472 ? -32.029 -8.265 59.406 1.00 52.66 472 LYS A N 1
ATOM 3681 C CA . LYS A 1 472 ? -32.686 -9.438 58.816 1.00 52.66 472 LYS A CA 1
ATOM 3682 C C . LYS A 1 472 ? -33.208 -9.067 57.434 1.00 52.66 472 LYS A C 1
ATOM 3684 O O . LYS A 1 472 ? -34.159 -8.304 57.319 1.00 52.66 472 LYS A O 1
ATOM 3689 N N . VAL A 1 473 ? -32.587 -9.613 56.400 1.00 52.53 473 VAL A N 1
ATOM 3690 C CA . VAL A 1 473 ? -32.990 -9.406 55.012 1.00 52.53 473 VAL A CA 1
ATOM 3691 C C . VAL A 1 473 ? -33.841 -10.587 54.583 1.00 52.53 473 VAL A C 1
ATOM 3693 O O . VAL A 1 473 ? -33.339 -11.705 54.518 1.00 52.53 473 VAL A O 1
ATOM 3696 N N . GLY A 1 474 ? -35.124 -10.339 54.317 1.00 54.94 474 GLY A N 1
ATOM 3697 C CA . GLY A 1 474 ? -35.990 -11.302 53.643 1.00 54.94 474 GLY A CA 1
ATOM 3698 C C . GLY A 1 474 ? -35.739 -11.264 52.136 1.00 54.94 474 GLY A C 1
ATOM 3699 O O . GLY A 1 474 ? -35.715 -10.183 51.560 1.00 54.94 474 GLY A O 1
ATOM 3700 N N . VAL A 1 475 ? -35.517 -12.411 51.497 1.00 50.53 475 VAL A N 1
ATOM 3701 C CA . VAL A 1 475 ? -35.355 -12.523 50.029 1.00 50.53 475 VAL A CA 1
ATOM 3702 C C . VAL A 1 475 ? -36.564 -13.235 49.401 1.00 50.53 475 VAL A C 1
ATOM 3704 O O . VAL A 1 475 ? -36.845 -13.067 48.216 1.00 50.53 475 VAL A O 1
ATOM 3707 N N . ASN A 1 476 ? -37.358 -13.947 50.208 1.00 49.12 476 ASN A N 1
ATOM 3708 C CA . ASN A 1 476 ? -38.409 -14.855 49.741 1.00 49.12 476 ASN A CA 1
ATOM 3709 C C . ASN A 1 476 ? -39.735 -14.189 49.301 1.00 49.12 476 ASN A C 1
ATOM 3711 O O . ASN A 1 476 ? -40.632 -14.887 48.836 1.00 49.12 476 ASN A O 1
ATOM 3715 N N . SER A 1 477 ? -39.893 -12.864 49.418 1.00 49.47 477 SER A N 1
ATOM 3716 C CA . SER A 1 477 ? -41.178 -12.169 49.184 1.00 49.47 477 SER A CA 1
ATOM 3717 C C . SER A 1 477 ? -41.107 -10.969 48.228 1.00 49.47 477 SER A C 1
ATOM 3719 O O . SER A 1 477 ? -41.918 -10.053 48.334 1.00 49.47 477 SER A O 1
ATOM 3721 N N . LEU A 1 478 ? -40.143 -10.945 47.293 1.00 51.81 478 LEU A N 1
ATOM 3722 C CA . LEU A 1 478 ? -39.913 -9.816 46.364 1.00 51.81 478 LEU A CA 1
ATOM 3723 C C . LEU A 1 478 ? -39.689 -8.474 47.078 1.00 51.81 478 LEU A C 1
ATOM 3725 O O . LEU A 1 478 ? -39.893 -7.413 46.495 1.00 51.81 478 LEU A O 1
ATOM 3729 N N . SER A 1 479 ? -39.267 -8.493 48.340 1.00 48.22 479 SER A N 1
ATOM 3730 C CA . SER A 1 479 ? -39.140 -7.284 49.138 1.00 48.22 479 SER A CA 1
ATOM 3731 C C . SER A 1 479 ? -38.012 -7.389 50.150 1.00 48.22 479 SER A C 1
ATOM 3733 O O . SER A 1 479 ? -37.819 -8.444 50.741 1.00 48.22 479 SER A O 1
ATOM 3735 N N . VAL A 1 480 ? -37.278 -6.298 50.355 1.00 50.19 480 VAL A N 1
ATOM 3736 C CA . VAL A 1 480 ? -36.218 -6.212 51.367 1.00 50.19 480 VAL A CA 1
ATOM 3737 C C . VAL A 1 480 ? -36.682 -5.257 52.463 1.00 50.19 480 VAL A C 1
ATOM 3739 O O . VAL A 1 480 ? -37.053 -4.117 52.184 1.00 50.19 480 VAL A O 1
ATOM 3742 N N . GLN A 1 481 ? -36.674 -5.724 53.712 1.00 50.88 481 GLN A N 1
ATOM 3743 C CA . GLN A 1 481 ? -36.909 -4.899 54.897 1.00 50.88 481 GLN A CA 1
ATOM 3744 C C . GLN A 1 481 ? -35.549 -4.485 55.474 1.00 50.88 481 GLN A C 1
ATOM 3746 O O . GLN A 1 481 ? -34.685 -5.333 55.692 1.00 50.88 481 GLN A O 1
ATOM 3751 N N . GLY A 1 482 ? -35.325 -3.179 55.637 1.00 46.44 482 GLY A N 1
ATOM 3752 C CA . GLY A 1 482 ? -34.024 -2.649 56.042 1.00 46.44 482 GLY A CA 1
ATOM 3753 C C . GLY A 1 482 ? -33.666 -2.863 57.516 1.00 46.44 482 GLY A C 1
ATOM 3754 O O . GLY A 1 482 ? -34.467 -3.312 58.336 1.00 46.44 482 GLY A O 1
ATOM 3755 N N . CYS A 1 483 ? -32.404 -2.559 57.817 1.00 46.09 483 CYS A N 1
ATOM 3756 C CA . CYS A 1 483 ? -31.701 -2.910 59.046 1.00 46.09 483 CYS A CA 1
ATOM 3757 C C . CYS A 1 483 ? -32.127 -2.070 60.261 1.00 46.09 483 CYS A C 1
ATOM 3759 O O . CYS A 1 483 ? -32.307 -0.860 60.140 1.00 46.09 483 CYS A O 1
ATOM 3761 N N . TYR A 1 484 ? -32.216 -2.705 61.435 1.00 47.09 484 TYR A N 1
ATOM 3762 C CA . TYR A 1 484 ? -32.433 -2.033 62.720 1.00 47.09 484 TYR A CA 1
ATOM 3763 C C . TYR A 1 484 ? -31.185 -2.108 63.608 1.00 47.09 484 TYR A C 1
ATOM 3765 O O . TYR A 1 484 ? -30.440 -3.087 63.591 1.00 47.09 484 TYR A O 1
ATOM 3773 N N . ASP A 1 485 ? -31.012 -1.072 64.424 1.00 39.78 485 ASP A N 1
ATOM 3774 C CA . ASP A 1 485 ? -30.046 -0.992 65.519 1.00 39.78 485 ASP A CA 1
ATOM 3775 C C . ASP A 1 485 ? -30.661 -1.652 66.770 1.00 39.78 485 ASP A C 1
ATOM 3777 O O . ASP A 1 485 ? -31.787 -1.320 67.152 1.00 39.78 485 ASP A O 1
ATOM 3781 N N . LYS A 1 486 ? -29.951 -2.565 67.444 1.00 40.78 486 LYS A N 1
ATOM 3782 C CA . LYS A 1 486 ? -30.292 -2.955 68.823 1.00 40.78 486 LYS A CA 1
ATOM 3783 C C . LYS A 1 486 ? -29.072 -2.744 69.707 1.00 40.78 486 LYS A C 1
ATOM 3785 O O . LYS A 1 486 ? -28.226 -3.618 69.848 1.00 40.78 486 LYS A O 1
ATOM 3790 N N . VAL A 1 487 ? -29.015 -1.577 70.340 1.00 44.06 487 VAL A N 1
ATOM 3791 C CA . VAL A 1 487 ? -28.010 -1.258 71.356 1.00 44.06 487 VAL A CA 1
ATOM 3792 C C . VAL A 1 487 ? -28.396 -1.969 72.655 1.00 44.06 487 VAL A C 1
ATOM 3794 O O . VAL A 1 487 ? -29.357 -1.588 73.317 1.00 44.06 487 VAL A O 1
ATOM 3797 N N . SER A 1 488 ? -27.673 -3.022 73.036 1.00 44.00 488 SER A N 1
ATOM 3798 C CA . SER A 1 488 ? -27.769 -3.584 74.387 1.00 44.00 488 SER A CA 1
ATOM 3799 C C . SER A 1 488 ? -26.816 -2.832 75.316 1.00 44.00 488 SER A C 1
ATOM 3801 O O . SER A 1 488 ? -25.599 -2.936 75.173 1.00 44.00 488 SER A O 1
ATOM 3803 N N . HIS A 1 489 ? -27.366 -2.062 76.257 1.00 45.06 489 HIS A N 1
ATOM 3804 C CA . HIS A 1 489 ? -26.598 -1.359 77.284 1.00 45.06 489 HIS A CA 1
ATOM 3805 C C . HIS A 1 489 ? -25.924 -2.343 78.252 1.00 45.06 489 HIS A C 1
ATOM 3807 O O . HIS A 1 489 ? -26.600 -3.077 78.969 1.00 45.06 489 HIS A O 1
ATOM 3813 N N . GLY A 1 490 ? -24.592 -2.304 78.320 1.00 44.59 490 GLY A N 1
ATOM 3814 C CA . GLY A 1 490 ? -23.872 -2.581 79.564 1.00 44.59 490 GLY A CA 1
ATOM 3815 C C . GLY A 1 490 ? -23.921 -1.325 80.438 1.00 44.59 490 GLY A C 1
ATOM 3816 O O . GLY A 1 490 ? -23.880 -0.218 79.910 1.00 44.59 490 GLY A O 1
ATOM 3817 N N . ALA A 1 491 ? -24.069 -1.484 81.751 1.00 43.72 491 ALA A N 1
ATOM 3818 C CA . ALA A 1 491 ? -24.424 -0.440 82.718 1.00 43.72 491 ALA A CA 1
ATOM 3819 C C . ALA A 1 491 ? -23.356 0.661 82.965 1.00 43.72 491 ALA A C 1
ATOM 3821 O O . ALA A 1 491 ? -22.978 0.907 84.107 1.00 43.72 491 ALA A O 1
ATOM 3822 N N . ALA A 1 492 ? -22.890 1.361 81.928 1.00 44.41 492 ALA A N 1
ATOM 3823 C CA . ALA A 1 492 ? -22.040 2.547 82.051 1.00 44.41 492 ALA A CA 1
ATOM 3824 C C . ALA A 1 492 ? -22.740 3.765 81.422 1.00 44.41 492 ALA A C 1
ATOM 3826 O O . ALA A 1 492 ? -22.861 3.897 80.205 1.00 44.41 492 ALA A O 1
ATOM 3827 N N . SER A 1 493 ? -23.227 4.658 82.280 1.00 46.97 493 SER A N 1
ATOM 3828 C CA . SER A 1 493 ? -24.124 5.791 82.013 1.00 46.97 493 SER A CA 1
ATOM 3829 C C . SER A 1 493 ? -23.507 6.987 81.260 1.00 46.97 493 SER A C 1
ATOM 3831 O O . SER A 1 493 ? -23.973 8.111 81.432 1.00 46.97 493 SER A O 1
ATOM 3833 N N . GLN A 1 494 ? -22.473 6.795 80.430 1.00 50.38 494 GLN A N 1
ATOM 3834 C CA . GLN A 1 494 ? -21.731 7.913 79.811 1.00 50.38 494 GLN A CA 1
ATOM 3835 C C . GLN A 1 494 ? -21.533 7.847 78.286 1.00 50.38 494 GLN A C 1
ATOM 3837 O O . GLN A 1 494 ? -20.907 8.741 77.720 1.00 50.38 494 GLN A O 1
ATOM 3842 N N . CYS A 1 495 ? -22.083 6.856 77.580 1.00 43.75 495 CYS A N 1
ATOM 3843 C CA . CYS A 1 495 ? -22.150 6.925 76.116 1.00 43.75 495 CYS A CA 1
ATOM 3844 C C . CYS A 1 495 ? -23.487 7.572 75.708 1.00 43.75 495 CYS A C 1
ATOM 3846 O O . CYS A 1 495 ? -24.548 7.010 75.979 1.00 43.75 495 CYS A O 1
ATOM 3848 N N . ASN A 1 496 ? -23.448 8.737 75.046 1.00 42.00 496 ASN A N 1
ATOM 3849 C CA . ASN A 1 496 ? -24.618 9.288 74.346 1.00 42.00 496 ASN A CA 1
ATOM 3850 C C . ASN A 1 496 ? -25.220 8.216 73.423 1.00 42.00 496 ASN A C 1
ATOM 3852 O O . ASN A 1 496 ? -24.473 7.406 72.874 1.00 42.00 496 ASN A O 1
ATOM 3856 N N . ALA A 1 497 ? -26.544 8.215 73.229 1.00 40.66 497 ALA A N 1
ATOM 3857 C CA . ALA A 1 497 ? -27.193 7.307 72.287 1.00 40.66 497 ALA A CA 1
ATOM 3858 C C . ALA A 1 497 ? -26.524 7.434 70.907 1.00 40.66 497 ALA A C 1
ATOM 3860 O O . ALA A 1 497 ? -26.559 8.490 70.276 1.00 40.66 497 ALA A O 1
ATOM 3861 N N . VAL A 1 498 ? -25.856 6.368 70.471 1.00 34.38 498 VAL A N 1
ATOM 3862 C CA . VAL A 1 498 ? -25.199 6.301 69.168 1.00 34.38 498 VAL A CA 1
ATOM 3863 C C . VAL A 1 498 ? -26.167 5.644 68.198 1.00 34.38 498 VAL A C 1
ATOM 3865 O O . VAL A 1 498 ? -26.602 4.525 68.444 1.00 34.38 498 VAL A O 1
ATOM 3868 N N . THR A 1 499 ? -26.457 6.314 67.087 1.00 37.09 499 THR A N 1
ATOM 3869 C CA . THR A 1 499 ? -27.082 5.694 65.913 1.00 37.09 499 THR A CA 1
ATOM 3870 C C . THR A 1 499 ? -25.968 5.196 64.994 1.00 37.09 499 THR A C 1
ATOM 3872 O O . THR A 1 499 ? -25.164 6.001 64.521 1.00 37.09 499 THR A O 1
ATOM 3875 N N . VAL A 1 500 ? -25.877 3.886 64.757 1.00 35.31 500 VAL A N 1
ATOM 3876 C CA . VAL A 1 500 ? -24.952 3.311 63.770 1.00 35.31 500 VAL A CA 1
ATOM 3877 C C . VAL A 1 500 ? -25.717 3.092 62.466 1.00 35.31 500 VAL A C 1
ATOM 3879 O O . VAL A 1 500 ? -26.697 2.358 62.401 1.00 35.31 500 VAL A O 1
ATOM 3882 N N . ILE A 1 501 ? -25.277 3.763 61.405 1.00 38.34 501 ILE A N 1
ATOM 3883 C CA . ILE A 1 501 ? -25.897 3.722 60.077 1.00 38.34 501 ILE A CA 1
ATOM 3884 C C . ILE A 1 501 ? -25.145 2.670 59.247 1.00 38.34 501 ILE A C 1
ATOM 3886 O O . ILE A 1 501 ? -24.002 2.903 58.860 1.00 38.34 501 ILE A O 1
ATOM 3890 N N . ALA A 1 502 ? -25.762 1.510 58.985 1.00 42.03 502 ALA A N 1
ATOM 3891 C CA . ALA A 1 502 ? -25.265 0.559 57.981 1.00 42.03 502 ALA A CA 1
ATOM 3892 C C . ALA A 1 502 ? -25.297 1.216 56.586 1.00 42.03 502 ALA A C 1
ATOM 3894 O O . ALA A 1 502 ? -26.198 1.999 56.306 1.00 42.03 502 ALA A O 1
ATOM 3895 N N . ASP A 1 503 ? -24.350 0.923 55.694 1.00 39.81 503 ASP A N 1
ATOM 3896 C CA . ASP A 1 503 ? -24.148 1.678 54.440 1.00 39.81 503 ASP A CA 1
ATOM 3897 C C . ASP A 1 503 ? -25.265 1.530 53.380 1.00 39.81 503 ASP A C 1
ATOM 3899 O O . ASP A 1 503 ? -25.195 2.150 52.319 1.00 39.81 503 ASP A O 1
ATOM 3903 N N . GLY A 1 504 ? -26.315 0.753 53.665 1.00 42.38 504 GLY A N 1
ATOM 3904 C CA . GLY A 1 504 ? -27.570 0.744 52.914 1.00 42.38 504 GLY A CA 1
ATOM 3905 C C . GLY A 1 504 ? -27.446 0.318 51.450 1.00 42.38 504 GLY A C 1
ATOM 3906 O O . GLY A 1 504 ? -28.358 0.593 50.680 1.00 42.38 504 GLY A O 1
ATOM 3907 N N . ARG A 1 505 ? -26.354 -0.320 51.013 1.00 43.22 505 ARG A N 1
ATOM 3908 C CA . ARG A 1 505 ? -26.147 -0.655 49.592 1.00 43.22 505 ARG A CA 1
ATOM 3909 C C . ARG A 1 505 ? -26.626 -2.068 49.266 1.00 43.22 505 ARG A C 1
ATOM 3911 O O . ARG A 1 505 ? -26.102 -3.046 49.790 1.00 43.22 505 ARG A O 1
ATOM 3918 N N . VAL A 1 506 ? -27.562 -2.188 48.319 1.00 45.47 506 VAL A N 1
ATOM 3919 C CA . VAL A 1 506 ? -28.015 -3.483 47.770 1.00 45.47 506 VAL A CA 1
ATOM 3920 C C . VAL A 1 506 ? -27.667 -3.561 46.286 1.00 45.47 506 VAL A C 1
ATOM 3922 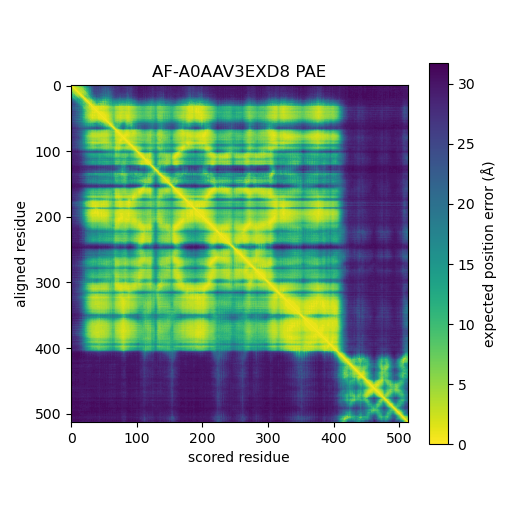O O . VAL A 1 506 ? -27.980 -2.650 45.514 1.00 45.47 506 VAL A O 1
ATOM 3925 N N . ARG A 1 507 ? -27.014 -4.653 45.869 1.00 42.34 507 ARG A N 1
ATOM 3926 C CA . ARG A 1 507 ? -26.639 -4.900 44.465 1.00 42.34 507 ARG A CA 1
ATOM 3927 C C . ARG A 1 507 ? -27.325 -6.153 43.923 1.00 42.34 507 ARG A C 1
ATOM 3929 O O . ARG A 1 507 ? -27.425 -7.149 44.638 1.00 42.34 507 ARG A O 1
ATOM 3936 N N . LYS A 1 508 ? -27.755 -6.111 42.662 1.00 39.59 508 LYS A N 1
ATOM 3937 C CA . LYS A 1 508 ? -28.314 -7.242 41.906 1.00 39.59 508 LYS A CA 1
ATOM 3938 C C . LYS A 1 508 ? -27.227 -7.870 41.032 1.00 39.59 508 LYS A C 1
ATOM 3940 O O . LYS A 1 508 ? -26.435 -7.142 40.435 1.00 39.59 508 LYS A O 1
ATOM 3945 N N . LEU A 1 509 ? -27.229 -9.200 40.947 1.00 32.56 509 LEU A N 1
ATOM 3946 C CA . LEU A 1 509 ? -26.512 -9.944 39.912 1.00 32.56 509 LEU A CA 1
ATOM 3947 C C . LEU A 1 509 ? -27.336 -9.913 38.619 1.00 32.56 509 LEU A C 1
ATOM 3949 O O . LEU A 1 509 ? -28.453 -10.438 38.603 1.00 32.56 509 LEU A O 1
ATOM 3953 N N . GLU A 1 510 ? -26.826 -9.298 37.557 1.00 40.19 510 GLU A N 1
ATOM 3954 C CA . GLU A 1 510 ? -27.369 -9.540 36.219 1.00 40.19 510 GLU A CA 1
ATOM 3955 C C . GLU A 1 510 ? -26.736 -10.838 35.705 1.00 40.19 510 GLU A C 1
ATOM 3957 O O . GLU A 1 510 ? -25.517 -10.994 35.696 1.00 40.19 510 GLU A O 1
ATOM 3962 N N . VAL A 1 511 ? -27.580 -11.834 35.426 1.00 35.25 511 VAL A N 1
ATOM 3963 C CA . VAL A 1 511 ? -27.131 -13.095 34.833 1.00 35.25 511 VAL A CA 1
ATOM 3964 C C . VAL A 1 511 ? -26.836 -12.818 33.365 1.00 35.25 511 VAL A C 1
ATOM 3966 O O . VAL A 1 511 ? -27.653 -12.187 32.696 1.00 35.25 511 VAL A O 1
ATOM 3969 N N . LEU A 1 512 ? -25.674 -13.292 32.921 1.00 35.94 512 LEU A N 1
ATOM 3970 C CA . LEU A 1 512 ? -25.223 -13.329 31.531 1.00 35.94 512 LEU A CA 1
ATOM 3971 C C . LEU A 1 512 ? -26.347 -13.836 30.612 1.00 35.94 512 LEU A C 1
ATOM 3973 O O . LEU A 1 512 ? -26.895 -14.912 30.868 1.00 35.94 512 LEU A O 1
ATOM 3977 N N . GLN A 1 513 ? -26.691 -13.057 29.583 1.00 32.72 513 GLN A N 1
ATOM 3978 C CA . GLN A 1 513 ? -27.254 -13.621 28.355 1.00 32.72 513 GLN A CA 1
ATOM 3979 C C . GLN A 1 513 ? -26.111 -14.104 27.477 1.00 32.72 513 GLN A C 1
ATOM 3981 O O . GLN A 1 513 ? -25.092 -13.378 27.422 1.00 32.72 513 GLN A O 1
#

Foldseek 3Di:
DVVVVVVVVVVVVVVVVVVVVVVVVLVVVLVVLLVCLLAAADDPVSLVSNQVVVCVVVCVVCVPPPDPQQLQFQFFAALLQRDTAHRQFPHRFDKDWDDDPQDKDKDKDKDDFLCVQLCVQQQQDDDDPPQWGGKGFPPSVVSSVVSVVLLLAFDWIKIKMKIWGWDIKMFGDDQTHGDPSLLSLLPQDPSSQLSSCQRRNFWTFGMWIKTKMKIKIKIKDAPQDDSVVNVVLSVLVNVQVVCVSPPPHDVSLVVNVVCVVGIDIDMDMDMDLDPQDDPDDDSVCVVVSVVNRVPDDNPSIDTGMTIIGGRDAPDPPDDPVRRHPDLPVLNVQLVLLVVLCGPFQSLACRPDDDPSVVLSVQLVVLSVVLSVQSSRSVNVVVNDHQPDPPAAGPVRDRSNCSVVDDRPPDDPNDFDKAWPDQDWFDQDKDAAPPPFQWKDDPRDIDRAWDKDKDWDWDQFPVGTDIFIWIATFGPPPRIGGTTDGDGDDDPDPGDDDDDDTRRTIMITGDDDD

Mean predicted aligned error: 16.91 Å